Protein AF-E1ZQF3-F1 (afdb_monomer)

pLDDT: mean 72.06, std 17.78, range [33.78, 96.25]

Organism: Chlorella variabilis (NCBI:txid554065)

Mean predicted aligned error: 24.41 Å

Solvent-accessible surface area (backbone atoms only — not comparable to full-atom values): 24942 Å² total; per-residue (Å²): 130,82,91,83,87,82,90,81,90,82,91,88,83,86,89,85,91,80,89,88,89,90,88,86,90,86,90,82,91,83,87,89,81,85,86,82,82,85,81,80,86,78,81,84,76,84,78,78,83,78,80,77,79,77,76,81,76,76,82,74,80,75,76,80,76,79,74,78,80,78,79,75,76,81,77,82,76,80,84,77,85,77,79,81,80,89,78,86,84,88,77,87,81,82,86,79,83,81,84,82,87,78,78,85,77,82,86,78,89,77,83,90,82,90,79,84,92,76,83,88,74,85,84,76,84,78,78,84,78,76,82,76,80,76,77,78,75,77,78,80,77,77,77,84,75,78,80,57,46,77,52,59,48,54,39,35,38,55,85,65,24,44,89,99,40,48,56,54,53,46,35,28,34,56,58,54,34,68,81,52,79,50,63,32,34,18,58,76,45,29,39,22,77,18,9,46,46,37,45,31,22,37,62,68,71,36,54,58,76,29,46,77,50,55,40,28,53,40,84,65,41,63,64,33,52,40,49,77,32,81,82,31,73,29,36,61,41,83,56,72,38,45,24,33,24,70,58,76,76,75,78,73,74,77,72,76,75,75,71,79,76,72,76,79,72,74,79,72,76,73,79,72,76,78,77,71,52,49,55,55,34,36,40,63,84,64,68,47,99,88,41,58,60,42,77,46,56,28,58,56,65,41,45,56,89,89,56,76,51,60,25,32,25,72,74,50,29,42,23,77,17,8,42,49,31,42,33,19,39,61,68,77,34,54,56,76,28,47,77,45,44,39,34,55,42,73,50,54,61,63,46,74,21,55,53,61,54,74,31,80,68,26,61,33,38,54,43,47,79,40,52,101,44,54,22,31,36,68,56,79,90,129

Foldseek 3Di:
DDDDDDDDDDDDDYDDDDDDDDDDDDDDDDDDDDDDDDDDDDDDDDDPDDDDDPDDDDPDPDPDPPDPPPPPDDDDDPPPDDDDDDDDDDDDDDDDDDDDDDDDDDDDDDDDDDDDDDDDDDDDDDDDDPDDPDPPDDPPDDDDADDAAEDEQQDFQLVADDDVHDQKGKHWYAAPSLPDDHAWWAAQKTFRNGRPQLNCQQNVNDASRTGMAMKGKDAFDQWGPWDGGNSHTHHIDHHTGIIMGRDPDPDDDPDDPPDDDDDPDDDPDPDPDPDAAELADFQVVVCDPVDQKDKGFYAADSLDPPDDDAWFAQQKTFRRHRVQLNCQSNVNDANRTGIWMKGKDFWDQAQRRQDWDGGRSHTHDGDRRTDRGIMIHTDHDD

Sequence (382 aa):
MPRAAPTLTALLAAAALAAIWSAAPAAGKRDLLASPKPPSPKPPKPRPPSPKPPKPKPPSPKPPKPKPPSPKPPKPKPPSPKPPKPKPPSPKPPKPKPPSPQPPKPPSPKPPKPSSPKPPKPPSPKPPKPPSPRPPSPPPSPPPSPPPTPVACNAAGWDYVGYDKPLSTSVTCPSGCTAESGDVYGTTTYTADSSICRAAIHAGKLTDAGGVVTFHYLLIYPTFVGSEQNGVSSMSYEEKYDAFVFTPPPPAPPSPPTPPSPPPVPPSPPPAPPTPPTCSSAATNYVSATNNVTVVTCPSGCTGTGLQPYVWGIGLYYARSAMCRAAIHAGILTDAGGDVKVVFRPGQPAGAFSMANTQHGVTSVSYPDGGDGVTFEFAPAS

Structure (mmCIF, N/CA/C/O backbone):
data_AF-E1ZQF3-F1
#
_entry.id   AF-E1ZQF3-F1
#
loop_
_atom_site.group_PDB
_atom_site.id
_atom_site.type_symbol
_atom_site.label_atom_id
_atom_site.label_alt_id
_atom_site.label_comp_id
_atom_site.label_asym_id
_atom_site.label_entity_id
_atom_site.label_seq_id
_atom_site.pdbx_PDB_ins_code
_atom_site.Cartn_x
_atom_site.Cartn_y
_atom_site.Cartn_z
_atom_site.occupancy
_atom_site.B_iso_or_equiv
_atom_site.auth_seq_id
_atom_site.auth_comp_id
_atom_site.auth_asym_id
_atom_site.auth_atom_id
_atom_site.pdbx_PDB_model_num
ATOM 1 N N . MET A 1 1 ? -7.643 -37.740 60.838 1.00 39.28 1 MET A N 1
ATOM 2 C CA . MET A 1 1 ? -7.345 -39.155 61.172 1.00 39.28 1 MET A CA 1
ATOM 3 C C . MET A 1 1 ? -8.625 -39.955 60.970 1.00 39.28 1 MET A C 1
ATOM 5 O O . MET A 1 1 ? -9.667 -39.341 61.181 1.00 39.28 1 MET A O 1
ATOM 9 N N . PRO A 1 2 ? -8.592 -41.257 60.617 1.00 56.56 2 PRO A N 1
ATOM 10 C CA . PRO A 1 2 ? -7.450 -42.100 60.211 1.00 56.56 2 PRO A CA 1
ATOM 11 C C . PRO A 1 2 ? -7.111 -41.866 58.703 1.00 56.56 2 PRO A C 1
ATOM 13 O O . PRO A 1 2 ? -7.546 -40.839 58.192 1.00 56.56 2 PRO A O 1
ATOM 16 N N . ARG A 1 3 ? -6.198 -42.530 57.961 1.00 39.97 3 ARG A N 1
ATOM 17 C CA . ARG A 1 3 ? -5.688 -43.930 57.872 1.00 39.97 3 ARG A CA 1
ATOM 18 C C . ARG A 1 3 ? -6.736 -44.925 57.306 1.00 39.97 3 ARG A C 1
ATOM 20 O O . ARG A 1 3 ? -7.902 -44.798 57.639 1.00 39.97 3 ARG A O 1
ATOM 27 N N . ALA A 1 4 ? -6.405 -45.900 56.447 1.00 39.25 4 ALA A N 1
ATOM 28 C CA . ALA A 1 4 ? -5.103 -46.352 55.917 1.00 39.25 4 ALA A CA 1
ATOM 29 C C . ALA A 1 4 ? -5.206 -46.906 54.466 1.00 39.25 4 ALA A C 1
ATOM 31 O O . ALA A 1 4 ? -6.303 -47.086 53.951 1.00 39.25 4 ALA A O 1
ATOM 32 N N . ALA A 1 5 ? -4.059 -47.199 53.834 1.00 44.00 5 ALA A N 1
ATOM 33 C CA . ALA A 1 5 ? -3.942 -48.101 52.668 1.00 44.00 5 ALA A CA 1
ATOM 34 C C . ALA A 1 5 ? -3.800 -49.574 53.145 1.00 44.00 5 ALA A C 1
ATOM 36 O O . ALA A 1 5 ? -3.687 -49.762 54.364 1.00 44.00 5 ALA A O 1
ATOM 37 N N . PRO A 1 6 ? -3.766 -50.611 52.266 1.00 60.09 6 PRO A N 1
ATOM 38 C CA . PRO A 1 6 ? -2.480 -51.004 51.637 1.00 60.09 6 PRO A CA 1
ATOM 39 C C . PRO A 1 6 ? -2.527 -51.812 50.297 1.00 60.09 6 PRO A C 1
ATOM 41 O O . PRO A 1 6 ? -3.562 -52.332 49.906 1.00 60.09 6 PRO A O 1
ATOM 44 N N . THR A 1 7 ? -1.333 -52.041 49.709 1.00 40.88 7 THR A N 1
ATOM 45 C CA . THR A 1 7 ? -0.877 -53.252 48.942 1.00 40.88 7 THR A CA 1
ATOM 46 C C . THR A 1 7 ? -1.563 -53.710 47.629 1.00 40.88 7 THR A C 1
ATOM 48 O O . THR A 1 7 ? -2.703 -53.362 47.375 1.00 40.88 7 THR A O 1
ATOM 51 N N . LEU A 1 8 ? -0.984 -54.601 46.791 1.00 40.97 8 LEU A N 1
ATOM 52 C CA . LEU A 1 8 ? 0.397 -54.793 46.258 1.00 40.97 8 LEU A CA 1
ATOM 53 C C . LEU A 1 8 ? 0.405 -55.990 45.254 1.00 40.97 8 LEU A C 1
ATOM 55 O O . LEU A 1 8 ? -0.145 -57.029 45.602 1.00 40.97 8 LEU A O 1
ATOM 59 N N . THR A 1 9 ? 1.182 -55.937 44.149 1.00 41.94 9 THR A N 1
ATOM 60 C CA . THR A 1 9 ? 1.701 -57.116 43.364 1.00 41.94 9 THR A CA 1
ATOM 61 C C . THR A 1 9 ? 0.675 -58.057 42.656 1.00 41.94 9 THR A C 1
ATOM 63 O O . THR A 1 9 ? -0.506 -57.990 42.960 1.00 41.94 9 THR A O 1
ATOM 66 N N . ALA A 1 10 ? 0.995 -58.947 41.685 1.00 40.50 10 ALA A N 1
ATOM 67 C CA . ALA A 1 10 ? 2.200 -59.242 40.862 1.00 40.50 10 ALA A CA 1
ATOM 68 C C . ALA A 1 10 ? 1.873 -60.155 39.629 1.00 40.50 10 ALA A C 1
ATOM 70 O O . ALA A 1 10 ? 0.766 -60.673 39.540 1.00 40.50 10 ALA A O 1
ATOM 71 N N . LEU A 1 11 ? 2.903 -60.440 38.798 1.00 39.53 11 LEU A N 1
ATOM 72 C CA . LEU A 1 11 ? 3.072 -61.571 37.837 1.00 39.53 11 LEU A CA 1
ATOM 73 C C . LEU A 1 11 ? 2.227 -61.572 36.531 1.00 39.53 11 LEU A C 1
ATOM 75 O O . LEU A 1 11 ? 1.197 -60.915 36.470 1.00 39.53 11 LEU A O 1
ATOM 79 N N . LEU A 1 12 ? 2.520 -62.377 35.486 1.00 39.22 12 LEU A N 1
ATOM 80 C CA . LEU A 1 12 ? 3.760 -62.703 34.713 1.00 39.22 12 LEU A CA 1
ATOM 81 C C . LEU A 1 12 ? 3.479 -63.884 33.740 1.00 39.22 12 LEU A C 1
ATOM 83 O O . LEU A 1 12 ? 3.058 -64.937 34.208 1.00 39.22 12 LEU A O 1
ATOM 87 N N . ALA A 1 13 ? 3.792 -63.762 32.438 1.00 35.41 13 ALA A N 1
ATOM 88 C CA . ALA A 1 13 ? 3.946 -64.868 31.458 1.00 35.41 13 ALA A CA 1
ATOM 89 C C . ALA A 1 13 ? 4.625 -64.322 30.169 1.00 35.41 13 ALA A C 1
ATOM 91 O O . ALA A 1 13 ? 4.231 -63.260 29.701 1.00 35.41 13 ALA A O 1
ATOM 92 N N . ALA A 1 14 ? 5.798 -64.826 29.750 1.00 37.53 14 ALA A N 1
ATOM 93 C CA . ALA A 1 14 ? 6.054 -65.906 28.761 1.00 37.53 14 ALA A CA 1
ATOM 94 C C . ALA A 1 14 ? 5.946 -65.437 27.274 1.00 37.53 14 ALA A C 1
ATOM 96 O O . ALA A 1 14 ? 4.933 -64.856 26.916 1.00 37.53 14 ALA A O 1
ATOM 97 N N . ALA A 1 15 ? 6.960 -65.489 26.383 1.00 41.09 15 ALA A N 1
ATOM 98 C CA . ALA A 1 15 ? 7.921 -66.547 25.963 1.00 41.09 15 ALA A CA 1
ATOM 99 C C . ALA A 1 15 ? 7.304 -67.552 24.944 1.00 41.09 15 ALA A C 1
ATOM 101 O O . ALA A 1 15 ? 6.199 -68.014 25.195 1.00 41.09 15 ALA A O 1
ATOM 102 N N . ALA A 1 16 ? 7.923 -67.966 23.816 1.00 40.66 16 ALA A N 1
ATOM 103 C CA . ALA A 1 16 ? 9.235 -67.676 23.182 1.00 40.66 16 ALA A CA 1
ATOM 104 C C . ALA A 1 16 ? 9.261 -68.110 21.671 1.00 40.66 16 ALA A C 1
ATOM 106 O O . ALA A 1 16 ? 8.198 -68.338 21.105 1.00 40.66 16 ALA A O 1
ATOM 107 N N . LEU A 1 17 ? 10.470 -68.326 21.092 1.00 39.56 17 LEU A N 1
ATOM 108 C CA . LEU A 1 17 ? 10.832 -68.975 19.791 1.00 39.56 17 LEU A CA 1
ATOM 109 C C . LEU A 1 17 ? 10.887 -68.074 18.521 1.00 39.56 17 LEU A C 1
ATOM 111 O O . LEU A 1 17 ? 10.046 -67.199 18.373 1.00 39.56 17 LEU A O 1
ATOM 115 N N . ALA A 1 18 ? 11.807 -68.247 17.543 1.00 40.41 18 ALA A N 1
ATOM 116 C CA . ALA A 1 18 ? 13.124 -68.934 17.499 1.00 40.41 18 ALA A CA 1
ATOM 117 C C . ALA A 1 18 ? 13.969 -68.567 16.229 1.00 40.41 18 ALA A C 1
ATOM 119 O O . ALA A 1 18 ? 13.396 -68.144 15.236 1.00 40.41 18 ALA A O 1
ATOM 120 N N . ALA A 1 19 ? 15.303 -68.791 16.288 1.00 44.97 19 ALA A N 1
ATOM 121 C CA . ALA A 1 19 ? 16.235 -69.324 15.246 1.00 44.97 19 ALA A CA 1
ATOM 122 C C . ALA A 1 19 ? 16.133 -68.897 13.745 1.00 44.97 19 ALA A C 1
ATOM 124 O O . ALA A 1 19 ? 15.079 -69.054 13.148 1.00 44.97 19 ALA A O 1
ATOM 125 N N . ILE A 1 20 ? 17.188 -68.536 12.978 1.00 49.03 20 ILE A N 1
ATOM 126 C CA . ILE A 1 20 ? 18.625 -68.157 13.177 1.00 49.03 20 ILE A CA 1
ATOM 127 C C . ILE A 1 20 ? 19.005 -67.153 12.011 1.00 49.03 20 ILE A C 1
ATOM 129 O O . ILE A 1 20 ? 18.086 -66.496 11.539 1.00 49.03 20 ILE A O 1
ATOM 133 N N . TRP A 1 21 ? 20.208 -66.884 11.443 1.00 35.53 21 TRP A N 1
ATOM 134 C CA . TRP A 1 21 ? 21.587 -67.436 11.501 1.00 35.53 21 TRP A CA 1
ATOM 135 C C . TRP A 1 21 ? 22.708 -66.364 11.286 1.00 35.53 21 TRP A C 1
ATOM 137 O O . TRP A 1 21 ? 22.570 -65.227 11.724 1.00 35.53 21 TRP A O 1
ATOM 147 N N . SER A 1 22 ? 23.846 -66.750 10.686 1.00 42.72 22 SER A N 1
ATOM 148 C CA . SER A 1 22 ? 25.168 -66.084 10.668 1.00 42.72 22 SER A CA 1
ATOM 149 C C . SER A 1 22 ? 25.511 -65.151 9.487 1.00 42.72 22 SER A C 1
ATOM 151 O O . SER A 1 22 ? 25.310 -65.529 8.337 1.00 42.72 22 SER A O 1
ATOM 153 N N . ALA A 1 23 ? 26.257 -64.067 9.771 1.00 35.59 23 ALA A N 1
ATOM 154 C CA . ALA A 1 23 ? 27.512 -63.686 9.078 1.00 35.59 23 ALA A CA 1
ATOM 155 C C . ALA A 1 23 ? 28.339 -62.664 9.912 1.00 35.59 23 ALA A C 1
ATOM 157 O O . ALA A 1 23 ? 27.762 -61.825 10.599 1.00 35.59 23 ALA A O 1
ATOM 158 N N . ALA A 1 24 ? 29.681 -62.734 9.870 1.00 40.44 24 ALA A N 1
ATOM 159 C CA . ALA A 1 24 ? 30.666 -61.858 10.555 1.00 40.44 24 ALA A CA 1
ATOM 160 C C . ALA A 1 24 ? 32.084 -62.107 9.942 1.00 40.44 24 ALA A C 1
ATOM 162 O O . ALA A 1 24 ? 32.145 -62.941 9.033 1.00 40.44 24 ALA A O 1
ATOM 163 N N . PRO A 1 25 ? 33.234 -61.541 10.411 1.00 58.56 25 PRO A N 1
ATOM 164 C CA . PRO A 1 25 ? 33.475 -60.491 11.425 1.00 58.56 25 PRO A CA 1
ATOM 165 C C . PRO A 1 25 ? 34.539 -59.409 11.039 1.00 58.56 25 PRO A C 1
ATOM 167 O O . PRO A 1 25 ? 35.283 -59.566 10.078 1.00 58.56 25 PRO A O 1
ATOM 170 N N . ALA A 1 26 ? 34.714 -58.379 11.887 1.00 36.09 26 ALA A N 1
ATOM 171 C CA . ALA A 1 26 ? 35.986 -57.651 12.117 1.00 36.09 26 ALA A CA 1
ATOM 172 C C . ALA A 1 26 ? 35.888 -56.854 13.449 1.00 36.09 26 ALA A C 1
ATOM 174 O O . ALA A 1 26 ? 35.158 -55.875 13.526 1.00 36.09 26 ALA A O 1
ATOM 175 N N . ALA A 1 27 ? 36.368 -57.340 14.600 1.00 39.50 27 ALA A N 1
ATOM 176 C CA . ALA A 1 27 ? 37.768 -57.474 15.045 1.00 39.50 27 ALA A CA 1
ATOM 177 C C . ALA A 1 27 ? 38.388 -56.167 15.610 1.00 39.50 27 ALA A C 1
ATOM 179 O O . ALA A 1 27 ? 39.029 -55.401 14.899 1.00 39.50 27 ALA A O 1
ATOM 180 N N . GLY A 1 28 ? 38.249 -55.957 16.928 1.00 33.78 28 GLY A N 1
ATOM 181 C CA . GLY A 1 28 ? 38.907 -54.893 17.704 1.00 33.78 28 GLY A CA 1
ATOM 182 C C . GLY A 1 28 ? 38.752 -55.151 19.211 1.00 33.78 28 GLY A C 1
ATOM 183 O O . GLY A 1 28 ? 37.640 -55.386 19.677 1.00 33.78 28 GLY A O 1
ATOM 184 N N . LYS A 1 29 ? 39.858 -55.202 19.966 1.00 38.94 29 LYS A N 1
ATOM 185 C CA . LYS A 1 29 ? 39.887 -55.746 21.342 1.00 38.94 29 LYS A CA 1
ATOM 186 C C . LYS A 1 29 ? 39.386 -54.757 22.406 1.00 38.94 29 LYS A C 1
ATOM 188 O O . LYS A 1 29 ? 39.584 -53.550 22.284 1.00 38.94 29 LYS A O 1
ATOM 193 N N . ARG A 1 30 ? 38.816 -55.295 23.491 1.00 37.59 30 ARG A N 1
ATOM 194 C CA . ARG A 1 30 ? 38.589 -54.610 24.775 1.00 37.59 30 ARG A CA 1
ATOM 195 C C . ARG A 1 30 ? 38.867 -55.575 25.924 1.00 37.59 30 ARG A C 1
ATOM 197 O O . ARG A 1 30 ? 38.144 -56.553 26.081 1.00 37.59 30 ARG A O 1
ATOM 204 N N . ASP A 1 31 ? 39.886 -55.273 26.716 1.00 43.09 31 ASP A N 1
ATOM 205 C CA . ASP A 1 31 ? 40.222 -56.009 27.933 1.00 43.09 31 ASP A CA 1
ATOM 206 C C . ASP A 1 31 ? 39.406 -55.509 29.139 1.00 43.09 31 ASP A C 1
ATOM 208 O O . ASP A 1 31 ? 38.942 -54.366 29.182 1.00 43.09 31 ASP A O 1
ATOM 212 N N . LEU A 1 32 ? 39.213 -56.388 30.123 1.00 42.28 32 LEU A N 1
ATOM 213 C CA . LEU A 1 32 ? 38.495 -56.118 31.371 1.00 42.28 32 LEU A CA 1
ATOM 214 C C . LEU A 1 32 ? 39.481 -55.742 32.484 1.00 42.28 32 LEU A C 1
ATOM 216 O O . LEU A 1 32 ? 40.455 -56.466 32.659 1.00 42.28 32 LEU A O 1
ATOM 220 N N . LEU A 1 33 ? 39.168 -54.723 33.301 1.00 39.53 33 LEU A N 1
ATOM 221 C CA . LEU A 1 33 ? 39.124 -54.826 34.776 1.00 39.53 33 LEU A CA 1
ATOM 222 C C . LEU A 1 33 ? 38.650 -53.521 35.465 1.00 39.53 33 LEU A C 1
ATOM 224 O O . LEU A 1 33 ? 38.715 -52.440 34.895 1.00 39.53 33 LEU A O 1
ATOM 228 N N . ALA A 1 34 ? 38.248 -53.663 36.737 1.00 38.31 34 ALA A N 1
ATOM 229 C CA . ALA A 1 34 ? 38.166 -52.636 37.791 1.00 38.31 34 ALA A CA 1
ATOM 230 C C . ALA A 1 34 ? 37.279 -51.379 37.578 1.00 38.31 34 ALA A C 1
ATOM 232 O O . ALA A 1 34 ? 37.726 -50.336 37.107 1.00 38.31 34 ALA A O 1
ATOM 233 N N . SER A 1 35 ? 36.055 -51.418 38.122 1.00 45.03 35 SER A N 1
ATOM 234 C CA . SER A 1 35 ? 35.220 -50.228 38.369 1.00 45.03 35 SER A CA 1
ATOM 235 C C . SER A 1 35 ? 35.683 -49.450 39.620 1.00 45.03 35 SER A C 1
ATOM 237 O O . SER A 1 35 ? 35.697 -50.034 40.708 1.00 45.03 35 SER A O 1
ATOM 239 N N . PRO A 1 36 ? 36.003 -48.141 39.541 1.00 49.66 36 PRO A N 1
ATOM 240 C CA . PRO A 1 36 ? 36.358 -47.342 40.717 1.00 49.66 36 PRO A CA 1
ATOM 241 C C . PRO A 1 36 ? 35.158 -47.006 41.620 1.00 49.66 36 PRO A C 1
ATOM 243 O O . PRO A 1 36 ? 34.043 -46.773 41.155 1.00 49.66 36 PRO A O 1
ATOM 246 N N . LYS A 1 37 ? 35.406 -46.912 42.932 1.00 48.16 37 LYS A N 1
ATOM 247 C CA . LYS A 1 37 ? 34.432 -46.464 43.944 1.00 48.16 37 LYS A CA 1
ATOM 248 C C . LYS A 1 37 ? 34.169 -44.948 43.803 1.00 48.16 37 LYS A C 1
ATOM 250 O O . LYS A 1 37 ? 35.139 -44.203 43.655 1.00 48.16 37 LYS A O 1
ATOM 255 N N . PRO A 1 38 ? 32.916 -44.455 43.891 1.00 51.72 38 PRO A N 1
ATOM 256 C CA . PRO A 1 38 ? 32.638 -43.020 43.803 1.00 51.72 38 PRO A CA 1
ATOM 257 C C . PRO A 1 38 ? 33.221 -42.248 45.007 1.00 51.72 38 PRO A C 1
ATOM 259 O O . PRO A 1 38 ? 33.134 -42.738 46.138 1.00 51.72 38 PRO A O 1
ATOM 262 N N . PRO A 1 39 ? 33.798 -41.047 44.802 1.00 48.12 39 PRO A N 1
ATOM 263 C CA . PRO A 1 39 ? 34.348 -40.229 45.880 1.00 48.12 39 PRO A CA 1
ATOM 264 C C . PRO A 1 39 ? 33.256 -39.452 46.632 1.00 48.12 39 PRO A C 1
ATOM 266 O O . PRO A 1 39 ? 32.353 -38.876 46.025 1.00 48.12 39 PRO A O 1
ATOM 269 N N . SER A 1 40 ? 33.375 -39.371 47.959 1.00 54.00 40 SER A N 1
ATOM 270 C CA . SER A 1 40 ? 32.493 -38.549 48.799 1.00 54.00 40 SER A CA 1
ATOM 271 C C . SER A 1 40 ? 32.645 -37.046 48.498 1.00 54.00 40 SER A C 1
ATOM 273 O O . SER A 1 40 ? 33.762 -36.587 48.234 1.00 54.00 40 SER A O 1
ATOM 275 N N . PRO A 1 41 ? 31.563 -36.245 48.581 1.00 56.25 41 PRO A N 1
ATOM 276 C CA . PRO A 1 41 ? 31.627 -34.806 48.338 1.00 56.25 41 PRO A CA 1
ATOM 277 C C . PRO A 1 41 ? 32.474 -34.084 49.398 1.00 56.25 41 PRO A C 1
ATOM 279 O O . PRO A 1 41 ? 32.365 -34.351 50.595 1.00 56.25 41 PRO A O 1
ATOM 282 N N . LYS A 1 42 ? 33.307 -33.132 48.960 1.00 55.09 42 LYS A N 1
ATOM 283 C CA . LYS A 1 42 ? 34.056 -32.237 49.859 1.00 55.09 42 LYS A CA 1
ATOM 284 C C . LYS A 1 42 ? 33.145 -31.124 50.407 1.00 55.09 42 LYS A C 1
ATOM 286 O O . LYS A 1 42 ? 32.281 -30.654 49.666 1.00 55.09 42 LYS A O 1
ATOM 291 N N . PRO A 1 43 ? 33.362 -30.645 51.649 1.00 62.50 43 PRO A N 1
ATOM 292 C CA . PRO A 1 43 ? 32.641 -29.491 52.183 1.00 62.50 43 PRO A CA 1
ATOM 293 C C . PRO A 1 43 ? 32.825 -28.227 51.320 1.00 62.50 43 PRO A C 1
ATOM 295 O O . PRO A 1 43 ? 33.904 -28.040 50.743 1.00 62.50 43 PRO A O 1
ATOM 298 N N . PRO A 1 44 ? 31.826 -27.324 51.254 1.00 59.12 44 PRO A N 1
ATOM 299 C CA . PRO A 1 44 ? 31.969 -26.044 50.566 1.00 59.12 44 PRO A CA 1
ATOM 300 C C . PRO A 1 44 ? 33.095 -25.195 51.172 1.00 59.12 44 PRO A C 1
ATOM 302 O O . PRO A 1 44 ? 33.184 -25.041 52.390 1.00 59.12 44 PRO A O 1
ATOM 305 N N . LYS A 1 45 ? 33.937 -24.589 50.325 1.00 60.12 45 LYS A N 1
ATOM 306 C CA . LYS A 1 45 ? 34.877 -23.552 50.780 1.00 60.12 45 LYS A CA 1
ATOM 307 C C . LYS A 1 45 ? 34.100 -22.290 51.194 1.00 60.12 45 LYS A C 1
ATOM 309 O O . LYS A 1 45 ? 33.154 -21.930 50.491 1.00 60.12 45 LYS A O 1
ATOM 314 N N . PRO A 1 46 ? 34.516 -21.572 52.256 1.00 60.81 46 PRO A N 1
ATOM 315 C CA . PRO A 1 46 ? 33.957 -20.264 52.582 1.00 60.81 46 PRO A CA 1
ATOM 316 C C . PRO A 1 46 ? 34.046 -19.301 51.393 1.00 60.81 46 PRO A C 1
ATOM 318 O O . PRO A 1 46 ? 35.082 -19.204 50.730 1.00 60.81 46 PRO A O 1
ATOM 321 N N . ARG A 1 47 ? 32.954 -18.580 51.122 1.00 57.16 47 ARG A N 1
ATOM 322 C CA . ARG A 1 47 ? 32.899 -17.567 50.063 1.00 57.16 47 ARG A CA 1
ATOM 323 C C . ARG A 1 47 ? 33.770 -16.367 50.472 1.00 57.16 47 ARG A C 1
ATOM 325 O O . ARG A 1 47 ? 33.606 -15.892 51.596 1.00 57.16 47 ARG A O 1
ATOM 332 N N . PRO A 1 48 ? 34.656 -15.842 49.604 1.00 63.00 48 PRO A N 1
ATOM 333 C CA . PRO A 1 48 ? 35.388 -14.619 49.917 1.00 63.00 48 PRO A CA 1
ATOM 334 C C . PRO A 1 48 ? 34.411 -13.444 50.118 1.00 63.00 48 PRO A C 1
ATOM 336 O O . PRO A 1 48 ? 33.347 -13.417 49.481 1.00 63.00 48 PRO A O 1
ATOM 339 N N . PRO A 1 49 ? 34.741 -12.473 50.991 1.00 63.72 49 PRO A N 1
ATOM 340 C CA . PRO A 1 49 ? 33.893 -11.311 51.219 1.00 63.72 49 PRO A CA 1
ATOM 341 C C . PRO A 1 49 ? 33.744 -10.506 49.924 1.00 63.72 49 PRO A C 1
ATOM 343 O O . PRO A 1 49 ? 34.721 -10.261 49.215 1.00 63.72 49 PRO A O 1
ATOM 346 N N . SER A 1 50 ? 32.514 -10.095 49.608 1.00 56.41 50 SER A N 1
ATOM 347 C CA . SER A 1 50 ? 32.246 -9.272 48.425 1.00 56.41 50 SER A CA 1
ATOM 348 C C . SER A 1 50 ? 33.032 -7.951 48.496 1.00 56.41 50 SER A C 1
ATOM 350 O O . SER A 1 50 ? 33.088 -7.347 49.573 1.00 56.41 50 SER A O 1
ATOM 352 N N . PRO A 1 51 ? 33.592 -7.454 47.375 1.00 62.59 51 PRO A N 1
ATOM 353 C CA . PRO A 1 51 ? 34.178 -6.118 47.324 1.00 62.59 51 PRO A CA 1
ATOM 354 C C . PRO A 1 51 ? 33.179 -5.065 47.815 1.00 62.59 51 PRO A C 1
ATOM 356 O O . PRO A 1 51 ? 31.998 -5.114 47.465 1.00 62.59 51 PRO A O 1
ATOM 359 N N . LYS A 1 52 ? 33.642 -4.098 48.619 1.00 62.25 52 LYS A N 1
ATOM 360 C CA . LYS A 1 52 ? 32.803 -2.952 48.999 1.00 62.25 52 LYS A CA 1
ATOM 361 C C . LYS A 1 52 ? 32.387 -2.190 47.731 1.00 62.25 52 LYS A C 1
ATOM 363 O O . LYS A 1 52 ? 33.237 -2.007 46.856 1.00 62.25 52 LYS A O 1
ATOM 368 N N . PRO A 1 53 ? 31.132 -1.709 47.633 1.00 63.34 53 PRO A N 1
ATOM 369 C CA . PRO A 1 53 ? 30.717 -0.855 46.527 1.00 63.34 53 PRO A CA 1
ATOM 370 C C . PRO A 1 53 ? 31.666 0.344 46.372 1.00 63.34 53 PRO A C 1
ATOM 372 O O . PRO A 1 53 ? 32.080 0.916 47.390 1.00 63.34 53 PRO A O 1
ATOM 375 N N . PRO A 1 54 ? 32.006 0.759 45.138 1.00 63.84 54 PRO A N 1
ATOM 376 C CA . PRO A 1 54 ? 32.714 2.012 44.918 1.00 63.84 54 PRO A CA 1
ATOM 377 C C . PRO A 1 54 ? 31.960 3.164 45.589 1.00 63.84 54 PRO A C 1
ATOM 379 O O . PRO A 1 54 ? 30.735 3.251 45.478 1.00 63.84 54 PRO A O 1
ATOM 382 N N . LYS A 1 55 ? 32.677 4.067 46.273 1.00 65.00 55 LYS A N 1
ATOM 383 C CA . LYS A 1 55 ? 32.064 5.318 46.744 1.00 65.00 55 LYS A CA 1
ATOM 384 C C . LYS A 1 55 ? 31.432 6.039 45.542 1.00 65.00 55 LYS A C 1
ATOM 386 O O . LYS A 1 55 ? 32.068 6.066 44.483 1.00 65.00 55 LYS A O 1
ATOM 391 N N . PRO A 1 56 ? 30.243 6.655 45.689 1.00 62.00 56 PRO A N 1
ATOM 392 C CA . PRO A 1 56 ? 29.688 7.508 44.647 1.00 62.00 56 PRO A CA 1
ATOM 393 C C . PRO A 1 56 ? 30.730 8.536 44.201 1.00 62.00 56 PRO A C 1
ATOM 395 O O . PRO A 1 56 ? 31.350 9.197 45.039 1.00 62.00 56 PRO A O 1
ATOM 398 N N . LYS A 1 57 ? 30.939 8.665 42.885 1.00 56.59 57 LYS A N 1
ATOM 399 C CA . LYS A 1 57 ? 31.724 9.784 42.354 1.00 56.59 57 LYS A CA 1
ATOM 400 C C . LYS A 1 57 ? 31.039 11.090 42.786 1.00 56.59 57 LYS A C 1
ATOM 402 O O . LYS A 1 57 ? 29.807 11.145 42.745 1.00 56.59 57 LYS A O 1
ATOM 407 N N . PRO A 1 58 ? 31.792 12.139 43.169 1.00 66.75 58 PRO A N 1
ATOM 408 C CA . PRO A 1 58 ? 31.219 13.470 43.319 1.00 66.75 58 PRO A CA 1
ATOM 409 C C . PRO A 1 58 ? 30.455 13.857 42.044 1.00 66.75 58 PRO A C 1
ATOM 411 O O . PRO A 1 58 ? 30.894 13.472 40.954 1.00 66.75 58 PRO A O 1
ATOM 414 N N . PRO A 1 59 ? 29.344 14.610 42.137 1.00 63.09 59 PRO A N 1
ATOM 415 C CA . PRO A 1 59 ? 28.669 15.115 40.951 1.00 63.09 59 PRO A CA 1
ATOM 416 C C . PRO A 1 59 ? 29.659 15.904 40.093 1.00 63.09 59 PRO A C 1
ATOM 418 O O . PRO A 1 59 ? 30.288 16.842 40.588 1.00 63.09 59 PRO A O 1
ATOM 421 N N . SER A 1 60 ? 29.801 15.539 38.815 1.00 56.53 60 SER A N 1
ATOM 422 C CA . SER A 1 60 ? 30.563 16.358 37.869 1.00 56.53 60 SER A CA 1
ATOM 423 C C . SER A 1 60 ? 30.017 17.790 37.894 1.00 56.53 60 SER A C 1
ATOM 425 O O . SER A 1 60 ? 28.793 17.960 37.962 1.00 56.53 60 SER A O 1
ATOM 427 N N . PRO A 1 61 ? 30.880 18.823 37.843 1.00 65.81 61 PRO A N 1
ATOM 428 C CA . PRO A 1 61 ? 30.426 20.204 37.862 1.00 65.81 61 PRO A CA 1
ATOM 429 C C . PRO A 1 61 ? 29.410 20.426 36.741 1.00 65.81 61 PRO A C 1
ATOM 431 O O . PRO A 1 61 ? 29.625 20.036 35.593 1.00 65.81 61 PRO A O 1
ATOM 434 N N . LYS A 1 62 ? 28.270 21.012 37.114 1.00 58.59 62 LYS A N 1
ATOM 435 C CA . LYS A 1 62 ? 27.118 21.219 36.233 1.00 58.59 62 LYS A CA 1
ATOM 436 C C . LYS A 1 62 ? 27.590 21.954 34.969 1.00 58.59 62 LYS A C 1
ATOM 438 O O . LYS A 1 62 ? 28.213 23.006 35.129 1.00 58.59 62 LYS A O 1
ATOM 443 N N . PRO A 1 63 ? 27.312 21.452 33.747 1.00 63.97 63 PRO A N 1
ATOM 444 C CA . PRO A 1 63 ? 27.707 22.146 32.528 1.00 63.97 63 PRO A CA 1
ATOM 445 C C . PRO A 1 63 ? 27.236 23.605 32.585 1.00 63.97 63 PRO A C 1
ATOM 447 O O . PRO A 1 63 ? 26.095 23.844 33.008 1.00 63.97 63 PRO A O 1
ATOM 450 N N . PRO A 1 64 ? 28.080 24.587 32.216 1.00 63.91 64 PRO A N 1
ATOM 451 C CA . PRO A 1 64 ? 27.666 25.981 32.224 1.00 63.91 64 PRO A CA 1
ATOM 452 C C . PRO A 1 64 ? 26.440 26.115 31.319 1.00 63.91 64 PRO A C 1
ATOM 454 O O . PRO A 1 64 ? 26.491 25.725 30.153 1.00 63.91 64 PRO A O 1
ATOM 457 N N . LYS A 1 65 ? 25.327 26.635 31.862 1.00 57.62 65 LYS A N 1
ATOM 458 C CA . LYS A 1 65 ? 24.108 26.881 31.076 1.00 57.62 65 LYS A CA 1
ATOM 459 C C . LYS A 1 65 ? 24.500 27.658 29.813 1.00 57.62 65 LYS A C 1
ATOM 461 O O . LYS A 1 65 ? 25.054 28.753 29.963 1.00 57.62 65 LYS A O 1
ATOM 466 N N . PRO A 1 66 ? 24.172 27.170 28.603 1.00 60.19 66 PRO A N 1
ATOM 467 C CA . PRO A 1 66 ? 24.215 28.012 27.423 1.00 60.19 66 PRO A CA 1
ATOM 468 C C . PRO A 1 66 ? 23.389 29.265 27.716 1.00 60.19 66 PRO A C 1
ATOM 470 O O . PRO A 1 66 ? 22.216 29.168 28.087 1.00 60.19 66 PRO A O 1
ATOM 473 N N . LYS A 1 67 ? 23.999 30.451 27.604 1.00 56.81 67 LYS A N 1
ATOM 474 C CA . LYS A 1 67 ? 23.210 31.684 27.563 1.00 56.81 67 LYS A CA 1
ATOM 475 C C . LYS A 1 67 ? 22.314 31.573 26.326 1.00 56.81 67 LYS A C 1
ATOM 477 O O . LYS A 1 67 ? 22.861 31.321 25.251 1.00 56.81 67 LYS A O 1
ATOM 482 N N . PRO A 1 68 ? 20.986 31.751 26.437 1.00 58.81 68 PRO A N 1
ATOM 483 C CA . PRO A 1 68 ? 20.157 31.821 25.245 1.00 58.81 68 PRO A CA 1
ATOM 484 C C . PRO A 1 68 ? 20.675 32.982 24.382 1.00 58.81 68 PRO A C 1
ATOM 486 O O . PRO A 1 68 ? 20.885 34.078 24.916 1.00 58.81 68 PRO A O 1
ATOM 489 N N . PRO A 1 69 ? 20.925 32.777 23.078 1.00 57.53 69 PRO A N 1
ATOM 490 C CA . PRO A 1 69 ? 21.274 33.874 22.192 1.00 57.53 69 PRO A CA 1
ATOM 491 C C . PRO A 1 69 ? 20.032 34.751 22.037 1.00 57.53 69 PRO A C 1
ATOM 493 O O . PRO A 1 69 ? 19.131 34.407 21.279 1.00 57.53 69 PRO A O 1
ATOM 496 N N . SER A 1 70 ? 19.955 35.856 22.786 1.00 51.72 70 SER A N 1
ATOM 497 C CA . SER A 1 70 ? 18.831 36.796 22.715 1.00 51.72 70 SER A CA 1
ATOM 498 C C . SER A 1 70 ? 18.615 37.247 21.267 1.00 51.72 70 SER A C 1
ATOM 500 O O . SER A 1 70 ? 19.451 38.002 20.754 1.00 51.72 70 SER A O 1
ATOM 502 N N . PRO A 1 71 ? 17.513 36.853 20.599 1.00 61.69 71 PRO A N 1
ATOM 503 C CA . PRO A 1 71 ? 17.233 37.301 19.246 1.00 61.69 71 PRO A CA 1
ATOM 504 C C . PRO A 1 71 ? 16.809 38.762 19.348 1.00 61.69 71 PRO A C 1
ATOM 506 O O . PRO A 1 71 ? 15.671 39.073 19.694 1.00 61.69 71 PRO A O 1
ATOM 509 N N . LYS A 1 72 ? 17.751 39.681 19.122 1.00 59.00 72 LYS A N 1
ATOM 510 C CA . LYS A 1 72 ? 17.474 41.119 19.106 1.00 59.00 72 LYS A CA 1
ATOM 511 C C . LYS A 1 72 ? 16.526 41.375 17.926 1.00 59.00 72 LYS A C 1
ATOM 513 O O . LYS A 1 72 ? 16.975 41.195 16.793 1.00 59.00 72 LYS A O 1
ATOM 518 N N . PRO A 1 73 ? 15.247 41.745 18.138 1.00 63.31 73 PRO A N 1
ATOM 519 C CA . PRO A 1 73 ? 14.286 41.755 17.042 1.00 63.31 73 PRO A CA 1
ATOM 520 C C . PRO A 1 73 ? 14.725 42.748 15.960 1.00 63.31 73 PRO A C 1
ATOM 522 O O . PRO A 1 73 ? 15.006 43.909 16.293 1.00 63.31 73 PRO A O 1
ATOM 525 N N . PRO A 1 74 ? 14.798 42.345 14.678 1.00 62.88 74 PRO A N 1
ATOM 526 C CA . PRO A 1 74 ? 15.054 43.287 13.602 1.00 62.88 74 PRO A CA 1
ATOM 527 C C . PRO A 1 74 ? 13.861 44.241 13.524 1.00 62.88 74 PRO A C 1
ATOM 529 O O . PRO A 1 74 ? 12.773 43.848 13.113 1.00 62.88 74 PRO A O 1
ATOM 532 N N . LYS A 1 75 ? 14.048 45.497 13.958 1.00 58.50 75 LYS A N 1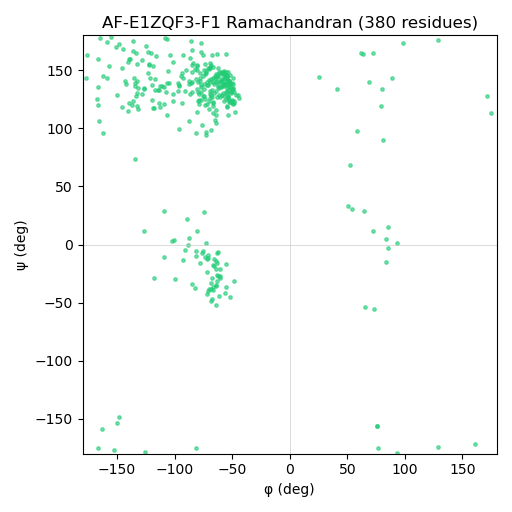
ATOM 533 C CA . LYS A 1 75 ? 13.008 46.534 13.875 1.00 58.50 75 LYS A CA 1
ATOM 534 C C . LYS A 1 75 ? 12.525 46.644 12.422 1.00 58.50 75 LYS A C 1
ATOM 536 O O . LYS A 1 75 ? 13.330 47.051 11.578 1.00 58.50 75 LYS A O 1
ATOM 541 N N . PRO A 1 76 ? 11.242 46.380 12.118 1.00 61.50 76 PRO A N 1
ATOM 542 C CA . PRO A 1 76 ? 10.707 46.674 10.800 1.00 61.50 76 PRO A CA 1
ATOM 543 C C . PRO A 1 76 ? 10.759 48.190 10.587 1.00 61.50 76 PRO A C 1
ATOM 545 O O . PRO A 1 76 ? 10.103 48.948 11.302 1.00 61.50 76 PRO A O 1
ATOM 548 N N . LYS A 1 77 ? 11.547 48.655 9.612 1.00 57.28 77 LYS A N 1
ATOM 549 C CA . LYS A 1 77 ? 11.343 49.997 9.056 1.00 57.28 77 LYS A CA 1
ATOM 550 C C . LYS A 1 77 ? 10.059 49.933 8.223 1.00 57.28 77 LYS A C 1
ATOM 552 O O . LYS A 1 77 ? 10.037 49.141 7.283 1.00 57.28 77 LYS A O 1
ATOM 557 N N . PRO A 1 78 ? 9.016 50.731 8.510 1.00 60.91 78 PRO A N 1
ATOM 558 C CA . PRO A 1 78 ? 7.848 50.776 7.643 1.00 60.91 78 PRO A CA 1
ATOM 559 C C . PRO A 1 78 ? 8.250 51.381 6.285 1.00 60.91 78 PRO A C 1
ATOM 561 O O . PR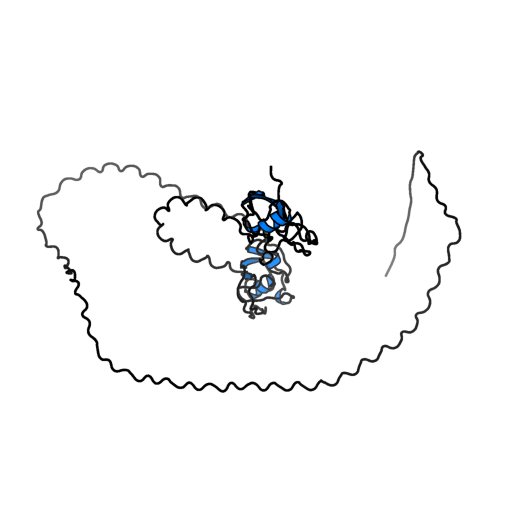O A 1 78 ? 8.752 52.510 6.256 1.00 60.91 78 PRO A O 1
ATOM 564 N N . PRO A 1 79 ? 8.051 50.678 5.154 1.00 59.00 79 PRO A N 1
ATOM 565 C CA . PRO A 1 79 ? 8.222 51.272 3.836 1.00 59.00 79 PRO A CA 1
ATOM 566 C C . PRO A 1 79 ? 7.050 52.228 3.586 1.00 59.00 79 PRO A C 1
ATOM 568 O O . PRO A 1 79 ? 5.975 51.809 3.173 1.00 59.00 79 PRO A O 1
ATOM 571 N N . SER A 1 80 ? 7.238 53.515 3.890 1.00 51.81 80 SER A N 1
ATOM 572 C CA . SER A 1 80 ? 6.196 54.535 3.719 1.00 51.81 80 SER A CA 1
ATOM 573 C C . SER A 1 80 ? 5.878 54.734 2.225 1.00 51.81 80 SER A C 1
ATOM 575 O O . SER A 1 80 ? 6.752 55.198 1.483 1.00 51.81 80 SER A O 1
ATOM 577 N N . PRO A 1 81 ? 4.667 54.383 1.746 1.00 56.12 81 PRO A N 1
ATOM 578 C CA . PRO A 1 81 ? 4.350 54.406 0.324 1.00 56.12 81 PRO A CA 1
ATOM 579 C C . PRO A 1 81 ? 4.006 55.833 -0.114 1.00 56.12 81 PRO A C 1
ATOM 581 O O . PRO A 1 81 ? 2.874 56.292 0.030 1.00 56.12 81 PRO A O 1
ATOM 584 N N . LYS A 1 82 ? 4.986 56.558 -0.663 1.00 55.12 82 LYS A N 1
ATOM 585 C CA . LYS A 1 82 ? 4.763 57.901 -1.218 1.00 55.12 82 LYS A CA 1
ATOM 586 C C . LYS A 1 82 ? 4.163 57.775 -2.634 1.00 55.12 82 LYS A C 1
ATOM 588 O O . LYS A 1 82 ? 4.864 57.271 -3.510 1.00 55.12 82 LYS A O 1
ATOM 593 N N . PRO A 1 83 ? 2.906 58.193 -2.896 1.00 59.62 83 PRO A N 1
ATOM 594 C CA . PRO A 1 83 ? 2.237 57.863 -4.157 1.00 59.62 83 PRO A CA 1
ATOM 595 C C . PRO A 1 83 ? 2.855 58.573 -5.375 1.00 59.62 83 PRO A C 1
ATOM 597 O O . PRO A 1 83 ? 2.949 59.807 -5.370 1.00 59.62 83 PRO A O 1
ATOM 600 N N . PRO A 1 84 ? 3.206 57.851 -6.456 1.00 63.09 84 PRO A N 1
ATOM 601 C CA . PRO A 1 84 ? 3.473 58.465 -7.752 1.00 63.09 84 PRO A CA 1
ATOM 602 C C . PRO A 1 84 ? 2.177 59.073 -8.308 1.00 63.09 84 PRO A C 1
ATOM 604 O O . PRO A 1 84 ? 1.184 58.369 -8.490 1.00 63.09 84 PRO A O 1
ATOM 607 N N . LYS A 1 85 ? 2.160 60.384 -8.586 1.00 54.84 85 LYS A N 1
ATOM 608 C CA . LYS A 1 85 ? 1.007 61.021 -9.247 1.00 54.84 85 LYS A CA 1
ATOM 609 C C . LYS A 1 85 ? 0.885 60.514 -10.694 1.00 54.84 85 LYS A C 1
ATOM 611 O O . LYS A 1 85 ? 1.888 60.538 -11.408 1.00 54.84 85 LYS A O 1
ATOM 616 N N . PRO A 1 86 ? -0.313 60.125 -11.164 1.00 51.91 86 PRO A N 1
ATOM 617 C CA . PRO A 1 86 ? -0.494 59.672 -12.536 1.00 51.91 86 PRO A CA 1
ATOM 618 C C . PRO A 1 86 ? -0.398 60.834 -13.536 1.00 51.91 86 PRO A C 1
ATOM 620 O O . PRO A 1 86 ? -0.962 61.909 -13.323 1.00 51.91 86 PRO A O 1
ATOM 623 N N . LYS A 1 87 ? 0.252 60.581 -14.675 1.00 51.12 87 LYS A N 1
ATOM 624 C CA . LYS A 1 87 ? 0.049 61.307 -15.938 1.00 51.12 87 LYS A CA 1
ATOM 625 C C . LYS A 1 87 ? -0.201 60.269 -17.041 1.00 51.12 87 LYS A C 1
ATOM 627 O O . LYS A 1 87 ? 0.581 59.325 -17.124 1.00 51.12 87 LYS A O 1
ATOM 632 N N . PRO A 1 88 ? -1.265 60.397 -17.853 1.00 53.94 88 PRO A N 1
ATOM 633 C CA . PRO A 1 88 ? -1.651 59.356 -18.802 1.00 53.94 88 PRO A CA 1
ATOM 634 C C . PRO A 1 88 ? -0.912 59.481 -20.147 1.00 53.94 88 PRO A C 1
ATOM 636 O O . PRO A 1 88 ? -0.972 60.539 -20.776 1.00 53.94 88 PRO A O 1
ATOM 639 N N . PRO A 1 89 ? -0.293 58.403 -20.655 1.00 56.38 89 PRO A N 1
ATOM 640 C CA . PRO A 1 89 ? -0.065 58.219 -22.082 1.00 56.38 89 PRO A CA 1
ATOM 641 C C . PRO A 1 89 ? -1.359 57.708 -22.731 1.00 56.38 89 PRO A C 1
ATOM 643 O O . PRO A 1 89 ? -1.938 56.730 -22.264 1.00 56.38 89 PRO A O 1
ATOM 646 N N . SER A 1 90 ? -1.792 58.325 -23.831 1.00 53.03 90 SER A N 1
ATOM 647 C CA . SER A 1 90 ? -2.891 57.807 -24.658 1.00 53.03 90 SER A CA 1
ATOM 648 C C . SER A 1 90 ? -2.358 56.952 -25.808 1.00 53.03 90 SER A C 1
ATOM 650 O O . SER A 1 90 ? -1.674 57.486 -26.681 1.00 53.03 90 SER A O 1
ATOM 652 N N . PRO A 1 91 ? -2.767 55.678 -25.904 1.00 57.31 91 PRO A N 1
ATOM 653 C CA . PRO A 1 91 ? -2.946 55.009 -27.192 1.00 57.31 91 PRO A CA 1
ATOM 654 C C . PRO A 1 91 ? -4.437 54.746 -27.455 1.00 57.31 91 PRO A C 1
ATOM 656 O O . PRO A 1 91 ? -5.162 54.293 -26.573 1.00 57.31 91 PRO A O 1
ATOM 659 N N . LYS A 1 92 ? -4.909 55.002 -28.682 1.00 55.44 92 LYS A N 1
ATOM 660 C CA . LYS A 1 92 ? -6.279 54.656 -29.109 1.00 55.44 92 LYS A CA 1
ATOM 661 C C . LYS A 1 92 ? -6.440 53.130 -29.225 1.00 55.44 92 LYS A C 1
ATOM 663 O O . LYS A 1 92 ? -5.726 52.539 -30.035 1.00 55.44 92 LYS A O 1
ATOM 668 N N . PRO A 1 93 ? -7.436 52.503 -28.577 1.00 61.88 93 PRO A N 1
ATOM 669 C CA . PRO A 1 93 ? -7.948 51.210 -29.021 1.00 61.88 93 PRO A CA 1
ATOM 670 C C . PRO A 1 93 ? -8.725 51.379 -30.345 1.00 61.88 93 PRO A C 1
ATOM 672 O O . PRO A 1 93 ? -9.446 52.373 -30.503 1.00 61.88 93 PRO A O 1
ATOM 675 N N . PRO A 1 94 ? -8.622 50.445 -31.309 1.00 55.19 94 PRO A N 1
ATOM 676 C CA . PRO A 1 94 ? -9.465 50.449 -32.506 1.00 55.19 94 PRO A CA 1
ATOM 677 C C . PRO A 1 94 ? -10.924 50.102 -32.157 1.00 55.19 94 PRO A C 1
ATOM 679 O O . PRO A 1 94 ? -11.178 49.382 -31.197 1.00 55.19 94 PRO A O 1
ATOM 682 N N . LYS A 1 95 ? -11.894 50.590 -32.945 1.00 57.16 95 LYS A N 1
ATOM 683 C CA . LYS A 1 95 ? -13.333 50.304 -32.762 1.00 57.16 95 LYS A CA 1
ATOM 684 C C . LYS A 1 95 ? -13.728 48.922 -33.316 1.00 57.16 95 LYS A C 1
ATOM 686 O O . LYS A 1 95 ? -13.660 48.751 -34.534 1.00 57.16 95 LYS A O 1
ATOM 691 N N . PRO A 1 96 ? -14.318 48.020 -32.514 1.00 57.47 96 PRO A N 1
ATOM 692 C CA . PRO A 1 96 ? -15.281 47.030 -32.992 1.00 57.47 96 PRO A CA 1
ATOM 693 C C . PRO A 1 96 ? -16.688 47.659 -33.032 1.00 57.47 96 PRO A C 1
ATOM 695 O O . PRO A 1 96 ? -17.016 48.516 -32.209 1.00 57.47 96 PRO A O 1
ATOM 698 N N . LYS A 1 97 ? -17.548 47.244 -33.972 1.00 53.72 97 LYS A N 1
ATOM 699 C CA . LYS A 1 97 ? -18.974 47.629 -33.959 1.00 53.72 97 LYS A CA 1
ATOM 700 C C . LYS A 1 97 ? -19.732 46.792 -32.912 1.00 53.72 97 LYS A C 1
ATOM 702 O O . LYS A 1 97 ? -19.552 45.575 -32.915 1.00 53.72 97 LYS A O 1
ATOM 707 N N . PRO A 1 98 ? -20.615 47.379 -32.085 1.00 61.06 98 PRO A N 1
ATOM 708 C CA . PRO A 1 98 ? -21.539 46.596 -31.269 1.00 61.06 98 PRO A CA 1
ATOM 709 C C . PRO A 1 98 ? -22.631 45.956 -32.153 1.00 61.06 98 PRO A C 1
ATOM 711 O O . PRO A 1 98 ? -23.180 46.641 -33.022 1.00 61.06 98 PRO A O 1
ATOM 714 N N . PRO A 1 99 ? -22.992 44.678 -31.939 1.00 59.59 99 PRO A N 1
ATOM 715 C CA . PRO A 1 99 ? -24.243 44.117 -32.444 1.00 59.59 99 PRO A CA 1
ATOM 716 C C . PRO A 1 99 ? -25.444 44.835 -31.812 1.00 59.59 99 PRO A C 1
ATOM 718 O O . PRO A 1 99 ? -25.422 45.156 -30.625 1.00 59.59 99 PRO A O 1
ATOM 721 N N . SER A 1 100 ? -26.497 45.085 -32.593 1.00 53.12 100 SER A N 1
ATOM 722 C CA . SER A 1 100 ? -27.697 45.768 -32.094 1.00 53.12 100 SER A CA 1
ATOM 723 C C . SER A 1 100 ? -28.593 44.805 -31.297 1.00 53.12 100 SER A C 1
ATOM 725 O O . SER A 1 100 ? -28.988 43.775 -31.852 1.00 53.12 100 SER A O 1
ATOM 727 N N . PRO A 1 101 ? -28.953 45.100 -30.032 1.00 56.41 101 PRO A N 1
ATOM 728 C CA . PRO A 1 101 ? -29.894 44.284 -29.273 1.00 56.41 101 PRO A CA 1
ATOM 729 C C . PRO A 1 101 ? -31.326 44.547 -29.759 1.00 56.41 101 PRO A C 1
ATOM 731 O O . PRO A 1 101 ? -31.932 45.565 -29.431 1.00 56.41 101 PRO A O 1
ATOM 734 N N . GLN A 1 102 ? -31.882 43.627 -30.549 1.00 52.81 102 GLN A N 1
ATOM 735 C CA . GLN A 1 102 ? -33.262 43.721 -31.031 1.00 52.81 102 GLN A CA 1
ATOM 736 C C . GLN A 1 102 ? -34.256 43.282 -29.935 1.00 52.81 102 GLN A C 1
ATOM 738 O O . GLN A 1 102 ? -34.203 42.122 -29.519 1.00 52.81 102 GLN A O 1
ATOM 743 N N . PRO A 1 103 ? -35.199 44.138 -29.491 1.00 66.44 103 PRO A N 1
ATOM 744 C CA . PRO A 1 103 ? -36.215 43.733 -28.521 1.00 66.44 103 PRO A CA 1
ATOM 745 C C . PRO A 1 103 ? -37.187 42.689 -29.106 1.00 66.44 103 PRO A C 1
ATOM 747 O O . PRO A 1 103 ? -37.568 42.802 -30.279 1.00 66.44 103 PRO A O 1
ATOM 750 N N . PRO A 1 104 ? -37.646 41.699 -28.318 1.00 58.91 104 PRO A N 1
ATOM 751 C CA . PRO A 1 104 ? -38.719 40.804 -28.739 1.00 58.91 104 PRO A CA 1
ATOM 752 C C . PRO A 1 104 ? -40.031 41.587 -28.902 1.00 58.91 104 PRO A C 1
ATOM 754 O O . PRO A 1 104 ? -40.433 42.347 -28.022 1.00 58.91 104 PRO A O 1
ATOM 757 N N . LYS A 1 105 ? -40.709 41.413 -30.043 1.00 54.41 105 LYS A N 1
ATOM 758 C CA . LYS A 1 105 ? -41.981 42.093 -30.333 1.00 54.41 105 LYS A CA 1
ATOM 759 C C . LYS A 1 105 ? -43.136 41.480 -29.522 1.00 54.41 105 LYS A C 1
ATOM 761 O O . LYS A 1 105 ? -43.233 40.252 -29.486 1.00 54.41 105 LYS A O 1
ATOM 766 N N . PRO A 1 106 ? -44.057 42.287 -28.961 1.00 60.09 106 PRO A N 1
ATOM 767 C CA . PRO A 1 106 ? -45.321 41.782 -28.432 1.00 60.09 106 PRO A CA 1
ATOM 768 C C . PRO A 1 106 ? -46.174 41.132 -29.540 1.00 60.09 106 PRO A C 1
ATOM 770 O O . PRO A 1 106 ? -46.158 41.619 -30.675 1.00 60.09 106 PRO A O 1
ATOM 773 N N . PRO A 1 107 ? -46.941 40.067 -29.246 1.00 60.22 107 PRO A N 1
ATOM 774 C CA . PRO A 1 107 ? -47.865 39.475 -30.207 1.00 60.22 107 PRO A CA 1
ATOM 775 C C . PRO A 1 107 ? -49.125 40.339 -30.376 1.00 60.22 107 PRO A C 1
ATOM 777 O O . PRO A 1 107 ? -49.807 40.657 -29.403 1.00 60.22 107 PRO A O 1
ATOM 780 N N . SER A 1 108 ? -49.476 40.674 -31.619 1.00 49.28 108 SER A N 1
ATOM 781 C CA . SER A 1 108 ? -50.758 41.318 -31.939 1.00 49.28 108 SER A CA 1
ATOM 782 C C . SER A 1 108 ? -51.910 40.296 -31.951 1.00 49.28 108 SER A C 1
ATOM 784 O O . SER A 1 108 ? -51.713 39.170 -32.418 1.00 49.28 108 SER A O 1
ATOM 786 N N . PRO A 1 109 ? -53.124 40.662 -31.495 1.00 53.41 109 PRO A N 1
ATOM 787 C CA . PRO A 1 109 ? -54.273 39.759 -31.482 1.00 53.41 109 PRO A CA 1
ATOM 788 C C . PRO A 1 109 ? -54.797 39.475 -32.898 1.00 53.41 109 PRO A C 1
ATOM 790 O O . PRO A 1 109 ? -54.698 40.317 -33.793 1.00 53.41 109 PRO A O 1
ATOM 793 N N . LYS A 1 110 ? -55.412 38.301 -33.094 1.00 51.75 110 LYS A N 1
ATOM 794 C CA . LYS A 1 110 ? -56.094 37.922 -34.343 1.00 51.75 110 LYS A CA 1
ATOM 795 C C . LYS A 1 110 ? -57.585 37.648 -34.066 1.00 51.75 110 LYS A C 1
ATOM 797 O O . LYS A 1 110 ? -57.868 37.022 -33.046 1.00 51.75 110 LYS A O 1
ATOM 802 N N . PRO A 1 111 ? -58.536 38.110 -34.906 1.00 57.03 111 PRO A N 1
ATOM 803 C CA . PRO A 1 111 ? -59.963 38.063 -34.564 1.00 57.03 111 PRO A CA 1
ATOM 804 C C . PRO A 1 111 ? -60.553 36.641 -34.514 1.00 57.03 111 PRO A C 1
ATOM 806 O O . PRO A 1 111 ? -60.066 35.756 -35.225 1.00 57.03 111 PRO A O 1
ATOM 809 N N . PRO A 1 112 ? -61.634 36.419 -33.740 1.00 52.84 112 PRO A N 1
ATOM 810 C CA . PRO A 1 112 ? -62.359 35.152 -33.735 1.00 52.84 112 PRO A CA 1
ATOM 811 C C . PRO A 1 112 ? -63.125 34.941 -35.050 1.00 52.84 112 PRO A C 1
ATOM 813 O O . PRO A 1 112 ? -63.591 35.896 -35.674 1.00 52.84 112 PRO A O 1
ATOM 816 N N . LYS A 1 113 ? -63.324 33.678 -35.444 1.00 46.12 113 LYS A N 1
ATOM 817 C CA . LYS A 1 113 ? -64.243 33.305 -36.530 1.00 46.12 113 LYS A CA 1
ATOM 818 C C . LYS A 1 113 ? -65.061 32.068 -36.116 1.00 46.12 113 LYS A C 1
ATOM 820 O O . LYS A 1 113 ? -64.447 31.050 -35.803 1.00 46.12 113 LYS A O 1
ATOM 825 N N . PRO A 1 114 ? -66.404 32.145 -36.055 1.00 58.16 114 PRO A N 1
ATOM 826 C CA . PRO A 1 114 ? -67.234 31.073 -35.506 1.00 58.16 114 PRO A CA 1
ATOM 827 C C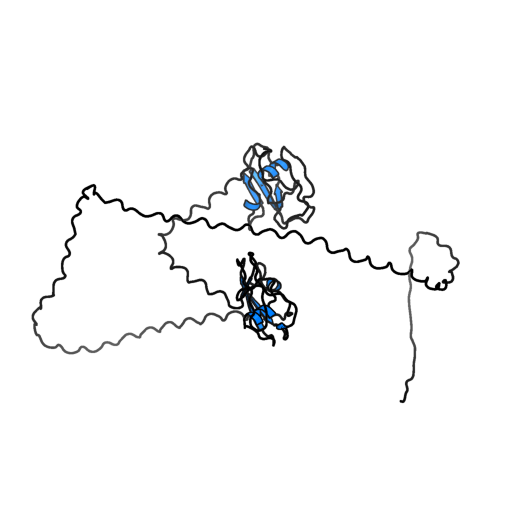 . PRO A 1 114 ? -67.716 30.084 -36.574 1.00 58.16 114 PRO A C 1
ATOM 829 O O . PRO A 1 114 ? -68.101 30.490 -37.668 1.00 58.16 114 PRO A O 1
ATOM 832 N N . SER A 1 115 ? -67.789 28.798 -36.217 1.00 46.16 115 SER A N 1
ATOM 833 C CA . SER A 1 115 ? -68.611 27.799 -36.917 1.00 46.16 115 SER A CA 1
ATOM 834 C C . SER A 1 115 ? -68.779 26.516 -36.082 1.00 46.16 115 SER A C 1
ATOM 836 O O . SER A 1 115 ? -67.832 25.746 -35.959 1.00 46.16 115 SER A O 1
ATOM 838 N N . SER A 1 116 ? -69.983 26.347 -35.527 1.00 53.47 116 SER A N 1
ATOM 839 C CA . SER A 1 116 ? -70.775 25.138 -35.206 1.00 53.47 116 SER A CA 1
ATOM 840 C C . SER A 1 116 ? -70.125 23.751 -34.941 1.00 53.47 116 SER A C 1
ATOM 842 O O . SER A 1 116 ? -69.188 23.341 -35.622 1.00 53.47 116 SER A O 1
ATOM 844 N N . PRO A 1 117 ? -70.692 22.948 -34.010 1.00 55.75 117 PRO A N 1
ATOM 845 C CA . PRO A 1 117 ? -70.157 21.640 -33.619 1.00 55.75 117 PRO A CA 1
ATOM 846 C C . PRO A 1 117 ? -70.379 20.535 -34.666 1.00 55.75 117 PRO A C 1
ATOM 848 O O . PRO A 1 117 ? -71.351 20.551 -35.422 1.00 55.75 117 PRO A O 1
ATOM 851 N N . LYS A 1 118 ? -69.514 19.511 -34.639 1.00 49.88 118 LYS A N 1
ATOM 852 C CA . LYS A 1 118 ? -69.663 18.251 -35.389 1.00 49.88 118 LYS A CA 1
ATOM 853 C C . LYS A 1 118 ? -69.794 17.072 -34.401 1.00 49.88 118 LYS A C 1
ATOM 855 O O . LYS A 1 118 ? -69.128 17.122 -33.367 1.00 49.88 118 LYS A O 1
ATOM 860 N N . PRO A 1 119 ? -70.625 16.039 -34.665 1.00 60.62 119 PRO A N 1
ATOM 861 C CA . PRO A 1 119 ? -70.936 15.008 -33.666 1.00 60.62 119 PRO A CA 1
ATOM 862 C C . PRO A 1 119 ? -69.722 14.186 -33.192 1.00 60.62 119 PRO A C 1
ATOM 864 O O . PRO A 1 119 ? -68.781 13.988 -33.970 1.00 60.62 119 PRO A O 1
ATOM 867 N N . PRO A 1 120 ? -69.744 13.660 -31.950 1.00 56.81 120 PRO A N 1
ATOM 868 C CA . PRO A 1 120 ? -68.681 12.807 -31.432 1.00 56.81 120 PRO A CA 1
ATOM 869 C C . PRO A 1 120 ? -68.591 11.495 -32.222 1.00 56.81 120 PRO A C 1
ATOM 871 O O . PRO A 1 120 ? -69.588 10.815 -32.459 1.00 56.81 120 PRO A O 1
ATOM 874 N N . LYS A 1 121 ? -67.370 11.126 -32.619 1.00 51.62 121 LYS A N 1
ATOM 875 C CA . LYS A 1 121 ? -67.078 9.851 -33.286 1.00 51.62 121 LYS A CA 1
ATOM 876 C C . LYS A 1 121 ? -66.866 8.760 -32.216 1.00 51.62 121 LYS A C 1
ATOM 878 O O . LYS A 1 121 ? -66.228 9.072 -31.209 1.00 51.62 121 LYS A O 1
ATOM 883 N N . PRO A 1 122 ? -67.355 7.516 -32.393 1.00 60.12 122 PRO A N 1
ATOM 884 C CA . PRO A 1 122 ? -67.200 6.470 -31.380 1.00 60.12 122 PRO A CA 1
ATOM 885 C C . PRO A 1 122 ? -65.727 6.199 -31.023 1.00 60.12 122 PRO A C 1
ATOM 887 O O . PRO A 1 122 ? -64.876 6.236 -31.918 1.00 60.12 122 PRO A O 1
ATOM 890 N N . PRO A 1 123 ? -65.403 5.915 -29.748 1.00 59.81 123 PRO A N 1
ATOM 891 C CA . PRO A 1 123 ? -64.039 5.609 -29.339 1.00 59.81 123 PRO A CA 1
ATOM 892 C C . PRO A 1 123 ? -63.605 4.242 -29.883 1.00 59.81 123 PRO A C 1
ATOM 894 O O . PRO A 1 123 ? -64.150 3.208 -29.503 1.00 59.81 123 PR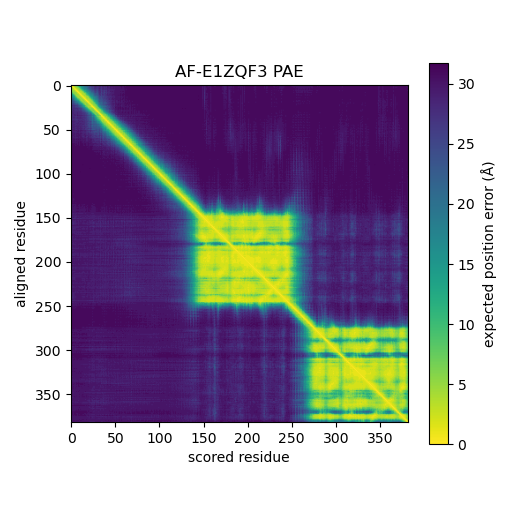O A O 1
ATOM 897 N N . SER A 1 124 ? -62.591 4.228 -30.749 1.00 56.16 124 SER A N 1
ATOM 898 C CA . SER A 1 124 ? -61.933 2.986 -31.166 1.00 56.16 124 SER A CA 1
ATOM 899 C C . SER A 1 124 ? -61.223 2.321 -29.974 1.00 56.16 124 SER A C 1
ATOM 901 O O . SER A 1 124 ? -60.651 3.033 -29.140 1.00 56.16 124 SER A O 1
ATOM 903 N N . PRO A 1 125 ? -61.212 0.977 -29.878 1.00 61.50 125 PRO A N 1
ATOM 904 C CA . PRO A 1 125 ? -60.594 0.274 -28.760 1.00 61.50 125 PRO A CA 1
ATOM 905 C C . PRO A 1 125 ? -59.088 0.550 -28.687 1.00 61.50 125 PRO A C 1
ATOM 907 O O . PRO A 1 125 ? -58.376 0.557 -29.692 1.00 61.50 125 PRO A O 1
ATOM 910 N N . LYS A 1 126 ? -58.601 0.784 -27.467 1.00 57.47 126 LYS A N 1
ATOM 911 C CA . LYS A 1 126 ? -57.197 1.104 -27.192 1.00 57.47 126 LYS A CA 1
ATOM 912 C C . LYS A 1 126 ? -56.367 -0.191 -27.216 1.00 57.47 126 LYS A C 1
ATOM 914 O O . LYS A 1 126 ? -56.760 -1.131 -26.525 1.00 57.47 126 LYS A O 1
ATOM 919 N N . PRO A 1 127 ? -55.245 -0.269 -27.959 1.00 63.72 127 PRO A N 1
ATOM 920 C CA . PRO A 1 127 ? -54.412 -1.471 -27.980 1.00 63.72 127 PRO A CA 1
ATOM 921 C C . PRO A 1 127 ? -53.939 -1.877 -26.572 1.00 63.72 127 PRO A C 1
ATOM 923 O O . PRO A 1 127 ? -53.677 -0.986 -25.753 1.00 63.72 127 PRO A O 1
ATOM 926 N N . PRO A 1 128 ? -53.796 -3.186 -26.277 1.00 63.31 128 PRO A N 1
ATOM 927 C CA . PRO A 1 128 ? -53.258 -3.650 -25.004 1.00 63.31 128 PRO A CA 1
ATOM 928 C C . PRO A 1 128 ? -51.891 -3.025 -24.718 1.00 63.31 128 PRO A C 1
ATOM 930 O O . PRO A 1 128 ? -51.005 -3.003 -25.573 1.00 63.31 128 PRO A O 1
ATOM 933 N N . LYS A 1 129 ? -51.715 -2.506 -23.501 1.00 60.72 129 LYS A N 1
ATOM 934 C CA . LYS A 1 129 ? -50.431 -1.953 -23.064 1.00 60.72 129 LYS A CA 1
ATOM 935 C C . LYS A 1 129 ? -49.431 -3.113 -22.913 1.00 60.72 129 LYS A C 1
ATOM 937 O O . LYS A 1 129 ? -49.785 -4.082 -22.240 1.00 60.72 129 LYS A O 1
ATOM 942 N N . PRO A 1 130 ? -48.217 -3.044 -23.496 1.00 62.34 130 PRO A N 1
ATOM 943 C CA . PRO A 1 130 ? -47.213 -4.089 -23.312 1.00 62.34 130 PRO A CA 1
ATOM 944 C C . PRO A 1 130 ? -46.933 -4.339 -21.821 1.00 62.34 130 PRO A C 1
ATOM 946 O O . PRO A 1 130 ? -46.958 -3.374 -21.046 1.00 62.34 130 PRO A O 1
ATOM 949 N N . PRO A 1 131 ? -46.653 -5.589 -21.403 1.00 64.12 131 PRO A N 1
ATOM 950 C CA . PRO A 1 131 ? -46.244 -5.872 -20.033 1.00 64.12 131 PRO A CA 1
ATOM 951 C C . PRO A 1 131 ? -45.019 -5.034 -19.659 1.00 64.12 131 PRO A C 1
ATOM 953 O O . PRO A 1 131 ? -44.042 -4.993 -20.407 1.00 64.12 131 PRO A O 1
ATOM 956 N N . SER A 1 132 ? -45.062 -4.366 -18.503 1.00 67.25 132 SER A N 1
ATOM 957 C CA . SER A 1 132 ? -43.883 -3.673 -17.977 1.00 67.25 132 SER A CA 1
ATOM 958 C C . SER A 1 132 ? -42.731 -4.672 -17.814 1.00 67.25 132 SER A C 1
ATOM 960 O O . SER A 1 132 ? -42.976 -5.777 -17.317 1.00 67.25 132 SER A O 1
ATOM 962 N N . PRO A 1 133 ? -41.485 -4.316 -18.179 1.00 68.56 133 PRO A N 1
ATOM 963 C CA . PRO A 1 133 ? -40.343 -5.185 -17.931 1.00 68.56 133 PRO A CA 1
ATOM 964 C C . PRO A 1 133 ? -40.247 -5.490 -16.433 1.00 68.56 133 PRO A C 1
ATOM 966 O O . PRO A 1 133 ? -40.428 -4.608 -15.589 1.00 68.56 133 PRO A O 1
ATOM 969 N N . ARG A 1 134 ? -39.988 -6.760 -16.107 1.00 68.25 134 ARG A N 1
ATOM 970 C CA . ARG A 1 134 ? -39.823 -7.216 -14.723 1.00 68.25 134 ARG A CA 1
ATOM 971 C C . ARG A 1 134 ? -38.678 -6.422 -14.076 1.00 68.25 134 ARG A C 1
ATOM 973 O O . ARG A 1 134 ? -37.654 -6.249 -14.740 1.00 68.25 134 ARG A O 1
ATOM 980 N N . PRO A 1 135 ? -38.806 -5.962 -12.816 1.00 70.75 135 PRO A N 1
ATOM 981 C CA . PRO A 1 135 ? -37.686 -5.343 -12.117 1.00 70.75 135 PRO A CA 1
ATOM 982 C C . PRO A 1 135 ? -36.454 -6.258 -12.173 1.00 70.75 135 PRO A C 1
ATOM 984 O O . PRO A 1 135 ? -36.622 -7.478 -12.027 1.00 70.75 135 PRO A O 1
ATOM 987 N N . PRO A 1 136 ? -35.243 -5.713 -12.392 1.00 67.50 136 PRO A N 1
ATOM 988 C CA . PRO A 1 136 ? -34.030 -6.512 -12.309 1.00 67.50 136 PRO A CA 1
ATOM 989 C C . PRO A 1 136 ? -33.958 -7.151 -10.921 1.00 67.50 136 PRO A C 1
ATOM 991 O O . PRO A 1 136 ? -34.284 -6.512 -9.918 1.00 67.50 136 PRO A O 1
ATOM 994 N N . SER A 1 137 ? -33.564 -8.424 -10.868 1.00 67.50 137 SER A N 1
ATOM 995 C CA . SER A 1 137 ? -33.336 -9.109 -9.596 1.00 67.50 137 SER A CA 1
ATOM 996 C C . SER A 1 137 ? -32.344 -8.305 -8.746 1.00 67.50 137 SER A C 1
ATOM 998 O O . SER A 1 137 ? -31.404 -7.739 -9.313 1.00 67.50 137 SER A O 1
ATOM 1000 N N . PRO A 1 138 ? -32.515 -8.248 -7.411 1.00 73.56 138 PRO A N 1
ATOM 1001 C CA . PRO A 1 138 ? -31.505 -7.644 -6.552 1.00 73.56 138 PRO A CA 1
ATOM 1002 C C . PRO A 1 138 ? -30.148 -8.327 -6.796 1.00 73.56 138 PRO A C 1
ATOM 1004 O O . PRO A 1 138 ? -30.125 -9.528 -7.094 1.00 73.56 138 PRO A O 1
ATOM 1007 N N . PRO A 1 139 ? -29.026 -7.590 -6.697 1.00 65.12 139 PRO A N 1
ATOM 1008 C CA . PRO A 1 139 ? -27.706 -8.187 -6.850 1.00 65.12 139 PRO A CA 1
ATOM 1009 C C . PRO A 1 139 ? -27.525 -9.323 -5.830 1.00 65.12 139 PRO A C 1
ATOM 1011 O O . PRO A 1 139 ? -28.082 -9.240 -4.728 1.00 65.12 139 PRO A O 1
ATOM 1014 N N . PRO A 1 140 ? -26.769 -10.383 -6.172 1.00 65.00 140 PRO A N 1
ATOM 1015 C CA . PRO A 1 140 ? -26.496 -11.462 -5.233 1.00 65.00 140 PRO A CA 1
ATOM 1016 C C . PRO A 1 140 ? -25.860 -10.891 -3.963 1.00 65.00 140 PRO A C 1
ATOM 1018 O O . PRO A 1 140 ? -25.012 -9.998 -4.032 1.00 65.00 140 PRO A O 1
ATOM 1021 N N . SER A 1 141 ? -26.290 -11.396 -2.806 1.00 55.72 141 SER A N 1
ATOM 1022 C CA . SER A 1 141 ? -25.735 -10.998 -1.514 1.00 55.72 141 SER A CA 1
ATOM 1023 C C . SER A 1 141 ? -24.209 -11.149 -1.522 1.00 55.72 141 SER A C 1
ATOM 1025 O O . SER A 1 141 ? -23.712 -12.131 -2.084 1.00 55.72 141 SER A O 1
ATOM 1027 N N . PRO A 1 142 ? -23.454 -10.215 -0.910 1.00 63.38 142 PRO A N 1
ATOM 1028 C CA . PRO A 1 142 ? -22.011 -10.378 -0.780 1.00 63.38 142 PRO A CA 1
ATOM 1029 C C . PRO A 1 142 ? -21.693 -11.695 -0.050 1.00 63.38 142 PRO A C 1
ATOM 1031 O O . PRO A 1 142 ? -22.495 -12.134 0.783 1.00 63.38 142 PRO A O 1
ATOM 1034 N N . PRO A 1 143 ? -20.549 -12.338 -0.352 1.00 60.09 143 PRO A N 1
ATOM 1035 C CA . PRO A 1 143 ? -20.152 -13.565 0.327 1.00 60.09 143 PRO A CA 1
ATOM 1036 C C . PRO A 1 143 ? -20.076 -13.334 1.846 1.00 60.09 143 PRO A C 1
ATOM 1038 O O . PRO A 1 143 ? -19.735 -12.227 2.272 1.00 60.09 143 PRO A O 1
ATOM 1041 N N . PRO A 1 144 ? -20.393 -14.350 2.670 1.00 61.88 144 PRO A N 1
ATOM 1042 C CA . PRO A 1 144 ? -20.361 -14.208 4.119 1.00 61.88 144 PRO A CA 1
ATOM 1043 C C . PRO A 1 144 ? -18.955 -13.807 4.578 1.00 61.88 144 PRO A C 1
ATOM 1045 O O . PRO A 1 144 ? -17.970 -14.445 4.205 1.00 61.88 144 PRO A O 1
ATOM 1048 N N . SER A 1 145 ? -18.874 -12.744 5.380 1.00 66.31 145 SER A N 1
ATOM 1049 C CA . SER A 1 145 ? -17.613 -12.255 5.939 1.00 66.31 145 SER A CA 1
ATOM 1050 C C . SER A 1 145 ? -16.882 -13.366 6.706 1.00 66.31 145 SER A C 1
ATOM 1052 O O . SER A 1 145 ? -17.541 -14.159 7.387 1.00 66.31 145 SER A O 1
ATOM 1054 N N . PRO A 1 146 ? -15.537 -13.424 6.650 1.00 72.81 146 PRO A N 1
ATOM 1055 C CA . PRO A 1 146 ? -14.777 -14.375 7.453 1.00 72.81 146 PRO A CA 1
ATOM 1056 C C . PRO A 1 146 ? -15.049 -14.161 8.956 1.00 72.81 146 PRO A C 1
ATOM 1058 O O . PRO A 1 146 ? -15.275 -13.023 9.381 1.00 72.81 146 PRO A O 1
ATOM 1061 N N . PRO A 1 147 ? -15.042 -15.232 9.772 1.00 80.94 147 PRO A N 1
ATOM 1062 C CA . PRO A 1 147 ? -15.300 -15.125 11.205 1.00 80.94 147 PRO A CA 1
ATOM 1063 C C . PRO A 1 147 ? -14.207 -14.288 11.901 1.00 80.94 147 PRO A C 1
ATOM 1065 O O . PRO A 1 147 ? -13.029 -14.465 11.581 1.00 80.94 147 PRO A O 1
ATOM 1068 N N . PRO A 1 148 ? -14.552 -13.408 12.864 1.00 88.19 148 PRO A N 1
ATOM 1069 C CA . PRO A 1 148 ? -13.567 -12.558 13.532 1.00 88.19 148 PRO A CA 1
ATOM 1070 C C . PRO A 1 148 ? -12.525 -13.359 14.321 1.00 88.19 148 PRO A C 1
ATOM 1072 O O . PRO A 1 148 ? -12.874 -14.157 15.194 1.00 88.19 148 PRO A O 1
ATOM 1075 N N . THR A 1 149 ? -11.239 -13.121 14.067 1.00 90.56 149 THR A N 1
ATOM 1076 C CA . THR A 1 149 ? -10.152 -13.856 14.736 1.00 90.56 149 THR A CA 1
ATOM 1077 C C . THR A 1 149 ? -9.931 -13.346 16.165 1.00 90.56 149 THR A C 1
ATOM 1079 O O . THR A 1 149 ? -9.812 -12.133 16.344 1.00 90.56 149 THR A O 1
ATOM 1082 N N . PRO A 1 150 ? -9.855 -14.210 17.195 1.00 93.62 150 PRO A N 1
ATOM 1083 C CA . PRO A 1 150 ? -9.524 -13.783 18.555 1.00 93.62 150 PRO A CA 1
ATOM 1084 C C . PRO A 1 150 ? -8.062 -13.329 18.650 1.00 93.62 150 PRO A C 1
ATOM 1086 O O . PRO A 1 150 ? -7.183 -13.952 18.054 1.00 93.62 150 PRO A O 1
ATOM 1089 N N . VAL A 1 151 ? -7.806 -12.257 19.403 1.00 93.88 151 VAL A N 1
ATOM 1090 C CA . VAL A 1 151 ? -6.472 -11.646 19.555 1.00 93.88 151 VAL A CA 1
ATOM 1091 C C . VAL A 1 151 ? -6.152 -11.338 21.022 1.00 93.88 151 VAL A C 1
ATOM 1093 O O . VAL A 1 151 ? -7.044 -11.327 21.865 1.00 93.88 151 VAL A O 1
ATOM 1096 N N . ALA A 1 152 ? -4.883 -11.082 21.343 1.00 92.06 152 ALA A N 1
ATOM 1097 C CA . ALA A 1 152 ? -4.468 -10.564 22.652 1.00 92.06 152 ALA A CA 1
ATOM 1098 C C . ALA A 1 152 ? -4.548 -9.023 22.693 1.00 92.06 152 ALA A C 1
ATOM 1100 O O . ALA A 1 152 ? -4.529 -8.376 21.646 1.00 92.06 152 ALA A O 1
ATOM 1101 N N . CYS A 1 153 ? -4.586 -8.410 23.884 1.00 91.12 153 CYS A N 1
ATOM 1102 C CA . CYS A 1 153 ? -4.648 -6.945 24.007 1.00 91.12 153 CYS A CA 1
ATOM 1103 C C . CYS A 1 153 ? -3.441 -6.228 23.379 1.00 91.12 153 CYS A C 1
ATOM 1105 O O . CYS A 1 153 ? -3.580 -5.105 22.900 1.00 91.12 153 CYS A O 1
ATOM 1107 N N . ASN A 1 154 ? -2.272 -6.869 23.345 1.00 89.19 154 ASN A N 1
ATOM 1108 C CA . ASN A 1 154 ? -1.047 -6.342 22.741 1.00 89.19 154 ASN A CA 1
ATOM 1109 C C . ASN A 1 154 ? -0.909 -6.640 21.232 1.00 89.19 154 ASN A C 1
ATOM 1111 O O . ASN A 1 154 ? 0.140 -6.352 20.664 1.00 89.19 154 ASN A O 1
ATOM 1115 N N . ALA A 1 155 ? -1.918 -7.232 20.582 1.00 92.12 155 ALA A N 1
ATOM 1116 C CA . ALA A 1 155 ? -1.861 -7.558 19.158 1.00 92.12 155 ALA A CA 1
ATOM 1117 C C . ALA A 1 155 ? -1.842 -6.290 18.287 1.00 92.12 155 ALA A C 1
ATOM 1119 O O . ALA A 1 155 ? -2.724 -5.434 18.412 1.00 92.12 155 ALA A O 1
ATOM 1120 N N . ALA A 1 156 ? -0.855 -6.192 17.396 1.00 93.38 156 ALA A N 1
ATOM 1121 C CA . ALA A 1 156 ? -0.635 -5.039 16.531 1.00 93.38 156 ALA A CA 1
ATOM 1122 C C . ALA A 1 156 ? -1.383 -5.170 15.193 1.00 93.38 156 ALA A C 1
ATOM 1124 O O . ALA A 1 156 ? -1.597 -6.271 14.683 1.00 93.38 156 ALA A O 1
ATOM 1125 N N . GLY A 1 157 ? -1.776 -4.042 14.593 1.00 90.56 157 GLY A N 1
ATOM 1126 C CA . GLY A 1 157 ? -2.541 -4.017 13.336 1.00 90.56 157 GLY A CA 1
ATOM 1127 C C . GLY A 1 157 ? -1.860 -4.752 12.174 1.00 90.56 157 GLY A C 1
ATOM 1128 O O . GLY A 1 157 ? -2.514 -5.515 11.456 1.00 90.56 157 GLY A O 1
ATOM 1129 N N . TRP A 1 158 ? -0.545 -4.572 12.033 1.00 91.69 158 TRP A N 1
ATOM 1130 C CA . TRP A 1 158 ? 0.294 -5.108 10.953 1.00 91.69 158 TRP A CA 1
ATOM 1131 C C . TRP A 1 158 ? 0.316 -6.646 10.865 1.00 91.69 158 TRP A C 1
ATOM 1133 O O . TRP A 1 158 ? 0.586 -7.208 9.804 1.00 91.69 158 TRP A O 1
ATOM 1143 N N . ASP A 1 159 ? -0.025 -7.352 11.948 1.00 92.19 159 ASP A N 1
ATOM 1144 C CA . ASP A 1 159 ? -0.087 -8.813 11.969 1.00 92.19 159 ASP A CA 1
ATOM 1145 C C . ASP A 1 159 ? -1.301 -9.325 11.171 1.00 92.19 159 ASP A C 1
ATOM 1147 O O . ASP A 1 159 ? -1.269 -10.433 10.626 1.00 92.19 159 ASP A O 1
ATOM 1151 N N . TYR A 1 160 ? -2.337 -8.493 11.019 1.00 91.38 160 TYR A N 1
ATOM 1152 C CA . TYR A 1 160 ? -3.646 -8.860 10.469 1.00 91.38 160 TYR A CA 1
ATOM 1153 C C . TYR A 1 160 ? -4.001 -8.112 9.174 1.00 91.38 160 TYR A C 1
ATOM 1155 O O . TYR A 1 160 ? -4.721 -8.669 8.345 1.00 91.38 160 TYR A O 1
ATOM 1163 N N . VAL A 1 161 ? -3.490 -6.892 8.972 1.00 89.06 161 VAL A N 1
ATOM 1164 C CA . VAL A 1 161 ? -3.680 -6.082 7.751 1.00 89.06 161 VAL A CA 1
ATOM 1165 C C . VAL A 1 161 ? -2.346 -5.509 7.259 1.00 89.06 161 VAL A C 1
ATOM 1167 O O . VAL A 1 161 ? -1.409 -5.372 8.038 1.00 89.06 161 VAL A O 1
ATOM 1170 N N . GLY A 1 162 ? -2.231 -5.195 5.969 1.00 88.00 162 GLY A N 1
ATOM 1171 C CA . GLY A 1 162 ? -0.957 -4.804 5.349 1.00 88.00 162 GLY A CA 1
ATOM 1172 C C . GLY A 1 162 ? -0.972 -4.953 3.827 1.00 88.00 162 GLY A C 1
ATOM 1173 O O . GLY A 1 162 ? -2.016 -5.252 3.253 1.00 88.00 162 GLY A O 1
ATOM 1174 N N . TYR A 1 163 ? 0.187 -4.787 3.180 1.00 81.75 163 TYR A N 1
ATOM 1175 C CA . TYR A 1 163 ? 0.343 -4.943 1.726 1.00 81.75 163 TYR A CA 1
ATOM 1176 C C . TYR A 1 163 ? 0.075 -6.386 1.249 1.00 81.75 163 TYR A C 1
ATOM 1178 O O . TYR A 1 163 ? -0.789 -6.606 0.405 1.00 81.75 163 TYR A O 1
ATOM 1186 N N . ASP A 1 164 ? 0.735 -7.379 1.855 1.00 86.00 164 ASP A N 1
ATOM 1187 C CA . ASP A 1 164 ? 0.571 -8.818 1.559 1.00 86.00 164 ASP A CA 1
ATOM 1188 C C . ASP A 1 164 ? -0.541 -9.491 2.399 1.00 86.00 164 ASP A C 1
ATOM 1190 O O . ASP A 1 164 ? -0.531 -10.698 2.651 1.00 86.00 164 ASP A O 1
ATOM 1194 N N . LYS A 1 165 ? -1.484 -8.692 2.906 1.00 87.94 165 LYS A N 1
ATOM 1195 C CA . LYS A 1 165 ? -2.519 -9.060 3.887 1.00 87.94 165 LYS A CA 1
ATOM 1196 C C . LYS A 1 165 ? -3.868 -8.456 3.454 1.00 87.94 165 LYS A C 1
ATOM 1198 O O . LYS A 1 165 ? -3.903 -7.613 2.559 1.00 87.94 165 LYS A O 1
ATOM 1203 N N . PRO A 1 166 ? -5.016 -8.861 4.031 1.00 87.25 166 PRO A N 1
ATOM 1204 C CA . PRO A 1 166 ? -6.285 -8.215 3.701 1.00 87.25 166 PRO A CA 1
ATOM 1205 C C . PRO A 1 166 ? -6.265 -6.727 4.088 1.00 87.25 166 PRO A C 1
ATOM 1207 O O . PRO A 1 166 ? -5.872 -6.367 5.193 1.00 87.25 166 PRO A O 1
ATOM 1210 N N . LEU A 1 167 ? -6.765 -5.858 3.200 1.00 87.94 167 LEU A N 1
ATOM 1211 C CA . LEU A 1 167 ? -6.862 -4.407 3.440 1.00 87.94 167 LEU A CA 1
ATOM 1212 C C . LEU A 1 167 ? -7.844 -4.032 4.567 1.00 87.94 167 LEU A C 1
ATOM 1214 O O . LEU A 1 167 ? -7.879 -2.885 5.008 1.00 87.94 167 LEU A O 1
ATOM 1218 N N . SER A 1 168 ? -8.666 -4.976 5.025 1.00 90.56 168 SER A N 1
ATOM 1219 C CA . SER A 1 168 ? -9.540 -4.818 6.186 1.00 90.56 168 SER A CA 1
ATOM 1220 C C . SER A 1 168 ? -9.944 -6.170 6.754 1.00 90.56 168 SER A C 1
ATOM 1222 O O . SER A 1 168 ? -10.209 -7.094 5.984 1.00 90.56 168 SER A O 1
ATOM 1224 N N . THR A 1 169 ? -10.059 -6.272 8.076 1.00 92.06 169 THR A N 1
ATOM 1225 C CA . THR A 1 169 ? -10.464 -7.509 8.758 1.00 92.06 169 THR A CA 1
ATOM 1226 C C . THR A 1 169 ? -11.183 -7.222 10.080 1.00 92.06 169 THR A C 1
ATOM 1228 O O . THR A 1 169 ? -11.218 -6.077 10.541 1.00 92.06 169 THR A O 1
ATOM 1231 N N . SER A 1 170 ? -11.774 -8.258 10.677 1.00 93.56 170 SER A N 1
ATOM 1232 C CA . SER A 1 170 ? -12.443 -8.213 11.979 1.00 93.56 170 SER A CA 1
ATOM 1233 C C . SER A 1 170 ? -11.688 -9.064 12.997 1.00 93.56 170 SER A C 1
ATOM 1235 O O . SER A 1 170 ? -11.372 -10.222 12.725 1.00 93.56 170 SER A O 1
ATOM 1237 N N . VAL A 1 171 ? -11.455 -8.520 14.190 1.00 94.69 171 VAL A N 1
ATOM 1238 C CA . VAL A 1 171 ? -10.836 -9.234 15.320 1.00 94.69 171 VAL A CA 1
ATOM 1239 C C . VAL A 1 171 ? -11.749 -9.229 16.541 1.00 94.69 171 VAL A C 1
ATOM 1241 O O . VAL A 1 171 ? -12.585 -8.337 16.686 1.00 94.69 171 VAL A O 1
ATOM 1244 N N . THR A 1 172 ? -11.578 -10.209 17.429 1.00 96.25 172 THR A N 1
ATOM 1245 C CA . THR A 1 172 ? -12.253 -10.267 18.734 1.00 96.25 172 THR A CA 1
ATOM 1246 C C . THR A 1 172 ? -11.256 -9.948 19.843 1.00 96.25 172 THR A C 1
ATOM 1248 O O . THR A 1 172 ? -10.348 -10.737 20.107 1.00 96.25 172 THR A O 1
ATOM 1251 N N . CYS A 1 173 ? -11.439 -8.801 20.491 1.00 95.25 173 CYS A N 1
ATOM 1252 C CA . CYS A 1 173 ? -10.646 -8.349 21.629 1.00 95.25 173 CYS A CA 1
ATOM 1253 C C . CYS A 1 173 ? -11.214 -8.880 22.959 1.00 95.25 173 CYS A C 1
ATOM 1255 O O . CYS A 1 173 ? -12.439 -8.879 23.131 1.00 95.25 173 CYS A O 1
ATOM 1257 N N . PRO A 1 174 ? -10.362 -9.288 23.917 1.00 94.69 174 PRO A N 1
ATOM 1258 C CA . PRO A 1 174 ? -10.777 -9.654 25.267 1.00 94.69 174 PRO A CA 1
ATOM 1259 C C . PRO A 1 174 ? -11.063 -8.405 26.120 1.00 94.69 174 PRO A C 1
ATOM 1261 O O . PRO A 1 174 ? -10.823 -7.271 25.703 1.00 94.69 174 PRO A O 1
ATOM 1264 N N . SER A 1 175 ? -11.584 -8.623 27.326 1.00 92.69 175 SER A N 1
ATOM 1265 C CA . SER A 1 175 ? -11.791 -7.583 28.338 1.00 92.69 175 SER A CA 1
ATOM 1266 C C . SER A 1 175 ? -10.506 -7.239 29.103 1.00 92.69 175 SER A C 1
ATOM 1268 O O . SER A 1 175 ? -9.659 -8.114 29.281 1.00 92.69 175 SER A O 1
ATOM 1270 N N . GLY A 1 176 ? -10.402 -6.022 29.645 1.00 90.62 176 GLY A N 1
ATOM 1271 C CA . GLY A 1 176 ? -9.285 -5.575 30.494 1.00 90.62 176 GLY A CA 1
ATOM 1272 C C . GLY A 1 176 ? -8.140 -4.870 29.754 1.00 90.62 176 GLY A C 1
ATOM 1273 O O . GLY A 1 176 ? -7.155 -4.471 30.377 1.00 90.62 176 GLY A O 1
ATOM 1274 N N . CYS A 1 177 ? -8.246 -4.697 28.432 1.00 90.88 177 CYS A N 1
ATOM 1275 C CA . CYS A 1 177 ? -7.162 -4.157 27.611 1.00 90.88 177 CYS A CA 1
ATOM 1276 C C . CYS A 1 177 ? -6.764 -2.705 27.930 1.00 90.88 177 CYS A C 1
ATOM 1278 O O . CYS A 1 177 ? -5.691 -2.290 27.496 1.00 90.88 177 CYS A O 1
ATOM 1280 N N . THR A 1 178 ? -7.557 -1.928 28.678 1.00 86.44 178 THR A N 1
ATOM 1281 C CA . THR A 1 178 ? -7.138 -0.587 29.144 1.00 86.44 178 THR A CA 1
ATOM 1282 C C . THR A 1 178 ? -5.932 -0.630 30.086 1.00 86.44 178 THR A C 1
ATOM 1284 O O . THR A 1 178 ? -5.119 0.293 30.066 1.00 86.44 178 THR A O 1
ATOM 1287 N N . ALA A 1 179 ? -5.790 -1.697 30.879 1.00 77.44 179 ALA A N 1
ATOM 1288 C CA . ALA A 1 179 ? -4.717 -1.848 31.862 1.00 77.44 179 ALA A CA 1
ATOM 1289 C C . ALA A 1 179 ? -3.478 -2.599 31.330 1.00 77.44 179 ALA A C 1
ATOM 1291 O O . ALA A 1 179 ? -2.429 -2.577 31.975 1.00 77.44 179 ALA A O 1
ATOM 1292 N N . GLU A 1 180 ? -3.578 -3.267 30.176 1.00 70.44 180 GLU A N 1
ATOM 1293 C CA . GLU A 1 180 ? -2.491 -4.086 29.621 1.00 70.44 180 GLU A CA 1
ATOM 1294 C C . GLU A 1 180 ? -1.461 -3.284 28.806 1.00 70.44 180 GLU A C 1
ATOM 1296 O O . GLU A 1 180 ? -1.736 -2.214 28.253 1.00 70.44 180 GLU A O 1
ATOM 1301 N N . SER A 1 181 ? -0.246 -3.830 28.696 1.00 66.12 181 SER A N 1
ATOM 1302 C CA . SER A 1 181 ? 0.834 -3.267 27.883 1.00 66.12 181 SER A CA 1
ATOM 1303 C C . SER A 1 181 ? 0.549 -3.398 26.385 1.00 66.12 181 SER A C 1
ATOM 1305 O O . SER A 1 181 ? 0.395 -4.506 25.874 1.00 66.12 181 SER A O 1
ATOM 1307 N N . GLY A 1 182 ? 0.562 -2.275 25.676 1.00 69.88 182 GLY A N 1
ATOM 1308 C CA . GLY A 1 182 ? 0.463 -2.213 24.221 1.00 69.88 182 GLY A CA 1
ATOM 1309 C C . GLY A 1 182 ? 0.389 -0.759 23.788 1.00 69.88 182 GLY A C 1
ATOM 1310 O O . GLY A 1 182 ? -0.571 -0.068 24.126 1.00 69.88 182 GLY A O 1
ATOM 1311 N N . ASP A 1 183 ? 1.413 -0.273 23.098 1.00 88.06 183 ASP A N 1
ATOM 1312 C CA . ASP A 1 183 ? 1.477 1.130 22.711 1.00 88.06 183 ASP A CA 1
ATOM 1313 C C . ASP A 1 183 ? 0.431 1.478 21.642 1.00 88.06 183 ASP A C 1
ATOM 1315 O O . ASP A 1 183 ? -0.049 0.630 20.882 1.00 88.06 183 ASP A O 1
ATOM 1319 N N . VAL A 1 184 ? 0.022 2.745 21.642 1.00 94.25 184 VAL A N 1
ATOM 1320 C CA . VAL A 1 184 ? -0.943 3.310 20.698 1.00 94.25 184 VAL A CA 1
ATOM 1321 C C . VAL A 1 184 ? -0.397 4.655 20.250 1.00 94.25 184 VAL A C 1
ATOM 1323 O O . VAL A 1 184 ? -0.159 5.532 21.081 1.00 94.25 184 VAL A O 1
ATOM 1326 N N . TYR A 1 185 ? -0.234 4.833 18.946 1.00 94.19 185 TYR A N 1
ATOM 1327 C CA . TYR A 1 185 ? 0.198 6.085 18.336 1.00 94.19 185 TYR A CA 1
ATOM 1328 C C . TYR A 1 185 ? -0.909 6.608 17.425 1.00 94.19 185 TYR A C 1
ATOM 1330 O O . TYR A 1 185 ? -1.463 5.861 16.621 1.00 94.19 185 TYR A O 1
ATOM 1338 N N . GLY A 1 186 ? -1.225 7.896 17.534 1.00 93.12 186 GLY A N 1
ATOM 1339 C CA . GLY A 1 186 ? -2.260 8.550 16.739 1.00 93.12 186 GLY A CA 1
ATOM 1340 C C . GLY A 1 186 ? -3.651 8.599 17.375 1.00 93.12 186 GLY A C 1
ATOM 1341 O O . GLY A 1 186 ? -3.887 8.175 18.506 1.00 93.12 186 GLY A O 1
ATOM 1342 N N . THR A 1 187 ? -4.574 9.195 16.625 1.00 93.00 187 THR A N 1
ATOM 1343 C CA . THR A 1 187 ? -5.948 9.509 17.027 1.00 93.00 187 THR A CA 1
ATOM 1344 C C . THR A 1 187 ? -6.823 9.460 15.783 1.00 93.00 187 THR A C 1
ATOM 1346 O O . THR A 1 187 ? -6.505 10.113 14.788 1.00 93.00 187 THR A O 1
ATOM 1349 N N . THR A 1 188 ? -7.930 8.711 15.831 1.00 89.25 188 THR A N 1
ATOM 1350 C CA . THR A 1 188 ? -8.777 8.332 14.674 1.00 89.25 188 THR A CA 1
ATOM 1351 C C . THR A 1 188 ? -8.057 7.419 13.675 1.00 89.25 188 THR A C 1
ATOM 1353 O O . THR A 1 188 ? -8.557 6.331 13.390 1.00 89.25 188 THR A O 1
ATOM 1356 N N . THR A 1 189 ? -6.884 7.844 13.204 1.00 93.94 189 THR A N 1
ATOM 1357 C CA . THR A 1 189 ? -5.897 7.059 12.458 1.00 93.94 189 THR A CA 1
ATOM 1358 C C . THR A 1 189 ? -4.769 6.660 13.404 1.00 93.94 189 THR A C 1
ATOM 1360 O O . THR A 1 189 ? -4.210 7.527 14.081 1.00 93.94 189 THR A O 1
ATOM 1363 N N . TYR A 1 190 ? -4.432 5.372 13.431 1.00 95.12 190 TYR A N 1
ATOM 1364 C CA . TYR A 1 190 ? -3.406 4.792 14.303 1.00 95.12 190 TYR A CA 1
ATOM 1365 C C . TYR A 1 190 ? -2.285 4.167 13.478 1.00 95.12 190 TYR A C 1
ATOM 1367 O O . TYR A 1 190 ? -2.541 3.765 12.345 1.00 95.12 190 TYR A O 1
ATOM 1375 N N . THR A 1 191 ? -1.064 4.082 14.007 1.00 94.75 191 THR A N 1
ATOM 1376 C CA . THR A 1 191 ? 0.048 3.400 13.317 1.00 94.75 191 THR A CA 1
ATOM 1377 C C . THR A 1 191 ? -0.200 1.891 13.214 1.00 94.75 191 THR A C 1
ATOM 1379 O O . THR A 1 191 ? -0.882 1.307 14.054 1.00 94.75 191 THR A O 1
ATOM 1382 N N . ALA A 1 192 ? 0.356 1.232 12.197 1.00 93.31 192 ALA A N 1
ATOM 1383 C CA . ALA A 1 192 ? 0.146 -0.199 11.965 1.00 93.31 192 ALA A CA 1
ATOM 1384 C C . ALA A 1 192 ? 0.685 -1.101 13.095 1.00 93.31 192 ALA A C 1
ATOM 1386 O O . ALA A 1 192 ? 0.147 -2.184 13.307 1.00 93.31 192 ALA A O 1
ATOM 1387 N N . ASP A 1 193 ? 1.691 -0.657 13.846 1.00 92.44 193 ASP A N 1
ATOM 1388 C CA . ASP A 1 193 ? 2.242 -1.345 15.021 1.00 92.44 193 ASP A CA 1
ATOM 1389 C C . ASP A 1 193 ? 1.432 -1.112 16.318 1.00 92.44 193 ASP A C 1
ATOM 1391 O O . ASP A 1 193 ? 1.642 -1.814 17.306 1.00 92.44 193 ASP A O 1
ATOM 1395 N N . SER A 1 194 ? 0.468 -0.181 16.324 1.00 95.00 194 SER A N 1
ATOM 1396 C CA . SER A 1 194 ? -0.383 0.088 17.493 1.00 95.00 194 SER A CA 1
ATOM 1397 C C . SER A 1 194 ? 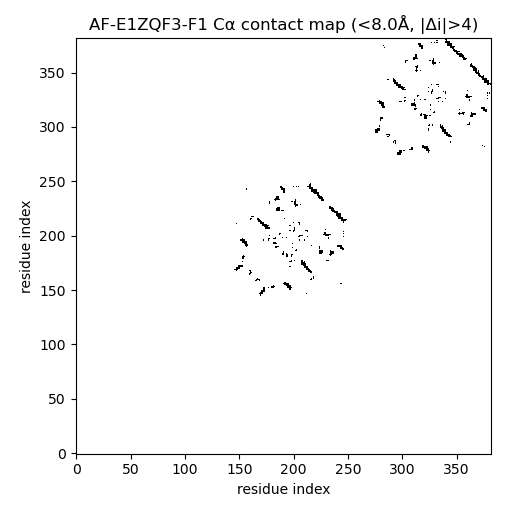-1.255 -1.113 17.879 1.00 95.00 194 SER A C 1
ATOM 1399 O O . SER A 1 194 ? -1.822 -1.793 17.016 1.00 95.00 194 SER A O 1
ATOM 1401 N N . SER A 1 195 ? -1.460 -1.305 19.189 1.00 95.19 195 SER A N 1
ATOM 1402 C CA . SER A 1 195 ? -2.416 -2.277 19.744 1.00 95.19 195 SER A CA 1
ATOM 1403 C C . SER A 1 195 ? -3.822 -2.053 19.177 1.00 95.19 195 SER A C 1
ATOM 1405 O O . SER A 1 195 ? -4.433 -1.007 19.414 1.00 95.19 195 SER A O 1
ATOM 1407 N N . ILE A 1 196 ? -4.377 -3.053 18.482 1.00 95.38 196 ILE A N 1
ATOM 1408 C CA . ILE A 1 196 ? -5.714 -2.960 17.872 1.00 95.38 196 ILE A CA 1
ATOM 1409 C C . ILE A 1 196 ? -6.775 -2.740 18.955 1.00 95.38 196 ILE A C 1
ATOM 1411 O O . ILE A 1 196 ? -7.649 -1.888 18.811 1.00 95.38 196 ILE A O 1
ATOM 1415 N N . CYS A 1 197 ? -6.693 -3.478 20.064 1.00 95.19 197 CYS A N 1
ATOM 1416 C CA . CYS A 1 197 ? -7.707 -3.439 21.115 1.00 95.19 197 CYS A CA 1
ATOM 1417 C C . CYS A 1 197 ? -7.666 -2.134 21.920 1.00 95.19 197 CYS A C 1
ATOM 1419 O O . CYS A 1 197 ? -8.717 -1.534 22.155 1.00 95.19 197 CYS A O 1
ATOM 1421 N N . ARG A 1 198 ? -6.476 -1.628 22.277 1.00 94.31 198 ARG A N 1
ATOM 1422 C CA . ARG A 1 198 ? -6.364 -0.319 22.941 1.00 94.31 198 ARG A CA 1
ATOM 1423 C C . ARG A 1 198 ? -6.704 0.830 21.997 1.00 94.31 198 ARG A C 1
ATOM 1425 O O . ARG A 1 198 ? -7.396 1.752 22.421 1.00 94.31 198 ARG A O 1
ATOM 1432 N N . ALA A 1 199 ? -6.317 0.761 20.722 1.00 95.31 199 ALA A N 1
ATOM 1433 C CA . ALA A 1 199 ? -6.724 1.746 19.721 1.00 95.31 199 ALA A CA 1
ATOM 1434 C C . ALA A 1 199 ? -8.249 1.733 19.480 1.00 95.31 199 ALA A C 1
ATOM 1436 O O . ALA A 1 199 ? -8.845 2.794 19.296 1.00 95.31 199 ALA A O 1
ATOM 1437 N N . ALA A 1 200 ? -8.905 0.568 19.533 1.00 95.31 200 ALA A N 1
ATOM 1438 C CA . ALA A 1 200 ? -10.358 0.446 19.395 1.00 95.31 200 ALA A CA 1
ATOM 1439 C C . ALA A 1 200 ? -11.112 1.058 20.586 1.00 95.31 200 ALA A C 1
ATOM 1441 O O . ALA A 1 200 ? -12.142 1.708 20.388 1.00 95.31 200 ALA A O 1
ATOM 1442 N N . ILE A 1 201 ? -10.591 0.890 21.806 1.00 95.00 201 ILE A N 1
ATOM 1443 C CA . ILE A 1 201 ? -11.129 1.546 23.005 1.00 95.00 201 ILE A CA 1
ATOM 1444 C C . ILE A 1 201 ? -10.880 3.058 22.928 1.00 95.00 201 ILE A C 1
ATOM 1446 O O . ILE A 1 201 ? -11.832 3.828 23.030 1.00 95.00 201 ILE A O 1
ATOM 1450 N N . HIS A 1 202 ? -9.651 3.493 22.618 1.00 95.31 202 HIS A N 1
ATOM 1451 C CA . HIS A 1 202 ? -9.309 4.903 22.386 1.00 95.31 202 HIS A CA 1
ATOM 1452 C C . HIS A 1 202 ? -10.252 5.559 21.360 1.00 95.31 202 HIS A C 1
ATOM 1454 O O . HIS A 1 202 ? -10.805 6.625 21.613 1.00 95.31 202 HIS A O 1
ATOM 1460 N N . ALA A 1 203 ? -10.533 4.881 20.242 1.00 94.06 203 ALA A N 1
ATOM 1461 C CA . ALA A 1 203 ? -11.452 5.325 19.190 1.00 94.06 203 ALA A CA 1
ATOM 1462 C C . ALA A 1 203 ? -12.956 5.270 19.550 1.00 94.06 203 ALA A C 1
ATOM 1464 O O . ALA A 1 203 ? -13.791 5.556 18.682 1.00 94.06 203 ALA A O 1
ATOM 1465 N N . GLY A 1 204 ? -13.323 4.854 20.768 1.00 93.69 204 GLY A N 1
ATOM 1466 C CA . GLY A 1 204 ? -14.714 4.708 21.209 1.00 93.69 204 GLY A CA 1
ATOM 1467 C C . GLY A 1 204 ? -15.497 3.638 20.439 1.00 93.69 204 GLY A C 1
ATOM 1468 O O . GLY A 1 204 ? -16.702 3.784 20.233 1.00 93.69 204 GLY A O 1
ATOM 1469 N N . LYS A 1 205 ? -14.813 2.603 19.933 1.00 95.25 205 LYS A N 1
ATOM 1470 C CA . LYS A 1 205 ? -15.403 1.496 19.150 1.00 95.25 205 LYS A CA 1
ATOM 1471 C C . LYS A 1 205 ? -15.639 0.246 19.983 1.00 95.25 205 LYS A C 1
ATOM 1473 O O . LYS A 1 205 ? -16.570 -0.497 19.696 1.00 95.25 205 LYS A O 1
ATOM 1478 N N . LEU A 1 206 ? -14.817 0.048 21.008 1.00 93.94 206 LEU A N 1
ATOM 1479 C CA . LEU A 1 206 ? -15.009 -0.932 22.069 1.00 93.94 206 LEU A CA 1
ATOM 1480 C C . LEU A 1 206 ? -15.001 -0.218 23.426 1.00 93.94 206 LEU A C 1
ATOM 1482 O O . LEU A 1 206 ? -14.571 0.930 23.538 1.00 93.94 206 LEU A O 1
ATOM 1486 N N . THR A 1 207 ? -15.447 -0.920 24.461 1.00 93.88 207 THR A N 1
ATOM 1487 C CA . THR A 1 207 ? -15.166 -0.572 25.860 1.00 93.88 207 THR A CA 1
ATOM 1488 C C . THR A 1 207 ? -14.178 -1.588 26.434 1.00 93.88 207 THR A C 1
ATOM 1490 O O . THR A 1 207 ? -13.825 -2.564 25.771 1.00 93.88 207 THR A O 1
ATOM 1493 N N . ASP A 1 208 ? -13.758 -1.413 27.687 1.00 92.62 208 ASP A N 1
ATOM 1494 C CA . ASP A 1 208 ? -12.893 -2.380 28.377 1.00 92.62 208 ASP A CA 1
ATOM 1495 C C . ASP A 1 208 ? -13.535 -3.776 28.571 1.00 92.62 208 ASP A C 1
ATOM 1497 O O . ASP A 1 208 ? -12.857 -4.722 28.953 1.00 92.62 208 ASP A O 1
ATOM 1501 N N . ALA A 1 209 ? -14.820 -3.953 28.235 1.00 92.56 209 ALA A N 1
ATOM 1502 C CA . ALA A 1 209 ? -15.452 -5.271 28.130 1.00 92.56 209 ALA A CA 1
ATOM 1503 C C . ALA A 1 209 ? -14.971 -6.099 26.915 1.00 92.56 209 ALA A C 1
ATOM 1505 O O . ALA A 1 209 ? -15.305 -7.281 26.819 1.00 92.56 209 ALA A O 1
ATOM 1506 N N . GLY A 1 210 ? -14.202 -5.507 25.994 1.00 92.19 210 GLY A N 1
ATOM 1507 C CA . GLY A 1 210 ? -13.771 -6.153 24.753 1.00 92.19 210 GLY A CA 1
ATOM 1508 C C . GLY A 1 210 ? -14.889 -6.235 23.709 1.00 92.19 210 GLY A C 1
ATOM 1509 O O . GLY A 1 210 ? -15.836 -5.445 23.723 1.00 92.19 210 GLY A O 1
ATOM 1510 N N . GLY A 1 211 ? -14.773 -7.188 22.782 1.00 93.50 211 GLY A N 1
ATOM 1511 C CA . GLY A 1 211 ? -15.749 -7.433 21.714 1.00 93.50 211 GLY A CA 1
ATOM 1512 C C . GLY A 1 211 ? -15.140 -7.493 20.312 1.00 93.50 211 GLY A C 1
ATOM 1513 O O . GLY A 1 211 ? -13.922 -7.473 20.136 1.00 93.50 211 GLY A O 1
ATOM 1514 N N . VAL A 1 212 ? -16.002 -7.591 19.297 1.00 94.81 212 VAL A N 1
ATOM 1515 C CA . VAL A 1 212 ? -15.594 -7.640 17.883 1.00 94.81 212 VAL A CA 1
ATOM 1516 C C . VAL A 1 212 ? -15.410 -6.229 17.331 1.00 94.81 212 VAL A C 1
ATOM 1518 O O . VAL A 1 212 ? -16.311 -5.399 17.449 1.00 94.81 212 VAL A O 1
ATOM 1521 N N . VAL A 1 213 ? -14.285 -5.975 16.661 1.00 94.62 213 VAL A N 1
ATOM 1522 C CA . VAL A 1 213 ? -14.012 -4.712 15.964 1.00 94.62 213 VAL A CA 1
ATOM 1523 C C . VAL A 1 213 ? -13.472 -4.959 14.552 1.00 94.62 213 VAL A C 1
ATOM 1525 O O . VAL A 1 213 ? -12.671 -5.866 14.330 1.00 94.62 213 VAL A O 1
ATOM 1528 N N . THR A 1 214 ? -13.912 -4.143 13.591 1.00 93.75 214 THR A N 1
ATOM 1529 C CA . THR A 1 214 ? -13.419 -4.131 12.203 1.00 93.75 214 THR A CA 1
ATOM 1530 C C . THR A 1 214 ? -12.519 -2.920 11.984 1.00 93.75 214 THR A C 1
ATOM 1532 O O . THR A 1 214 ? -12.839 -1.824 12.447 1.00 93.75 214 THR A O 1
ATOM 1535 N N . PHE A 1 215 ? -11.415 -3.101 11.263 1.00 93.81 215 PHE A N 1
ATOM 1536 C CA . PHE A 1 215 ? -10.475 -2.031 10.926 1.00 93.81 215 PHE A CA 1
ATOM 1537 C C . PHE A 1 215 ? -9.950 -2.172 9.495 1.00 93.81 215 PHE A C 1
ATOM 1539 O O . PHE A 1 215 ? -9.988 -3.253 8.902 1.00 93.81 215 PHE A O 1
ATOM 1546 N N . HIS A 1 216 ? -9.496 -1.051 8.937 1.00 92.94 216 HIS A N 1
ATOM 1547 C CA . HIS A 1 216 ? -9.062 -0.901 7.550 1.00 92.94 216 HIS A CA 1
ATOM 1548 C C . HIS A 1 216 ? -7.652 -0.307 7.509 1.00 92.94 216 HIS A C 1
ATOM 1550 O O . HIS A 1 216 ? -7.377 0.664 8.214 1.00 92.94 216 HIS A O 1
ATOM 1556 N N . TYR A 1 217 ? -6.782 -0.877 6.682 1.00 92.62 217 TYR A N 1
ATOM 1557 C CA . TYR A 1 217 ? -5.401 -0.446 6.469 1.00 92.62 217 TYR A CA 1
ATOM 1558 C C . TYR A 1 217 ? -5.319 0.819 5.608 1.00 92.62 217 TYR A C 1
ATOM 1560 O O . TYR A 1 217 ? -6.102 1.009 4.673 1.00 92.62 217 TYR A O 1
ATOM 1568 N N . LEU A 1 218 ? -4.340 1.667 5.913 1.00 89.50 218 LEU A N 1
ATOM 1569 C CA . LEU A 1 218 ? -3.970 2.861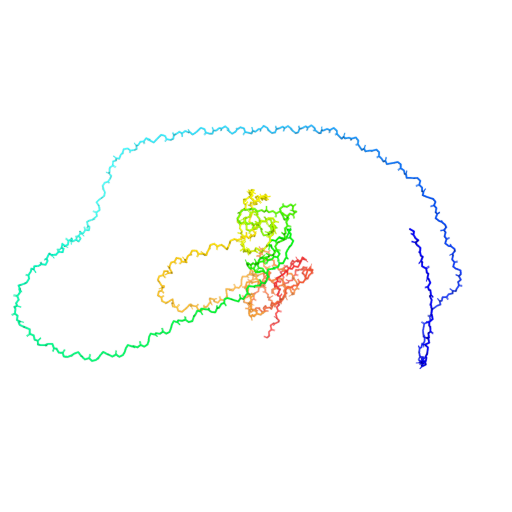 5.162 1.00 89.50 218 LEU A CA 1
ATOM 1570 C C . LEU A 1 218 ? -2.448 2.860 4.967 1.00 89.50 218 LEU A C 1
ATOM 1572 O O . LEU A 1 218 ? -1.687 2.948 5.927 1.00 89.50 218 LEU A O 1
ATOM 1576 N N . LEU A 1 219 ? -2.019 2.775 3.711 1.00 85.56 219 LEU A N 1
ATOM 1577 C CA . LEU A 1 219 ? -0.612 2.771 3.311 1.00 85.56 219 LEU A CA 1
ATOM 1578 C C . LEU A 1 219 ? -0.011 4.187 3.433 1.00 85.56 219 LEU A C 1
ATOM 1580 O O . LEU A 1 219 ? -0.558 5.128 2.854 1.00 85.56 219 LEU A O 1
ATOM 1584 N N . ILE A 1 220 ? 1.123 4.328 4.130 1.00 80.31 220 ILE A N 1
ATOM 1585 C CA . ILE A 1 220 ? 1.953 5.552 4.212 1.00 80.31 220 ILE A CA 1
ATOM 1586 C C . ILE A 1 220 ? 1.149 6.816 4.620 1.00 80.31 220 ILE A C 1
ATOM 1588 O O . ILE A 1 220 ? 0.979 7.770 3.850 1.00 80.31 220 ILE A O 1
ATOM 1592 N N . TYR A 1 221 ? 0.680 6.856 5.868 1.00 86.00 221 TYR A N 1
ATOM 1593 C CA . TYR A 1 221 ? 0.071 8.042 6.483 1.00 86.00 221 TYR A CA 1
ATOM 1594 C C . TYR A 1 221 ? 1.160 9.018 6.994 1.00 86.00 221 TYR A C 1
ATOM 1596 O O . TYR A 1 221 ? 2.207 8.560 7.453 1.00 86.00 221 TYR A O 1
ATOM 1604 N N . PRO A 1 222 ? 0.994 10.357 6.883 1.00 83.94 222 PRO A N 1
ATOM 1605 C CA . PRO A 1 222 ? 2.129 11.284 6.978 1.00 83.94 222 PRO A CA 1
ATOM 1606 C C . PRO A 1 222 ? 2.586 11.652 8.394 1.00 83.94 222 PRO A C 1
ATOM 1608 O O . PRO A 1 222 ? 3.783 11.842 8.579 1.00 83.94 222 PRO A O 1
ATOM 1611 N N . THR A 1 223 ? 1.661 11.810 9.345 1.00 87.19 223 THR A N 1
ATOM 1612 C CA . THR A 1 223 ? 1.921 12.142 10.758 1.00 87.19 223 THR A CA 1
ATOM 1613 C C . THR A 1 223 ? 0.744 11.693 11.627 1.00 87.19 223 THR A C 1
ATOM 1615 O O . THR A 1 223 ? -0.398 11.641 11.168 1.00 87.19 223 THR A O 1
ATOM 1618 N N . PHE A 1 224 ? 1.004 11.408 12.899 1.00 92.69 224 PHE A N 1
ATOM 1619 C CA . PHE A 1 224 ? 0.043 10.888 13.869 1.00 92.69 224 PHE A CA 1
ATOM 1620 C C . PHE A 1 224 ? 0.043 11.777 15.116 1.00 92.69 224 PHE A C 1
ATOM 1622 O O . PHE A 1 224 ? 1.103 12.116 15.640 1.00 92.69 224 PHE A O 1
ATOM 1629 N N . VAL A 1 225 ? -1.142 12.145 15.607 1.00 93.56 225 VAL A N 1
ATOM 1630 C CA . VAL A 1 225 ? -1.308 13.014 16.784 1.00 93.56 225 VAL A CA 1
ATOM 1631 C C . VAL A 1 225 ? -1.832 12.191 17.956 1.00 93.56 225 VAL A C 1
ATOM 1633 O O . VAL A 1 225 ? -2.907 11.599 17.855 1.00 93.56 225 VAL A O 1
ATOM 1636 N N . GLY A 1 226 ? -1.088 12.157 19.059 1.00 92.88 226 GLY A N 1
ATOM 1637 C CA . GLY A 1 226 ? -1.520 11.524 20.304 1.00 92.88 226 GLY A CA 1
ATOM 1638 C C . GLY A 1 226 ? -2.605 12.324 21.028 1.00 92.88 226 GLY A C 1
ATOM 1639 O O . GLY A 1 226 ? -2.650 13.553 20.930 1.00 92.88 226 GLY A O 1
ATOM 1640 N N . SER A 1 227 ? -3.483 11.641 21.759 1.00 94.44 227 SER A N 1
ATOM 1641 C CA . SER A 1 227 ? -4.427 12.262 22.696 1.00 94.44 227 SER A CA 1
ATOM 1642 C C . SER A 1 227 ? -4.792 11.288 23.825 1.00 94.44 227 SER A C 1
ATOM 1644 O O . SER A 1 227 ? -4.234 10.200 23.911 1.00 94.44 227 SER A O 1
ATOM 1646 N N . GLU A 1 228 ? -5.689 11.681 24.730 1.00 93.81 228 GLU A N 1
ATOM 1647 C CA . GLU A 1 228 ? -6.227 10.779 25.754 1.00 93.81 228 GLU A CA 1
ATOM 1648 C C . GLU A 1 228 ? -7.738 10.657 25.565 1.00 93.81 228 GLU A C 1
ATOM 1650 O O . GLU A 1 228 ? -8.464 11.653 25.634 1.00 93.81 228 GLU A O 1
ATOM 1655 N N . GLN A 1 229 ? -8.217 9.445 25.279 1.00 91.75 229 GLN A N 1
ATOM 1656 C CA . GLN A 1 229 ? -9.620 9.172 24.965 1.00 91.75 229 GLN A CA 1
ATOM 1657 C C . GLN A 1 229 ? -10.059 7.841 25.573 1.00 91.75 229 GLN A C 1
ATOM 1659 O O . GLN A 1 229 ? -9.342 6.845 25.519 1.00 91.75 229 GLN A O 1
ATOM 1664 N N . ASN A 1 230 ? -11.268 7.817 26.144 1.00 92.44 230 ASN A N 1
ATOM 1665 C CA . ASN A 1 230 ? -11.916 6.602 26.658 1.00 92.44 230 ASN A CA 1
ATOM 1666 C C . ASN A 1 230 ? -11.072 5.797 27.677 1.00 92.44 230 ASN A C 1
ATOM 1668 O O . ASN A 1 230 ? -11.193 4.578 27.765 1.00 92.44 230 ASN A O 1
ATOM 1672 N N . GLY A 1 231 ? -10.219 6.478 28.453 1.00 87.88 231 GLY A N 1
ATOM 1673 C CA . GLY A 1 231 ? -9.332 5.856 29.446 1.00 87.88 231 GLY A CA 1
ATOM 1674 C C . GLY A 1 231 ? -8.014 5.305 28.888 1.00 87.88 231 GLY A C 1
ATOM 1675 O O . GLY A 1 231 ? -7.248 4.713 29.642 1.00 87.88 231 GLY A O 1
ATOM 1676 N N . VAL A 1 232 ? -7.729 5.511 27.599 1.00 92.44 232 VAL A N 1
ATOM 1677 C CA . VAL A 1 232 ? -6.461 5.152 26.951 1.00 92.44 232 VAL A CA 1
ATOM 1678 C C . VAL A 1 232 ? -5.724 6.429 26.546 1.00 92.44 232 VAL A C 1
ATOM 1680 O O . VAL A 1 232 ? -6.327 7.341 25.983 1.00 92.44 232 VAL A O 1
ATOM 1683 N N . SER A 1 233 ? -4.415 6.477 26.785 1.00 92.38 233 SER A N 1
ATOM 1684 C CA . SER A 1 233 ? -3.517 7.513 26.258 1.00 92.38 233 SER A CA 1
ATOM 1685 C C . SER A 1 233 ? -2.816 7.007 24.993 1.00 92.38 233 SER A C 1
ATOM 1687 O O . SER A 1 233 ? -2.376 5.852 24.953 1.00 92.38 233 SER A O 1
ATOM 1689 N N . SER A 1 234 ? -2.685 7.864 23.979 1.00 94.88 234 SER A N 1
ATOM 1690 C CA . SER A 1 234 ? -1.920 7.612 22.756 1.00 94.88 234 SER A CA 1
ATOM 1691 C C . SER A 1 234 ? -0.831 8.664 22.520 1.00 94.88 234 SER A C 1
ATOM 1693 O O . SER A 1 234 ? -0.905 9.803 22.984 1.00 94.88 234 SER A O 1
ATOM 1695 N N . MET A 1 235 ? 0.210 8.272 21.790 1.00 93.38 235 MET A N 1
ATOM 1696 C CA . MET A 1 235 ? 1.391 9.089 21.503 1.00 93.38 235 MET A CA 1
ATOM 1697 C C . MET A 1 235 ? 1.345 9.697 20.093 1.00 93.38 235 MET A C 1
ATOM 1699 O O . MET A 1 235 ? 0.667 9.193 19.199 1.00 93.38 235 MET A O 1
ATOM 1703 N N . SER A 1 236 ? 2.079 10.789 19.875 1.00 92.00 236 SER A N 1
ATOM 1704 C CA . SER A 1 236 ? 2.313 11.326 18.527 1.00 92.00 236 SER A CA 1
ATOM 1705 C C . SER A 1 236 ? 3.456 10.582 17.831 1.00 92.00 236 SER A C 1
ATOM 1707 O O . SER A 1 236 ? 4.388 10.125 18.492 1.00 92.00 236 SER A O 1
ATOM 1709 N N . TYR A 1 237 ? 3.412 10.513 16.501 1.00 89.88 237 TYR A N 1
ATOM 1710 C CA . TYR A 1 237 ? 4.490 9.987 15.658 1.00 89.88 237 TYR A CA 1
ATOM 1711 C C . TYR A 1 237 ? 4.622 10.875 14.413 1.00 89.88 237 TYR A C 1
ATOM 1713 O O . TYR A 1 237 ? 3.645 11.087 13.698 1.00 89.88 237 TYR A O 1
ATOM 1721 N N . GLU A 1 238 ? 5.796 11.462 14.178 1.00 88.94 238 GLU A N 1
ATOM 1722 C CA . GLU A 1 238 ? 5.969 12.546 13.187 1.00 88.94 238 GLU A CA 1
ATOM 1723 C C . GLU A 1 238 ? 6.558 12.088 11.842 1.00 88.94 238 GLU A C 1
ATOM 1725 O O . GLU A 1 238 ? 6.787 12.909 10.955 1.00 88.94 238 GLU A O 1
ATOM 1730 N N . GLU A 1 239 ? 6.781 10.785 11.666 1.00 86.62 239 GLU A N 1
ATOM 1731 C CA . GLU A 1 239 ? 7.263 10.214 10.408 1.00 86.62 239 GLU A CA 1
ATOM 1732 C C . GLU A 1 239 ? 6.146 9.517 9.622 1.00 86.62 239 GLU A C 1
ATOM 1734 O O . GLU A 1 239 ? 5.098 9.143 10.154 1.00 86.62 239 GLU A O 1
ATOM 1739 N N . LYS A 1 240 ? 6.417 9.286 8.333 1.00 86.25 240 LYS A N 1
ATOM 1740 C CA . LYS A 1 240 ? 5.559 8.480 7.466 1.00 86.25 240 LYS A CA 1
ATOM 1741 C C . LYS A 1 240 ? 5.564 7.028 7.926 1.00 86.25 240 LYS A C 1
ATOM 1743 O O . LYS A 1 240 ? 6.607 6.381 7.866 1.00 86.25 240 LYS A O 1
ATOM 1748 N N . TYR A 1 241 ? 4.398 6.513 8.291 1.00 90.12 241 TYR A N 1
ATOM 1749 C CA . TYR A 1 241 ? 4.228 5.122 8.702 1.00 90.12 241 TYR A CA 1
ATOM 1750 C C . TYR A 1 241 ? 2.935 4.545 8.131 1.00 90.12 241 TYR A C 1
ATOM 1752 O O . TYR A 1 241 ? 2.017 5.283 7.767 1.00 90.12 241 TYR A O 1
ATOM 1760 N N . ASP A 1 242 ? 2.851 3.225 8.059 1.00 92.19 242 ASP A N 1
ATOM 1761 C CA . ASP A 1 242 ? 1.592 2.559 7.745 1.00 92.19 242 ASP A CA 1
ATOM 1762 C C . ASP A 1 242 ? 0.595 2.701 8.893 1.00 92.19 242 ASP A C 1
ATOM 1764 O O . ASP A 1 242 ? 0.967 2.933 10.045 1.00 92.19 242 ASP A O 1
ATOM 1768 N N . ALA A 1 243 ? -0.692 2.591 8.582 1.00 93.44 243 ALA A N 1
ATOM 1769 C CA . ALA A 1 243 ? -1.747 2.960 9.507 1.00 93.44 243 ALA A CA 1
ATOM 1770 C C . ALA A 1 243 ? -2.992 2.073 9.408 1.00 93.44 243 ALA A C 1
ATOM 1772 O O . ALA A 1 243 ? -3.179 1.324 8.447 1.00 93.44 243 ALA A O 1
ATOM 1773 N N . PHE A 1 244 ? -3.888 2.208 10.384 1.00 95.19 244 PHE A N 1
ATOM 1774 C CA . PHE A 1 244 ? -5.257 1.711 10.297 1.00 95.19 244 PHE A CA 1
ATOM 1775 C C . PHE A 1 244 ? -6.294 2.681 10.879 1.00 95.19 244 PHE A C 1
ATOM 1777 O O . PHE A 1 244 ? -5.992 3.564 11.686 1.00 95.19 244 PHE A O 1
ATOM 1784 N N . VAL A 1 245 ? -7.546 2.492 10.458 1.00 95.12 245 VAL A N 1
ATOM 1785 C CA . VAL A 1 245 ? -8.738 3.232 10.902 1.00 95.12 245 VAL A CA 1
ATOM 1786 C C . VAL A 1 245 ? -9.905 2.276 11.174 1.00 95.12 245 VAL A C 1
ATOM 1788 O O . VAL A 1 245 ? -10.108 1.301 10.453 1.00 95.12 245 VAL A O 1
ATOM 1791 N N . PHE A 1 246 ? -10.712 2.572 12.197 1.00 93.75 246 PHE A N 1
ATOM 1792 C CA . PHE A 1 246 ? -11.908 1.785 12.562 1.00 93.75 246 PHE A CA 1
ATOM 1793 C C . PHE A 1 246 ? -13.206 2.244 11.889 1.00 93.75 246 PHE A C 1
ATOM 1795 O O . PHE A 1 246 ? -14.273 1.664 12.079 1.00 93.75 246 PHE A O 1
ATOM 1802 N N . THR A 1 247 ? -13.143 3.334 11.136 1.00 88.00 247 THR A N 1
ATOM 1803 C CA . THR A 1 247 ? -14.162 3.699 10.154 1.00 88.00 247 THR A CA 1
ATOM 1804 C C . THR A 1 247 ? -13.541 3.493 8.783 1.00 88.00 247 THR A C 1
ATOM 1806 O O . THR A 1 247 ? -12.402 3.934 8.612 1.00 88.00 247 THR A O 1
ATOM 1809 N N . PRO A 1 248 ? -14.239 2.889 7.805 1.00 73.94 248 PRO A N 1
ATOM 1810 C CA . PRO A 1 248 ? -13.732 2.872 6.440 1.00 73.94 248 PRO A CA 1
ATOM 1811 C C . PRO A 1 248 ? -13.435 4.316 6.006 1.00 73.94 248 PRO A C 1
ATOM 1813 O O . PRO A 1 248 ? -14.202 5.219 6.368 1.00 73.94 248 PRO A O 1
ATOM 1816 N N . PRO A 1 249 ? -12.334 4.565 5.272 1.00 63.03 249 PRO A N 1
ATOM 1817 C CA . PRO A 1 249 ? -12.081 5.891 4.727 1.00 63.03 249 PRO A CA 1
ATOM 1818 C C . PRO A 1 249 ? -13.304 6.333 3.906 1.00 63.03 249 PRO A C 1
ATOM 1820 O O . PRO A 1 249 ? -13.934 5.480 3.268 1.00 63.03 249 PRO A O 1
ATOM 1823 N N . PRO A 1 250 ? -13.673 7.631 3.919 1.00 65.50 250 PRO A N 1
ATOM 1824 C CA . PRO A 1 250 ? -14.806 8.114 3.141 1.00 65.50 250 PRO A CA 1
ATOM 1825 C C . PRO A 1 250 ? -14.696 7.623 1.693 1.00 65.50 250 PRO A C 1
ATOM 1827 O O . PRO A 1 250 ? -13.595 7.691 1.135 1.00 65.50 250 PRO A O 1
ATOM 1830 N N . PRO A 1 251 ? -15.787 7.119 1.081 1.00 57.25 251 PRO A N 1
ATOM 1831 C CA . PRO A 1 251 ? -15.743 6.687 -0.309 1.00 57.25 251 PRO A CA 1
ATOM 1832 C C . PRO A 1 251 ? -15.195 7.846 -1.136 1.00 57.25 251 PRO A C 1
ATOM 1834 O O . PRO A 1 251 ? -15.667 8.977 -0.987 1.00 57.25 251 PRO A O 1
ATOM 1837 N N . ALA A 1 252 ? -14.158 7.568 -1.934 1.00 52.44 252 ALA A N 1
ATOM 1838 C CA . ALA A 1 252 ? -13.437 8.601 -2.668 1.00 52.44 252 ALA A CA 1
ATOM 1839 C C . ALA A 1 252 ? -14.450 9.503 -3.392 1.00 52.44 252 ALA A C 1
ATOM 1841 O O . ALA A 1 252 ? -15.378 8.966 -4.012 1.00 52.44 252 ALA A O 1
ATOM 1842 N N . PRO A 1 253 ? -14.331 10.844 -3.276 1.00 59.91 253 PRO A N 1
ATOM 1843 C CA . PRO A 1 253 ? -15.330 11.756 -3.815 1.00 59.91 253 PRO A CA 1
ATOM 1844 C C . PRO A 1 253 ? -15.562 11.405 -5.286 1.00 59.91 253 PRO A C 1
ATOM 1846 O O . PRO A 1 253 ? -14.575 11.163 -5.992 1.00 59.91 253 PRO A O 1
ATOM 1849 N N . PRO A 1 254 ? -16.833 11.309 -5.731 1.00 52.00 254 PRO A N 1
ATOM 1850 C CA . PRO A 1 254 ? -17.168 10.745 -7.031 1.00 52.00 254 PRO A CA 1
ATOM 1851 C C . PRO A 1 254 ? -16.325 11.439 -8.090 1.00 52.00 254 PRO A C 1
ATOM 1853 O O . PRO A 1 254 ? -16.323 12.672 -8.152 1.00 52.00 254 PRO A O 1
ATOM 1856 N N . SER A 1 255 ? -15.558 10.642 -8.844 1.00 45.53 255 SER A N 1
ATOM 1857 C CA . SER A 1 255 ? -14.544 11.147 -9.768 1.00 45.53 255 SER A CA 1
ATOM 1858 C C . SER A 1 255 ? -15.142 12.284 -10.594 1.00 45.53 255 SER A C 1
ATOM 1860 O O . SER A 1 255 ? -16.247 12.096 -11.118 1.00 45.53 255 SER A O 1
ATOM 1862 N N . PRO A 1 256 ? -14.480 13.460 -10.669 1.00 65.06 256 PRO A N 1
ATOM 1863 C CA . PRO A 1 256 ? -15.062 14.637 -11.303 1.00 65.06 256 PRO A CA 1
ATOM 1864 C C . PRO A 1 256 ? -15.569 14.238 -12.690 1.00 65.06 256 PRO A C 1
ATOM 1866 O O . PRO A 1 256 ? -14.840 13.528 -13.392 1.00 65.06 256 PRO A O 1
ATOM 1869 N N . PRO A 1 257 ? -16.823 14.602 -13.034 1.00 61.53 257 PRO A N 1
ATOM 1870 C CA . PRO A 1 257 ? -17.578 13.957 -14.101 1.00 61.53 257 PRO A CA 1
ATOM 1871 C C . PRO A 1 257 ? -16.721 13.901 -15.352 1.00 61.53 257 PRO A C 1
ATOM 1873 O O . PRO A 1 257 ? -16.224 14.941 -15.792 1.00 61.53 257 PRO A O 1
ATOM 1876 N N . THR A 1 258 ? -16.500 12.683 -15.855 1.00 54.69 258 THR A N 1
ATOM 1877 C CA . THR A 1 258 ? -15.527 12.418 -16.914 1.00 54.69 258 THR A CA 1
ATOM 1878 C C . THR A 1 258 ? -15.752 13.425 -18.036 1.00 54.69 258 THR A C 1
ATOM 1880 O O . THR A 1 258 ? -16.875 13.487 -18.552 1.00 54.69 258 THR A O 1
ATOM 1883 N N . PRO A 1 259 ? -14.744 14.252 -18.388 1.00 66.38 259 PRO A N 1
ATOM 1884 C CA . PRO A 1 259 ? -14.919 15.237 -19.444 1.00 66.38 259 PRO A CA 1
ATOM 1885 C C . PRO A 1 259 ? -15.402 14.502 -20.698 1.00 66.38 259 PRO A C 1
ATOM 1887 O O . PRO A 1 259 ? -14.942 13.379 -20.934 1.00 66.38 259 PRO A O 1
ATOM 1890 N N . PRO A 1 260 ? -16.359 15.082 -21.450 1.00 68.94 260 PRO A N 1
ATOM 1891 C CA . PRO A 1 260 ? -17.049 14.382 -22.528 1.00 68.94 260 PRO A CA 1
ATOM 1892 C C . PRO A 1 260 ? -16.013 13.738 -23.436 1.00 68.94 260 PRO A C 1
ATOM 1894 O O . PRO A 1 260 ? -15.097 14.433 -23.882 1.00 68.94 260 PRO A O 1
ATOM 1897 N N . SER A 1 261 ? -16.128 12.415 -23.612 1.00 52.75 261 SER A N 1
ATOM 1898 C CA . SER A 1 261 ? -15.054 11.580 -24.148 1.00 52.75 261 SER A CA 1
ATOM 1899 C C . SER A 1 261 ? -14.410 12.253 -25.358 1.00 52.75 261 SER A C 1
ATOM 1901 O O . SER A 1 261 ? -15.147 12.612 -26.284 1.00 52.75 261 SER A O 1
ATOM 1903 N N . PRO A 1 262 ? -13.074 12.446 -25.374 1.00 66.38 262 PRO A N 1
ATOM 1904 C CA . PRO A 1 262 ? -12.419 13.002 -26.547 1.00 66.38 262 PRO A CA 1
ATOM 1905 C C . PRO A 1 262 ? -12.805 12.163 -27.775 1.00 66.38 262 PRO A C 1
ATOM 1907 O O . PRO A 1 262 ? -13.051 10.958 -27.624 1.00 66.38 262 PRO A O 1
ATOM 1910 N N . PRO A 1 263 ? -12.896 12.777 -28.973 1.00 75.75 263 PRO A N 1
ATOM 1911 C CA . PRO A 1 263 ? -13.248 12.052 -30.191 1.00 75.75 263 PRO A CA 1
ATOM 1912 C C . PRO A 1 263 ? -12.372 10.800 -30.296 1.00 75.75 263 PRO A C 1
ATOM 1914 O O . PRO A 1 263 ? -11.190 10.891 -29.949 1.00 75.75 263 PRO A O 1
ATOM 1917 N N . PRO A 1 264 ? -12.952 9.647 -30.689 1.00 64.06 264 PRO A N 1
ATOM 1918 C CA . PRO A 1 264 ? -12.366 8.330 -30.466 1.00 64.06 264 PRO A CA 1
ATOM 1919 C C . PRO A 1 264 ? -10.904 8.336 -30.884 1.00 64.06 264 PRO A C 1
ATOM 1921 O O . PRO A 1 264 ? -10.595 8.564 -32.055 1.00 64.06 264 PRO A O 1
ATOM 1924 N N . VAL A 1 265 ? -10.026 8.164 -29.890 1.00 59.81 265 VAL A N 1
ATOM 1925 C CA . VAL A 1 265 ? -8.580 8.278 -30.078 1.00 59.81 265 VAL A CA 1
ATOM 1926 C C . VAL A 1 265 ? -8.208 7.335 -31.224 1.00 59.81 265 VAL A C 1
ATOM 1928 O O . VAL A 1 265 ? -8.606 6.166 -31.165 1.00 59.81 265 VAL A O 1
ATOM 1931 N N . PRO A 1 266 ? -7.518 7.814 -32.282 1.00 68.38 266 PRO A N 1
ATOM 1932 C CA . PRO A 1 266 ? -7.091 6.934 -33.364 1.00 68.38 266 PRO A CA 1
ATOM 1933 C C . PRO A 1 266 ? -6.328 5.757 -32.748 1.00 68.38 266 PRO A C 1
ATOM 1935 O O . PRO A 1 266 ? -5.619 5.978 -31.761 1.00 68.38 266 PRO A O 1
ATOM 1938 N N . PRO A 1 267 ? -6.515 4.526 -33.266 1.00 64.31 267 PRO A N 1
ATOM 1939 C CA . PRO A 1 267 ? -6.065 3.307 -32.603 1.00 64.31 267 PRO A CA 1
ATOM 1940 C C . PRO A 1 267 ? -4.620 3.482 -32.158 1.00 64.31 267 PRO A C 1
ATOM 1942 O O . PRO A 1 267 ? -3.774 3.822 -32.988 1.00 64.31 267 PRO A O 1
ATOM 1945 N N . SER A 1 268 ? -4.390 3.337 -30.846 1.00 55.84 268 SER A N 1
ATOM 1946 C CA . SER A 1 268 ? -3.122 3.686 -30.208 1.00 55.84 268 SER A CA 1
ATOM 1947 C C . SER A 1 268 ? -1.969 3.163 -31.056 1.00 55.84 268 SER A C 1
ATOM 1949 O O . SER A 1 268 ? -2.004 1.975 -31.404 1.00 55.84 268 SER A O 1
ATOM 1951 N N . PRO A 1 269 ? -0.971 4.000 -31.411 1.00 59.75 269 PRO A N 1
ATOM 1952 C CA . PRO A 1 269 ? 0.176 3.509 -32.159 1.00 59.75 269 PRO A CA 1
ATOM 1953 C C . PRO A 1 269 ? 0.736 2.293 -31.411 1.00 59.75 269 PRO A C 1
ATOM 1955 O O . PRO A 1 269 ? 0.747 2.317 -30.172 1.00 59.75 269 PRO A O 1
ATOM 1958 N N . PRO A 1 270 ? 1.126 1.218 -32.127 1.00 55.72 270 PRO A N 1
ATOM 1959 C CA . PRO A 1 270 ? 1.577 -0.013 -31.490 1.00 55.72 270 PRO A CA 1
ATOM 1960 C C . PRO A 1 270 ? 2.643 0.330 -30.446 1.00 55.72 270 PRO A C 1
ATOM 1962 O O . PRO A 1 270 ? 3.446 1.235 -30.707 1.00 55.72 270 PRO A O 1
ATOM 1965 N N . PRO A 1 271 ? 2.612 -0.317 -29.261 1.00 51.75 271 PRO A N 1
ATOM 1966 C CA . PRO A 1 271 ? 3.432 0.077 -28.121 1.00 51.75 271 PRO A CA 1
ATOM 1967 C C . PRO A 1 271 ? 4.869 0.267 -28.588 1.00 51.75 271 PRO A C 1
ATOM 1969 O O . PRO A 1 271 ? 5.422 -0.626 -29.231 1.00 51.75 271 PRO A O 1
ATOM 1972 N N . ALA A 1 272 ? 5.405 1.470 -28.346 1.00 45.62 272 ALA A N 1
ATOM 1973 C CA . ALA A 1 272 ? 6.659 1.905 -28.946 1.00 45.62 272 ALA A CA 1
ATOM 1974 C C . ALA A 1 272 ? 7.727 0.818 -28.751 1.00 45.62 272 ALA A C 1
ATOM 1976 O O . ALA A 1 272 ? 7.815 0.278 -27.641 1.00 45.62 272 ALA A O 1
ATOM 1977 N N . PRO A 1 273 ? 8.492 0.462 -29.805 1.00 54.84 273 PRO A N 1
ATOM 1978 C CA . PRO A 1 273 ? 9.434 -0.648 -29.736 1.00 54.84 273 PRO A CA 1
ATOM 1979 C C . PRO A 1 273 ? 10.342 -0.461 -28.516 1.00 54.84 273 PRO A C 1
ATOM 1981 O O . PRO A 1 273 ? 10.759 0.675 -28.260 1.00 54.84 273 PRO A O 1
ATOM 1984 N N . PRO A 1 274 ? 10.591 -1.532 -27.735 1.00 61.56 274 PRO A N 1
ATOM 1985 C CA . PRO A 1 274 ? 11.232 -1.426 -26.431 1.00 61.56 274 PRO A CA 1
ATOM 1986 C C . PRO A 1 274 ? 12.530 -0.640 -26.571 1.00 61.56 274 PRO A C 1
ATOM 1988 O O . PRO A 1 274 ? 13.369 -0.971 -27.410 1.00 61.56 274 PRO A O 1
ATOM 1991 N N . THR A 1 275 ? 12.661 0.436 -25.793 1.00 67.12 275 THR A N 1
ATOM 1992 C CA . THR A 1 275 ? 13.778 1.366 -25.952 1.00 67.12 275 THR A CA 1
ATOM 1993 C C . THR A 1 275 ? 15.095 0.602 -25.807 1.00 67.12 275 THR A C 1
ATOM 1995 O O . THR A 1 275 ? 15.263 -0.142 -24.829 1.00 67.12 275 THR A O 1
ATOM 1998 N N . PRO A 1 276 ? 16.020 0.732 -26.780 1.00 76.81 276 PRO A N 1
ATOM 1999 C CA . PRO A 1 276 ? 17.235 -0.068 -26.786 1.00 76.81 276 PRO A CA 1
ATOM 2000 C C . PRO A 1 276 ? 18.017 0.196 -25.494 1.00 76.81 276 PRO A C 1
ATOM 2002 O O . PRO A 1 276 ? 18.091 1.350 -25.051 1.00 76.81 276 PRO A O 1
ATOM 2005 N N . PRO A 1 277 ? 18.557 -0.849 -24.844 1.00 85.12 277 PRO A N 1
ATOM 2006 C CA . PRO A 1 277 ? 19.290 -0.676 -23.604 1.00 85.12 277 PRO A CA 1
ATOM 2007 C C . PRO A 1 277 ? 20.488 0.248 -23.816 1.00 85.12 277 PRO A C 1
ATOM 2009 O O . PRO A 1 277 ? 21.182 0.196 -24.826 1.00 85.12 277 PRO A O 1
ATOM 2012 N N . THR A 1 278 ? 20.764 1.083 -22.824 1.00 87.75 278 THR A N 1
ATOM 2013 C CA . THR A 1 278 ? 22.048 1.779 -22.731 1.00 87.75 278 THR A CA 1
ATOM 2014 C C . THR A 1 278 ? 23.056 0.868 -22.030 1.00 87.75 278 THR A C 1
ATOM 2016 O O . THR A 1 278 ? 22.668 -0.080 -21.342 1.00 87.75 278 THR A O 1
ATOM 2019 N N . CYS A 1 279 ? 24.348 1.205 -22.077 1.00 86.44 279 CYS A N 1
ATOM 2020 C CA . CYS A 1 279 ? 25.349 0.572 -21.207 1.00 86.44 279 CYS A CA 1
ATOM 2021 C C . CYS A 1 279 ? 25.007 0.675 -19.705 1.00 86.44 279 CYS A C 1
ATOM 2023 O O . CYS A 1 279 ? 25.566 -0.070 -18.905 1.00 86.44 279 CYS A O 1
ATOM 2025 N N . SER A 1 280 ? 24.084 1.570 -19.331 1.00 85.62 280 SER A N 1
ATOM 2026 C CA . SER A 1 280 ? 23.604 1.781 -17.967 1.00 85.62 280 SER A CA 1
ATOM 2027 C C . SER A 1 280 ? 22.227 1.168 -17.668 1.00 85.62 280 SER A C 1
ATOM 2029 O O . SER A 1 280 ? 21.723 1.329 -16.558 1.00 85.62 280 SER A O 1
ATOM 2031 N N . SER A 1 281 ? 21.602 0.458 -18.613 1.00 87.44 281 SER A N 1
ATOM 2032 C CA . SER A 1 281 ? 20.288 -0.158 -18.391 1.00 87.44 281 SER A CA 1
ATOM 2033 C C . SER A 1 281 ? 20.387 -1.392 -17.482 1.00 87.44 281 SER A C 1
ATOM 2035 O O . SER A 1 281 ? 21.122 -2.338 -17.774 1.00 87.44 281 SER A O 1
ATOM 2037 N N . ALA A 1 282 ? 19.608 -1.396 -16.397 1.00 87.12 282 ALA A N 1
ATOM 2038 C CA . ALA A 1 282 ? 19.463 -2.531 -15.485 1.00 87.12 282 ALA A CA 1
ATOM 2039 C C . ALA A 1 282 ? 18.527 -3.604 -16.066 1.00 87.12 282 ALA A C 1
ATOM 2041 O O . ALA A 1 282 ? 17.497 -3.274 -16.662 1.00 87.12 282 ALA A O 1
ATOM 2042 N N . ALA A 1 283 ? 18.857 -4.886 -15.877 1.00 85.81 283 ALA A N 1
ATOM 2043 C CA . ALA A 1 283 ? 18.079 -5.999 -16.434 1.00 85.81 283 ALA A CA 1
ATOM 2044 C C . ALA A 1 283 ? 16.632 -6.059 -15.898 1.00 85.81 283 ALA A C 1
ATOM 2046 O O . ALA A 1 283 ? 15.734 -6.480 -16.625 1.00 85.81 283 ALA A O 1
ATOM 2047 N N . THR A 1 284 ? 16.378 -5.552 -14.682 1.00 84.44 284 THR A N 1
ATOM 2048 C CA . THR A 1 284 ? 15.027 -5.367 -14.106 1.00 84.44 284 THR A CA 1
ATOM 2049 C C . THR A 1 284 ? 14.045 -4.671 -15.044 1.00 84.44 284 THR A C 1
ATOM 2051 O O . THR A 1 284 ? 12.856 -4.967 -15.001 1.00 84.44 284 THR A O 1
ATOM 2054 N N . ASN A 1 285 ? 14.524 -3.773 -15.908 1.00 83.75 285 ASN A N 1
ATOM 2055 C CA . ASN A 1 285 ? 13.672 -2.980 -16.797 1.00 83.75 285 ASN A CA 1
ATOM 2056 C C . ASN A 1 285 ? 13.139 -3.790 -18.000 1.00 83.75 285 ASN A C 1
ATOM 2058 O O . ASN A 1 285 ? 12.320 -3.278 -18.757 1.00 83.75 285 ASN A O 1
ATOM 2062 N N . TYR A 1 286 ? 13.612 -5.031 -18.182 1.00 81.38 286 TYR A N 1
ATOM 2063 C CA . TYR A 1 286 ? 13.312 -5.913 -19.318 1.00 81.38 286 TYR A CA 1
ATOM 2064 C C . TYR A 1 286 ? 12.789 -7.296 -18.868 1.00 81.38 286 TYR A C 1
ATOM 2066 O O . TYR A 1 286 ? 12.680 -8.219 -19.680 1.00 81.38 286 TYR A O 1
ATOM 2074 N N . VAL A 1 287 ? 12.452 -7.438 -17.578 1.00 79.19 287 VAL A N 1
ATOM 2075 C CA . VAL A 1 287 ? 11.772 -8.615 -17.014 1.00 79.19 287 VAL A CA 1
ATOM 2076 C C . VAL A 1 287 ? 10.308 -8.598 -17.453 1.00 79.19 287 VAL A C 1
ATOM 2078 O O . VAL A 1 287 ? 9.573 -7.672 -17.114 1.00 79.19 287 VAL A O 1
ATOM 2081 N N . SER A 1 288 ? 9.860 -9.632 -18.168 1.00 71.62 288 SER A N 1
ATOM 2082 C CA . SER A 1 288 ? 8.439 -9.822 -18.478 1.00 71.62 288 SER A CA 1
ATOM 2083 C C . SER A 1 288 ? 7.783 -10.781 -17.486 1.00 71.62 288 SER A C 1
ATOM 2085 O O . SER A 1 288 ? 8.311 -11.854 -17.203 1.00 71.62 288 SER A O 1
ATOM 2087 N N . ALA A 1 289 ? 6.582 -10.435 -17.015 1.00 59.75 289 ALA A N 1
ATOM 2088 C CA . ALA A 1 289 ? 5.766 -11.310 -16.171 1.00 59.75 289 ALA A CA 1
ATOM 2089 C C . ALA A 1 289 ? 5.255 -12.569 -16.906 1.00 59.75 289 ALA A C 1
ATOM 2091 O O . ALA A 1 289 ? 4.837 -13.525 -16.259 1.00 59.75 289 ALA A O 1
ATOM 2092 N N . THR A 1 290 ? 5.279 -12.578 -18.244 1.00 62.56 290 THR A N 1
ATOM 2093 C CA . THR A 1 290 ? 4.814 -13.703 -19.077 1.00 62.56 290 THR A CA 1
ATOM 2094 C C . THR A 1 290 ? 5.935 -14.461 -19.781 1.00 62.56 290 THR A C 1
ATOM 2096 O O . THR A 1 290 ? 5.670 -15.525 -20.333 1.00 62.56 290 THR A O 1
ATOM 2099 N N . ASN A 1 291 ? 7.171 -13.949 -19.782 1.00 71.00 291 ASN A N 1
ATOM 2100 C CA . ASN A 1 291 ? 8.290 -14.591 -20.470 1.00 71.00 291 ASN A CA 1
ATOM 2101 C C . ASN A 1 291 ? 9.601 -14.380 -19.701 1.00 71.00 291 ASN A C 1
ATOM 2103 O O . ASN A 1 291 ? 10.078 -13.256 -19.560 1.00 71.00 291 ASN A O 1
ATOM 2107 N N . ASN A 1 292 ? 10.224 -15.467 -19.249 1.00 81.75 292 ASN A N 1
ATOM 2108 C CA . ASN A 1 292 ? 11.502 -15.434 -18.530 1.00 81.75 292 ASN A CA 1
ATOM 2109 C C . ASN A 1 292 ? 12.727 -15.309 -19.460 1.00 81.75 292 ASN A C 1
ATOM 2111 O O . ASN A 1 292 ? 13.854 -15.505 -19.015 1.00 81.75 292 ASN A O 1
ATOM 2115 N N . VAL A 1 293 ? 12.522 -15.002 -20.743 1.00 82.62 293 VAL A N 1
ATOM 2116 C CA . VAL A 1 293 ? 13.581 -14.831 -21.744 1.00 82.62 293 VAL A CA 1
ATOM 2117 C C . VAL A 1 293 ? 13.320 -13.556 -22.542 1.00 82.62 293 VAL A C 1
ATOM 2119 O O . VAL A 1 293 ? 12.238 -13.395 -23.107 1.00 82.62 293 VAL A O 1
ATOM 2122 N N . THR A 1 294 ? 14.320 -12.683 -22.641 1.00 84.38 294 THR A N 1
ATOM 2123 C CA . THR A 1 294 ? 14.244 -11.443 -23.428 1.00 84.38 294 THR A CA 1
ATOM 2124 C C . THR A 1 294 ? 15.498 -11.315 -24.289 1.00 84.38 294 THR A C 1
ATOM 2126 O O . THR A 1 294 ? 16.611 -11.461 -23.789 1.00 84.38 294 THR A O 1
ATOM 2129 N N . VAL A 1 295 ? 15.338 -11.044 -25.586 1.00 85.56 295 VAL A N 1
ATOM 2130 C CA . VAL A 1 295 ? 16.458 -10.671 -26.468 1.00 85.56 295 VAL A CA 1
ATOM 2131 C C . VAL A 1 295 ? 16.586 -9.151 -26.457 1.00 85.56 295 VAL A C 1
ATOM 2133 O O . VAL A 1 295 ? 15.579 -8.457 -26.593 1.00 85.56 295 VAL A O 1
ATOM 2136 N N . VAL A 1 296 ? 17.803 -8.638 -26.272 1.00 86.88 296 VAL A N 1
ATOM 2137 C CA . VAL A 1 296 ? 18.086 -7.196 -26.234 1.00 86.88 296 VAL A CA 1
ATOM 2138 C C . VAL A 1 296 ? 19.311 -6.855 -27.083 1.00 86.88 296 VAL A C 1
ATOM 2140 O O . VAL A 1 296 ? 20.333 -7.533 -27.005 1.00 86.88 296 VAL A O 1
ATOM 2143 N N . THR A 1 297 ? 19.219 -5.782 -27.869 1.00 90.12 297 THR A N 1
ATOM 2144 C CA . THR A 1 297 ? 20.321 -5.269 -28.697 1.00 90.12 297 THR A CA 1
ATOM 2145 C C . THR A 1 297 ? 21.169 -4.295 -27.885 1.00 90.12 297 THR A C 1
ATOM 2147 O O . THR A 1 297 ? 20.744 -3.173 -27.610 1.00 90.12 297 THR A O 1
ATOM 2150 N N . CYS A 1 298 ? 22.363 -4.712 -27.475 1.00 89.44 298 CYS A N 1
ATOM 2151 C CA . CYS A 1 298 ? 23.271 -3.893 -26.679 1.00 89.44 298 CYS A CA 1
ATOM 2152 C C . CYS A 1 298 ? 24.159 -2.982 -27.550 1.00 89.44 298 CYS A C 1
ATOM 2154 O O . CYS A 1 298 ? 24.673 -3.435 -28.574 1.00 89.44 298 CYS A O 1
ATOM 2156 N N . PRO A 1 299 ? 24.390 -1.717 -27.147 1.00 90.81 299 PRO A N 1
ATOM 2157 C CA . PRO A 1 299 ? 25.270 -0.792 -27.854 1.00 90.81 299 PRO A CA 1
ATOM 2158 C C . PRO A 1 299 ? 26.752 -1.095 -27.593 1.00 90.81 299 PRO A C 1
ATOM 2160 O O . PRO A 1 299 ? 27.107 -1.812 -26.656 1.00 90.81 299 PRO A O 1
ATOM 2163 N N . SER A 1 300 ? 27.619 -0.500 -28.411 1.00 89.12 300 SER A N 1
ATOM 2164 C CA . SER A 1 300 ? 29.075 -0.520 -28.243 1.00 89.12 300 SER A CA 1
ATOM 2165 C C . SER A 1 300 ? 29.570 0.420 -27.130 1.00 89.12 300 SER A C 1
ATOM 2167 O O . SER A 1 300 ? 28.875 1.369 -26.760 1.00 89.12 300 SER A O 1
ATOM 2169 N N . GLY A 1 301 ? 30.806 0.227 -26.656 1.00 87.38 301 GLY A N 1
ATOM 2170 C CA . GLY A 1 301 ? 31.488 1.131 -25.713 1.00 87.38 301 GLY A CA 1
ATOM 2171 C C . GLY A 1 301 ? 31.180 0.891 -24.228 1.00 87.38 301 GLY A C 1
ATOM 2172 O O . GLY A 1 301 ? 31.447 1.754 -23.387 1.00 87.38 301 GLY A O 1
ATOM 2173 N N . CYS A 1 302 ? 30.593 -0.255 -23.875 1.00 86.44 302 CYS A N 1
ATOM 2174 C CA . CYS A 1 302 ? 30.138 -0.546 -22.513 1.00 86.44 302 CYS A CA 1
ATOM 2175 C C . CYS A 1 302 ? 31.241 -1.024 -21.537 1.00 86.44 302 CYS A C 1
ATOM 2177 O O . CYS A 1 302 ? 30.977 -1.142 -20.333 1.00 86.44 302 CYS A O 1
ATOM 2179 N N . THR A 1 303 ? 32.474 -1.250 -22.005 1.00 82.69 303 THR A N 1
ATOM 2180 C CA . THR A 1 303 ? 33.648 -1.545 -21.150 1.00 82.69 303 THR A CA 1
ATOM 2181 C C . THR A 1 303 ? 34.160 -0.345 -20.346 1.00 82.69 303 THR A C 1
ATOM 2183 O O . THR A 1 303 ? 34.934 -0.529 -19.409 1.00 82.69 303 THR A O 1
ATOM 2186 N N . GLY A 1 304 ? 33.712 0.881 -20.646 1.00 72.69 304 GLY A N 1
ATOM 2187 C CA . GLY A 1 304 ? 34.180 2.103 -19.982 1.00 72.69 304 GLY A CA 1
ATOM 2188 C C . GLY A 1 304 ? 34.154 2.041 -18.445 1.00 72.69 304 GLY A C 1
ATOM 2189 O O . GLY A 1 304 ? 33.152 1.672 -17.828 1.00 72.69 304 GLY A O 1
ATOM 2190 N N . THR A 1 305 ? 35.259 2.446 -17.813 1.00 58.56 305 THR A N 1
ATOM 2191 C CA . THR A 1 305 ? 35.458 2.402 -16.350 1.00 58.56 305 THR A CA 1
ATOM 2192 C C . THR A 1 305 ? 34.745 3.522 -15.585 1.00 58.56 305 THR A C 1
ATOM 2194 O O . THR A 1 305 ? 34.576 3.419 -14.374 1.00 58.56 305 THR A O 1
ATOM 2197 N N . GLY A 1 306 ? 34.313 4.585 -16.273 1.00 55.56 306 GLY A N 1
ATOM 2198 C CA . GLY A 1 306 ? 33.731 5.789 -15.664 1.00 55.56 306 GLY A CA 1
ATOM 2199 C C . GLY A 1 306 ? 32.214 5.777 -15.438 1.00 55.56 306 GLY A C 1
ATOM 2200 O O . GLY A 1 306 ? 31.685 6.769 -14.944 1.00 55.56 306 GLY A O 1
ATOM 2201 N N . LEU A 1 307 ? 31.500 4.705 -15.804 1.00 53.44 307 LEU A N 1
ATOM 2202 C CA . LEU A 1 307 ? 30.036 4.645 -15.717 1.00 53.44 307 LEU A CA 1
ATOM 2203 C C . LEU A 1 307 ? 29.558 3.629 -14.669 1.00 53.44 307 LEU A C 1
ATOM 2205 O O . LEU A 1 307 ? 29.751 2.420 -14.812 1.00 53.44 307 LEU A O 1
ATOM 2209 N N . GLN A 1 308 ? 28.846 4.124 -13.652 1.00 59.16 308 GLN A N 1
ATOM 2210 C CA . GLN A 1 308 ? 27.809 3.330 -12.985 1.00 59.16 308 GLN A CA 1
ATOM 2211 C C . GLN A 1 308 ? 26.683 3.040 -14.004 1.00 59.16 308 GLN A C 1
ATOM 2213 O O . GLN A 1 308 ? 26.425 3.878 -14.877 1.00 59.16 308 GLN A O 1
ATOM 2218 N N . PRO A 1 309 ? 26.009 1.876 -13.940 1.00 64.06 309 PRO A N 1
ATOM 2219 C CA . PRO A 1 309 ? 25.875 0.960 -12.812 1.00 64.06 309 PRO A CA 1
ATOM 2220 C C . PRO A 1 309 ? 26.918 -0.157 -12.787 1.00 64.06 309 PRO A C 1
ATOM 2222 O O . PRO A 1 309 ? 27.564 -0.489 -13.783 1.00 64.06 309 PRO A O 1
ATOM 2225 N N . TYR A 1 310 ? 27.028 -0.763 -11.610 1.00 81.00 310 TYR A N 1
ATOM 2226 C CA . TYR A 1 310 ? 27.831 -1.950 -11.360 1.00 81.00 310 TYR A CA 1
ATOM 2227 C C . TYR A 1 310 ? 27.268 -3.193 -12.074 1.00 81.00 310 TYR A C 1
ATOM 2229 O O . TYR A 1 310 ? 26.106 -3.245 -12.490 1.00 81.00 310 TYR A O 1
ATOM 2237 N N . VAL A 1 311 ? 28.117 -4.211 -12.181 1.00 87.25 311 VAL A N 1
ATOM 2238 C CA . VAL A 1 311 ? 27.728 -5.596 -12.459 1.00 87.25 311 VAL A CA 1
ATOM 2239 C C . VAL A 1 311 ? 27.919 -6.371 -11.160 1.00 87.25 311 VAL A C 1
ATOM 2241 O O . VAL A 1 311 ? 28.968 -6.238 -10.535 1.00 87.25 311 VAL A O 1
ATOM 2244 N N . TRP A 1 312 ? 26.927 -7.154 -10.741 1.00 87.50 312 TRP A N 1
ATOM 2245 C CA . TRP A 1 312 ? 26.995 -7.957 -9.518 1.00 87.50 312 TRP A CA 1
ATOM 2246 C C . TRP A 1 312 ? 26.850 -9.441 -9.840 1.00 87.50 312 TRP A C 1
ATOM 2248 O O . TRP A 1 312 ? 25.848 -9.834 -10.441 1.00 87.50 312 TRP A O 1
ATOM 2258 N N . GLY A 1 313 ? 27.823 -10.246 -9.407 1.00 84.25 313 GLY A N 1
ATOM 2259 C CA . GLY A 1 313 ? 27.906 -11.679 -9.704 1.00 84.25 313 GLY A CA 1
ATOM 2260 C C . GLY A 1 313 ? 28.847 -12.037 -10.858 1.00 84.25 313 GLY A C 1
ATOM 2261 O O . GLY A 1 313 ? 29.382 -11.163 -11.539 1.00 84.25 313 GLY A O 1
ATOM 2262 N N . ILE A 1 314 ? 29.049 -13.344 -11.049 1.00 84.75 314 ILE A N 1
ATOM 2263 C CA . ILE A 1 314 ? 29.921 -13.937 -12.070 1.00 84.75 314 ILE A CA 1
ATOM 2264 C C . ILE A 1 314 ? 29.174 -15.073 -12.785 1.00 84.75 314 ILE A C 1
ATOM 2266 O O . ILE A 1 314 ? 28.745 -16.038 -12.156 1.00 84.75 314 ILE A O 1
ATOM 2270 N N . GLY A 1 315 ? 28.972 -14.954 -14.101 1.00 81.81 315 GLY A N 1
ATOM 2271 C CA . GLY A 1 315 ? 28.175 -15.897 -14.908 1.00 81.81 315 GLY A CA 1
ATOM 2272 C C . GLY A 1 315 ? 26.660 -15.790 -14.676 1.00 81.81 315 GLY A C 1
ATOM 2273 O O . GLY A 1 315 ? 25.915 -15.534 -15.621 1.00 81.81 315 GLY A O 1
ATOM 2274 N N . LEU A 1 316 ? 26.222 -15.920 -13.421 1.00 86.50 316 LEU A N 1
ATOM 2275 C CA . LEU A 1 316 ? 24.894 -15.526 -12.951 1.00 86.50 316 LEU A CA 1
ATOM 2276 C C . LEU A 1 316 ? 24.986 -14.135 -12.307 1.00 86.50 316 LEU A C 1
ATOM 2278 O O . LEU A 1 316 ? 25.853 -13.888 -11.464 1.00 86.50 316 LEU A O 1
ATOM 2282 N N . TYR A 1 317 ? 24.075 -13.242 -12.684 1.00 87.75 317 TYR A N 1
ATOM 2283 C CA . TYR A 1 317 ? 24.093 -11.831 -12.309 1.00 87.75 317 TYR A CA 1
ATOM 2284 C C . TYR A 1 317 ? 22.804 -11.410 -11.596 1.00 87.75 317 TYR A C 1
ATOM 2286 O O . TYR A 1 317 ? 21.713 -11.899 -11.892 1.00 87.75 317 TYR A O 1
ATOM 2294 N N . TYR A 1 318 ? 22.894 -10.459 -10.668 1.00 87.44 318 TYR A N 1
ATOM 2295 C CA . TYR A 1 318 ? 21.705 -9.891 -10.019 1.00 87.44 318 TYR A CA 1
ATOM 2296 C C . TYR A 1 318 ? 20.992 -8.897 -10.952 1.00 87.44 318 TYR A C 1
ATOM 2298 O O . TYR A 1 318 ? 21.668 -8.077 -11.575 1.00 87.44 318 TYR A O 1
ATOM 2306 N N . ALA A 1 319 ? 19.652 -8.898 -11.046 1.00 86.50 319 ALA A N 1
ATOM 2307 C CA . ALA A 1 319 ? 18.925 -8.157 -12.094 1.00 86.50 319 ALA A CA 1
ATOM 2308 C C . ALA A 1 319 ? 19.075 -6.627 -12.073 1.00 86.50 319 ALA A C 1
ATOM 2310 O O . ALA A 1 319 ? 18.802 -5.982 -13.085 1.00 86.50 319 ALA A O 1
ATOM 2311 N N . ARG A 1 320 ? 19.556 -6.022 -10.979 1.00 86.31 320 ARG A N 1
ATOM 2312 C CA . ARG A 1 320 ? 19.915 -4.590 -10.975 1.00 86.31 320 ARG A CA 1
ATOM 2313 C C . ARG A 1 320 ? 21.218 -4.278 -11.731 1.00 86.31 320 ARG A C 1
ATOM 2315 O O . ARG A 1 320 ? 21.499 -3.109 -11.975 1.00 86.31 320 ARG A O 1
ATOM 232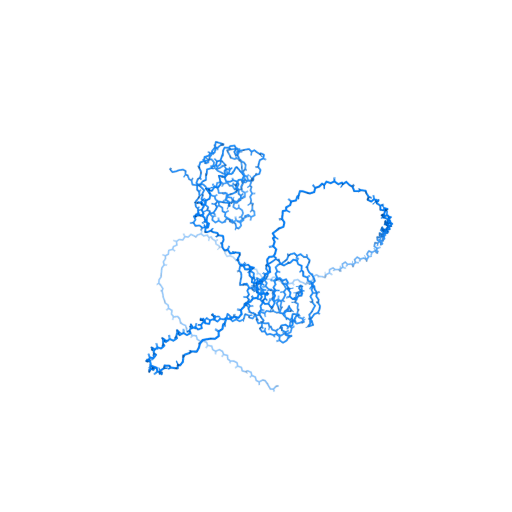2 N N . SER A 1 321 ? 21.992 -5.295 -12.120 1.00 88.81 321 SER A N 1
ATOM 2323 C CA . SER A 1 321 ? 23.226 -5.154 -12.905 1.00 88.81 321 SER A CA 1
ATOM 2324 C C . SER A 1 321 ? 22.973 -4.547 -14.283 1.00 88.81 321 SER A C 1
ATOM 2326 O O . SER A 1 321 ? 21.967 -4.842 -14.934 1.00 88.81 321 SER A O 1
ATOM 2328 N N . ALA A 1 322 ? 23.943 -3.769 -14.762 1.00 89.94 322 ALA A N 1
ATOM 2329 C CA . ALA A 1 322 ? 23.975 -3.259 -16.129 1.00 89.94 322 ALA A CA 1
ATOM 2330 C C . ALA A 1 322 ? 24.098 -4.413 -17.148 1.00 89.94 322 ALA A C 1
ATOM 2332 O O . ALA A 1 322 ? 25.177 -4.990 -17.300 1.00 89.94 322 ALA A O 1
ATOM 2333 N N . MET A 1 323 ? 23.013 -4.778 -17.845 1.00 89.44 323 MET A N 1
ATOM 2334 C CA . MET A 1 323 ? 22.955 -6.077 -18.545 1.00 89.44 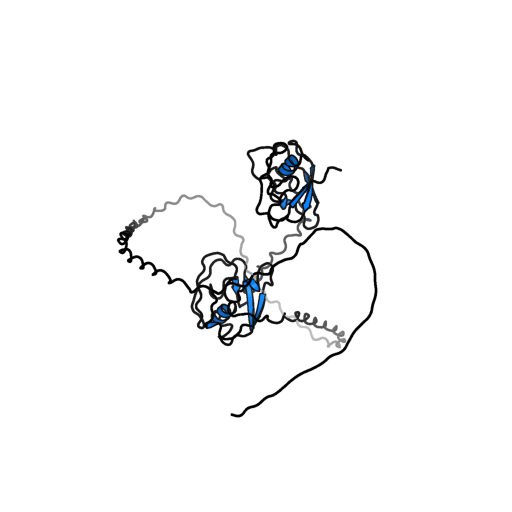323 MET A CA 1
ATOM 2335 C C . MET A 1 323 ? 23.936 -6.185 -19.719 1.00 89.44 323 MET A C 1
ATOM 2337 O O . MET A 1 323 ? 24.564 -7.222 -19.893 1.00 89.44 323 MET A O 1
ATOM 2341 N N . CYS A 1 324 ? 24.156 -5.100 -20.465 1.00 90.62 324 CYS A N 1
ATOM 2342 C CA . CYS A 1 324 ? 25.125 -5.082 -21.564 1.00 90.62 324 CYS A CA 1
ATOM 2343 C C . CYS A 1 324 ? 26.574 -5.190 -21.063 1.00 90.62 324 CYS A C 1
ATOM 2345 O O . CYS A 1 324 ? 27.405 -5.840 -21.691 1.00 90.62 324 CYS A O 1
ATOM 2347 N N . ARG A 1 325 ? 26.871 -4.629 -19.882 1.00 90.38 325 ARG A N 1
ATOM 2348 C CA . ARG A 1 325 ? 28.178 -4.787 -19.223 1.00 90.38 325 ARG A CA 1
ATOM 2349 C C . ARG A 1 325 ? 28.350 -6.209 -18.691 1.00 90.38 325 ARG A C 1
ATOM 2351 O O . ARG A 1 325 ? 29.419 -6.785 -18.844 1.00 90.38 325 ARG A O 1
ATOM 2358 N N . ALA A 1 326 ? 27.291 -6.800 -18.133 1.00 90.88 326 ALA A N 1
ATOM 2359 C CA . ALA A 1 326 ? 27.279 -8.197 -17.705 1.00 90.88 326 ALA A CA 1
ATOM 2360 C C . ALA A 1 326 ? 27.446 -9.177 -18.886 1.00 90.88 326 ALA A C 1
ATOM 2362 O O . ALA A 1 326 ? 28.118 -10.192 -18.736 1.00 90.88 326 ALA A O 1
ATOM 2363 N N . ALA A 1 327 ? 26.906 -8.862 -20.069 1.00 91.19 327 ALA A N 1
ATOM 2364 C CA . ALA A 1 327 ? 27.068 -9.676 -21.278 1.00 91.19 327 ALA A CA 1
ATOM 2365 C C . ALA A 1 327 ? 28.519 -9.687 -21.780 1.00 91.19 327 ALA A C 1
ATOM 2367 O O . ALA A 1 327 ? 29.030 -10.739 -22.165 1.00 91.19 327 ALA A O 1
ATOM 2368 N N . ILE A 1 328 ? 29.204 -8.540 -21.706 1.00 90.50 328 ILE A N 1
ATOM 2369 C CA . ILE A 1 328 ? 30.645 -8.454 -21.974 1.00 90.50 328 ILE A CA 1
ATOM 2370 C C . ILE A 1 328 ? 31.435 -9.188 -20.884 1.00 90.50 328 ILE A C 1
ATOM 2372 O O . ILE A 1 328 ? 32.276 -10.022 -21.200 1.00 90.50 328 ILE A O 1
ATOM 2376 N N . HIS A 1 329 ? 31.116 -8.970 -19.604 1.00 90.44 329 HIS A N 1
ATOM 2377 C CA . HIS A 1 329 ? 31.734 -9.679 -18.476 1.00 90.44 329 HIS A CA 1
ATOM 2378 C C . HIS A 1 329 ? 31.619 -11.212 -18.603 1.00 90.44 329 HIS A C 1
ATOM 2380 O O . HIS A 1 329 ? 32.547 -11.939 -18.263 1.00 90.44 329 HIS A O 1
ATOM 2386 N N . ALA A 1 330 ? 30.497 -11.711 -19.127 1.00 88.94 330 ALA A N 1
ATOM 2387 C CA . ALA A 1 330 ? 30.263 -13.129 -19.397 1.00 88.94 330 ALA A CA 1
ATOM 2388 C C . ALA A 1 330 ? 30.998 -13.673 -20.642 1.00 88.94 330 ALA A C 1
ATOM 2390 O O . ALA A 1 330 ? 30.905 -14.867 -20.913 1.00 88.94 330 ALA A O 1
ATOM 2391 N N . GLY A 1 331 ? 31.674 -12.821 -21.422 1.00 89.31 331 GLY A N 1
ATOM 2392 C CA . GLY A 1 331 ? 32.304 -13.188 -22.695 1.00 89.31 331 GLY A CA 1
ATOM 2393 C C . GLY A 1 331 ? 31.316 -13.451 -23.840 1.00 89.31 331 GLY A C 1
ATOM 2394 O O . GLY A 1 331 ? 31.715 -13.981 -24.873 1.00 89.31 331 GLY A O 1
ATOM 2395 N N . ILE A 1 332 ? 30.037 -13.099 -23.664 1.00 90.56 332 ILE A N 1
ATOM 2396 C CA . ILE A 1 332 ? 28.956 -13.336 -24.637 1.00 90.56 332 ILE A CA 1
ATOM 2397 C C . ILE A 1 332 ? 28.892 -12.213 -25.679 1.00 90.56 332 ILE A C 1
ATOM 2399 O O . ILE A 1 332 ? 28.596 -12.465 -26.844 1.00 90.56 332 ILE A O 1
ATOM 2403 N N . LEU A 1 333 ? 29.197 -10.979 -25.268 1.00 89.94 333 LEU A N 1
ATOM 2404 C CA . LEU A 1 333 ? 29.386 -9.833 -26.159 1.00 89.94 333 LEU A CA 1
ATOM 2405 C C . LEU A 1 333 ? 30.825 -9.310 -26.077 1.00 89.94 333 LEU A C 1
ATOM 2407 O O . LEU A 1 333 ? 31.551 -9.557 -25.116 1.00 89.94 333 LEU A O 1
ATOM 2411 N N . THR A 1 334 ? 31.215 -8.529 -27.080 1.00 89.94 334 THR A N 1
ATOM 2412 C CA . THR A 1 334 ? 32.425 -7.693 -27.037 1.00 89.94 334 THR A CA 1
ATOM 2413 C C . THR A 1 334 ? 32.032 -6.224 -26.873 1.00 89.94 334 THR A C 1
ATOM 2415 O O . THR A 1 334 ? 30.849 -5.882 -26.903 1.00 89.94 334 THR A O 1
ATOM 2418 N N . ASP A 1 335 ? 33.009 -5.322 -26.752 1.00 88.25 335 ASP A N 1
ATOM 2419 C CA . ASP A 1 335 ? 32.746 -3.876 -26.700 1.00 88.25 335 ASP A CA 1
ATOM 2420 C C . ASP A 1 335 ? 32.114 -3.307 -27.990 1.00 88.25 335 ASP A C 1
ATOM 2422 O O . ASP A 1 335 ? 31.667 -2.165 -27.997 1.00 88.25 335 ASP A O 1
ATOM 2426 N N . ALA A 1 336 ? 32.002 -4.101 -29.063 1.00 87.06 336 ALA A N 1
ATOM 2427 C CA . ALA A 1 336 ? 31.217 -3.760 -30.251 1.00 87.06 336 ALA A CA 1
ATOM 2428 C C . ALA A 1 336 ? 29.688 -3.798 -30.021 1.00 87.06 336 ALA A C 1
ATOM 2430 O O . ALA A 1 336 ? 28.940 -3.309 -30.867 1.00 87.06 336 ALA A O 1
ATOM 2431 N N . GLY A 1 337 ? 29.213 -4.351 -28.898 1.00 87.19 337 GLY A N 1
ATOM 2432 C CA . GLY A 1 337 ? 27.787 -4.579 -28.654 1.00 87.19 337 GLY A CA 1
ATOM 2433 C C . GLY A 1 337 ? 27.239 -5.777 -29.441 1.00 87.19 337 GLY A C 1
ATOM 2434 O O . GLY A 1 337 ? 27.990 -6.685 -29.802 1.00 87.19 337 GLY A O 1
ATOM 2435 N N . GLY A 1 338 ? 25.927 -5.786 -29.684 1.00 88.06 338 GLY A N 1
ATOM 2436 C CA . GLY A 1 338 ? 25.209 -6.844 -30.406 1.00 88.06 338 GLY A CA 1
ATOM 2437 C C . GLY A 1 338 ? 23.981 -7.377 -29.662 1.00 88.06 338 GLY A C 1
ATOM 2438 O O . GLY A 1 338 ? 23.694 -6.976 -28.532 1.00 88.06 338 GLY A O 1
ATOM 2439 N N . ASP A 1 339 ? 23.241 -8.279 -30.305 1.00 88.19 339 ASP A N 1
ATOM 2440 C CA . ASP A 1 339 ? 22.075 -8.937 -29.709 1.00 88.19 339 ASP A CA 1
ATOM 2441 C C . ASP A 1 339 ? 22.482 -9.991 -28.676 1.00 88.19 339 ASP A C 1
ATOM 2443 O O . ASP A 1 339 ? 23.336 -10.840 -28.933 1.00 88.19 339 ASP A O 1
ATOM 2447 N N . VAL A 1 340 ? 21.831 -9.975 -27.511 1.00 89.06 340 VAL A N 1
ATOM 2448 C CA . VAL A 1 340 ? 22.038 -10.975 -26.460 1.00 89.06 340 VAL A CA 1
ATOM 2449 C C . VAL A 1 340 ? 20.716 -11.482 -25.882 1.00 89.06 340 VAL A C 1
ATOM 2451 O O . VAL A 1 340 ? 19.769 -10.727 -25.658 1.00 89.06 340 VAL A O 1
ATOM 2454 N N . LYS A 1 341 ? 20.650 -12.795 -25.638 1.00 89.12 341 LYS A N 1
ATOM 2455 C CA . LYS A 1 341 ? 19.480 -13.509 -25.113 1.00 89.12 341 LYS A CA 1
ATOM 2456 C C . LYS A 1 341 ? 19.602 -13.674 -23.596 1.00 89.12 341 LYS A C 1
ATOM 2458 O O . LYS A 1 341 ? 20.297 -14.566 -23.109 1.00 89.12 341 LYS A O 1
ATOM 2463 N N . VAL A 1 342 ? 18.926 -12.798 -22.859 1.00 89.69 342 VAL A N 1
ATOM 2464 C CA . VAL A 1 342 ? 18.879 -12.780 -21.391 1.00 89.69 342 VAL A CA 1
ATOM 2465 C C . VAL A 1 342 ? 17.867 -13.814 -20.899 1.00 89.69 342 VAL A C 1
ATOM 2467 O O . VAL A 1 342 ? 16.746 -13.870 -21.409 1.00 89.69 342 VAL A O 1
ATOM 2470 N N . VAL A 1 343 ? 18.244 -14.613 -19.900 1.00 89.94 343 VAL A N 1
ATOM 2471 C CA . VAL A 1 343 ? 17.369 -15.591 -19.237 1.00 89.94 343 VAL A CA 1
ATOM 2472 C C . VAL A 1 343 ? 17.237 -15.212 -17.767 1.00 89.94 343 VAL A C 1
ATOM 2474 O O . VAL A 1 343 ? 18.221 -15.212 -17.030 1.00 89.94 343 VAL A O 1
ATOM 2477 N N . PHE A 1 344 ? 16.020 -14.899 -17.337 1.00 89.19 344 PHE A N 1
ATOM 2478 C CA . PHE A 1 344 ? 15.706 -14.525 -15.963 1.00 89.19 344 PHE A CA 1
ATOM 2479 C C . PHE A 1 344 ? 15.409 -15.754 -15.094 1.00 89.19 344 PHE A C 1
ATOM 2481 O O . PHE A 1 344 ? 14.704 -16.684 -15.501 1.00 89.19 344 PHE A O 1
ATOM 2488 N N . ARG A 1 345 ? 15.930 -15.734 -13.866 1.00 85.81 345 ARG A N 1
ATOM 2489 C CA . ARG A 1 345 ? 15.779 -16.771 -12.839 1.00 85.81 345 ARG A CA 1
ATOM 2490 C C . ARG A 1 345 ? 15.303 -16.163 -11.509 1.00 85.81 345 ARG A C 1
ATOM 2492 O O . ARG A 1 345 ? 15.501 -14.967 -11.276 1.00 85.81 345 ARG A O 1
ATOM 2499 N N . PRO A 1 346 ? 14.703 -16.967 -10.610 1.00 84.12 346 PRO A N 1
ATOM 2500 C CA . PRO A 1 346 ? 14.401 -16.542 -9.244 1.00 84.12 346 PRO A CA 1
ATOM 2501 C C . PRO A 1 346 ? 15.629 -16.034 -8.472 1.00 84.12 346 PRO A C 1
ATOM 2503 O O . PRO A 1 346 ? 16.779 -16.287 -8.852 1.00 84.12 346 PRO A O 1
ATOM 2506 N N . GLY A 1 347 ? 15.370 -15.341 -7.361 1.00 77.44 347 GLY A N 1
ATOM 2507 C CA . GLY A 1 347 ? 16.403 -14.906 -6.422 1.00 77.44 347 GLY A CA 1
ATOM 2508 C C . GLY A 1 347 ? 17.267 -16.059 -5.920 1.00 77.44 347 GLY A C 1
ATOM 2509 O O . GLY A 1 347 ? 16.813 -17.200 -5.825 1.00 77.44 347 GLY A O 1
ATOM 2510 N N . GLN A 1 348 ? 18.530 -15.755 -5.634 1.00 76.25 348 GLN A N 1
ATOM 2511 C CA . GLN A 1 348 ? 19.480 -16.698 -5.045 1.00 76.25 348 GLN A CA 1
ATOM 2512 C C . GLN A 1 348 ? 19.709 -16.352 -3.566 1.00 76.25 348 GLN A C 1
ATOM 2514 O O . GLN A 1 348 ? 19.637 -15.173 -3.209 1.00 76.25 348 GLN A O 1
ATOM 2519 N N . PRO A 1 349 ? 19.991 -17.347 -2.705 1.00 70.31 349 PRO A N 1
ATOM 2520 C CA . PRO A 1 349 ? 20.232 -17.111 -1.284 1.00 70.31 349 PRO A CA 1
ATOM 2521 C C . PRO A 1 349 ? 21.473 -16.238 -1.031 1.00 70.31 349 PRO A C 1
ATOM 2523 O O . PRO A 1 349 ? 22.343 -16.080 -1.893 1.00 70.31 349 PRO A O 1
ATOM 2526 N N . ALA A 1 350 ? 21.570 -15.705 0.190 1.00 64.69 350 ALA A N 1
ATOM 2527 C CA . ALA A 1 350 ? 22.741 -14.972 0.665 1.00 64.69 350 ALA A CA 1
ATOM 2528 C C . ALA A 1 350 ? 24.052 -15.740 0.405 1.00 64.69 350 ALA A C 1
ATOM 2530 O O . ALA A 1 350 ? 24.106 -16.970 0.470 1.00 64.69 350 ALA A O 1
ATOM 2531 N N . GLY A 1 351 ? 25.114 -15.007 0.074 1.00 66.12 351 GLY A N 1
ATOM 2532 C CA . GLY A 1 351 ? 26.412 -15.558 -0.320 1.00 66.12 351 GLY A CA 1
ATOM 2533 C C . GLY A 1 351 ? 26.542 -15.971 -1.794 1.00 66.12 351 GLY A C 1
ATOM 2534 O O . GLY A 1 351 ? 27.674 -16.105 -2.262 1.00 66.12 351 GLY A O 1
ATOM 2535 N N . ALA A 1 352 ? 25.451 -16.101 -2.564 1.00 67.75 352 ALA A N 1
ATOM 2536 C CA . ALA A 1 352 ? 25.510 -16.520 -3.975 1.00 67.75 352 ALA A CA 1
ATOM 2537 C C . ALA A 1 352 ? 26.322 -15.571 -4.884 1.00 67.75 352 ALA A C 1
ATOM 2539 O O . ALA A 1 352 ? 26.910 -16.009 -5.869 1.00 67.75 352 ALA A O 1
ATOM 2540 N N . PHE A 1 353 ? 26.413 -14.286 -4.524 1.00 75.75 353 PHE A N 1
ATOM 2541 C CA . PHE A 1 353 ? 27.215 -13.275 -5.224 1.00 75.75 353 PHE A CA 1
ATOM 2542 C C . PHE A 1 353 ? 28.449 -12.841 -4.416 1.00 75.75 353 PHE A C 1
ATOM 2544 O O . PHE A 1 353 ? 28.902 -11.706 -4.524 1.00 75.75 353 PHE A O 1
ATOM 2551 N N . SER A 1 354 ? 28.998 -13.720 -3.575 1.00 69.31 354 SER A N 1
ATOM 2552 C CA . SER A 1 354 ? 30.190 -13.435 -2.753 1.00 69.31 354 SER A CA 1
ATOM 2553 C C . SER A 1 354 ? 31.471 -13.172 -3.562 1.00 69.31 354 SER A C 1
ATOM 2555 O O . SER A 1 354 ? 32.387 -12.526 -3.055 1.00 69.31 354 SER A O 1
ATOM 2557 N N . MET A 1 355 ? 31.528 -13.626 -4.817 1.00 76.06 355 MET A N 1
ATOM 2558 C CA . MET A 1 355 ? 32.693 -13.499 -5.698 1.00 76.06 355 MET A CA 1
ATOM 2559 C C . MET A 1 355 ? 32.630 -12.252 -6.592 1.00 76.06 355 MET A C 1
ATOM 2561 O O . MET A 1 355 ? 31.561 -11.842 -7.039 1.00 76.06 355 MET A O 1
ATOM 2565 N N . ALA A 1 356 ? 33.804 -11.689 -6.881 1.00 79.69 356 ALA A N 1
ATOM 2566 C CA . ALA A 1 356 ? 34.016 -10.535 -7.751 1.00 79.69 356 ALA A CA 1
ATOM 2567 C C . ALA A 1 356 ? 35.316 -10.721 -8.547 1.00 79.69 356 ALA A C 1
ATOM 2569 O O . ALA A 1 356 ? 36.306 -11.213 -7.999 1.00 79.69 356 ALA A O 1
ATOM 2570 N N . ASN A 1 357 ? 35.334 -10.336 -9.821 1.00 84.75 357 ASN A N 1
ATOM 2571 C CA . ASN A 1 357 ? 36.528 -10.353 -10.670 1.00 84.75 357 ASN A CA 1
ATOM 2572 C C . ASN A 1 357 ? 36.418 -9.323 -11.815 1.00 84.75 357 ASN A C 1
ATOM 2574 O O . ASN A 1 357 ? 35.426 -8.609 -11.945 1.00 84.75 357 ASN A O 1
ATOM 2578 N N . THR A 1 358 ? 37.458 -9.229 -12.646 1.00 87.62 358 THR A N 1
ATOM 2579 C CA . THR A 1 358 ? 37.430 -8.450 -13.892 1.00 87.62 358 THR A CA 1
ATOM 2580 C C . THR A 1 358 ? 37.535 -9.406 -15.071 1.00 87.62 358 THR A C 1
ATOM 2582 O O . THR A 1 358 ? 38.515 -10.145 -15.172 1.00 87.62 358 THR A O 1
ATOM 2585 N N . GLN A 1 359 ? 36.548 -9.387 -15.965 1.00 85.12 359 GLN A N 1
ATOM 2586 C C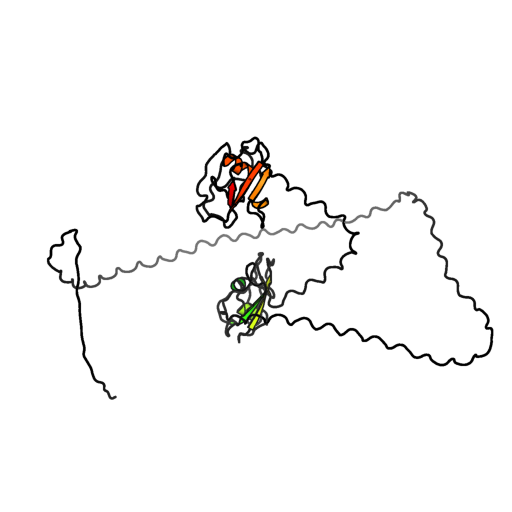A . GLN A 1 359 ? 36.495 -10.219 -17.168 1.00 85.12 359 GLN A CA 1
ATOM 2587 C C . GLN A 1 359 ? 36.153 -9.343 -18.382 1.00 85.12 359 GLN A C 1
ATOM 2589 O O . GLN A 1 359 ? 35.292 -8.469 -18.309 1.00 85.12 359 GLN A O 1
ATOM 2594 N N . HIS A 1 360 ? 36.872 -9.538 -19.493 1.00 88.25 360 HIS A N 1
ATOM 2595 C CA . HIS A 1 360 ? 36.658 -8.832 -20.770 1.00 88.25 360 HIS A CA 1
ATOM 2596 C C . HIS A 1 360 ? 36.575 -7.288 -20.667 1.00 88.25 360 HIS A C 1
ATOM 2598 O O . HIS A 1 360 ? 35.851 -6.640 -21.416 1.00 88.25 360 HIS A O 1
ATOM 2604 N N . GLY A 1 361 ? 37.323 -6.688 -19.734 1.00 83.19 361 GLY A N 1
ATOM 2605 C CA . GLY A 1 361 ? 37.348 -5.236 -19.505 1.00 83.19 361 GLY A CA 1
ATOM 2606 C C . GLY A 1 361 ? 36.253 -4.699 -18.574 1.00 83.19 361 GLY A C 1
ATOM 2607 O O . GLY A 1 361 ? 36.271 -3.515 -18.252 1.00 83.19 361 GLY A O 1
ATOM 2608 N N . VAL A 1 362 ? 35.338 -5.544 -18.090 1.00 86.69 362 VAL A N 1
ATOM 2609 C CA . VAL A 1 362 ? 34.309 -5.176 -17.105 1.00 86.69 362 VAL A CA 1
ATOM 2610 C C . VAL A 1 362 ? 34.654 -5.783 -15.745 1.00 86.69 362 VAL A C 1
ATOM 2612 O O . VAL A 1 362 ? 35.060 -6.938 -15.664 1.00 86.69 362 VAL A O 1
ATOM 2615 N N . THR A 1 363 ? 34.468 -5.023 -14.664 1.00 86.50 363 THR A N 1
ATOM 2616 C CA . THR A 1 363 ? 34.632 -5.503 -13.281 1.00 86.50 363 THR A CA 1
ATOM 2617 C C . THR A 1 363 ? 33.270 -5.790 -12.655 1.00 86.50 363 THR A C 1
ATOM 2619 O O . THR A 1 363 ? 32.422 -4.895 -12.587 1.00 86.50 363 THR A O 1
ATOM 2622 N N . SER A 1 364 ? 33.070 -7.022 -12.187 1.00 87.06 364 SER A N 1
ATOM 2623 C CA . SER A 1 364 ? 31.979 -7.385 -11.282 1.00 87.06 364 SER A CA 1
ATOM 2624 C C . SER A 1 364 ? 32.318 -7.014 -9.836 1.00 87.06 364 SER A C 1
ATOM 2626 O O . SER A 1 364 ? 33.481 -6.931 -9.441 1.00 87.06 364 SER A O 1
ATOM 2628 N N . VAL A 1 365 ? 31.284 -6.780 -9.032 1.00 84.81 365 VAL A N 1
ATOM 2629 C CA . VAL A 1 365 ? 31.370 -6.483 -7.598 1.00 84.81 365 VAL A CA 1
ATOM 2630 C C . VAL A 1 365 ? 30.565 -7.532 -6.836 1.00 84.81 365 VAL A C 1
ATOM 2632 O O . VAL A 1 365 ? 29.512 -7.974 -7.298 1.00 84.81 365 VAL A O 1
ATOM 2635 N N . SER A 1 366 ? 31.045 -7.937 -5.665 1.00 80.88 366 SER A N 1
ATOM 2636 C CA . SER A 1 366 ? 30.342 -8.905 -4.831 1.00 80.88 366 SER A CA 1
ATOM 2637 C C . SER A 1 366 ? 29.124 -8.274 -4.149 1.00 80.88 366 SER A C 1
ATOM 2639 O O . SER A 1 366 ? 29.084 -7.077 -3.861 1.00 80.88 366 SER A O 1
ATOM 2641 N N . TYR A 1 367 ? 28.107 -9.094 -3.904 1.00 75.44 367 TYR A N 1
ATOM 2642 C CA . TYR A 1 367 ? 26.876 -8.727 -3.208 1.00 75.44 367 TYR A CA 1
ATOM 2643 C C . TYR A 1 367 ? 26.548 -9.819 -2.172 1.00 75.44 367 TYR A C 1
ATOM 2645 O O . TYR A 1 367 ? 25.708 -10.690 -2.416 1.00 75.44 367 TYR A O 1
ATOM 2653 N N . PRO A 1 368 ? 27.302 -9.865 -1.053 1.00 64.38 368 PRO A N 1
ATOM 2654 C CA . PRO A 1 368 ? 27.320 -11.013 -0.147 1.00 64.38 368 PRO A CA 1
ATOM 2655 C C . PRO A 1 368 ? 26.000 -11.217 0.602 1.00 64.38 368 PRO A C 1
ATOM 2657 O O . PRO A 1 368 ? 25.658 -12.357 0.904 1.00 64.38 368 PRO A O 1
ATOM 2660 N N . ASP A 1 369 ? 25.243 -10.147 0.848 1.00 64.38 369 ASP A N 1
ATOM 2661 C CA . ASP A 1 369 ? 23.992 -10.174 1.618 1.00 64.38 369 ASP A CA 1
ATOM 2662 C C . ASP A 1 369 ? 22.874 -10.978 0.927 1.00 64.38 369 ASP A C 1
ATOM 2664 O O . ASP A 1 369 ? 21.920 -11.407 1.571 1.00 64.38 369 ASP A O 1
ATOM 2668 N N . GLY A 1 370 ? 23.005 -11.226 -0.383 1.00 57.22 370 GLY A N 1
ATOM 2669 C CA . GLY A 1 370 ? 21.924 -11.745 -1.217 1.00 57.22 370 GLY A CA 1
ATOM 2670 C C . GLY A 1 370 ? 20.897 -10.664 -1.558 1.00 57.22 370 GLY A C 1
ATOM 2671 O O . GLY A 1 370 ? 21.073 -9.484 -1.260 1.00 57.22 370 GLY A O 1
ATOM 2672 N N . GLY A 1 371 ? 19.820 -11.059 -2.230 1.00 57.09 371 GLY A N 1
ATOM 2673 C CA . GLY A 1 371 ? 18.718 -10.149 -2.516 1.00 57.09 371 GLY A CA 1
ATOM 2674 C C . GLY A 1 371 ? 17.482 -10.893 -2.988 1.00 57.09 371 GLY A C 1
ATOM 2675 O O . GLY A 1 371 ? 17.569 -11.760 -3.858 1.00 57.09 371 GLY A O 1
ATOM 2676 N N . ASP A 1 372 ? 16.329 -10.501 -2.454 1.00 56.53 372 ASP A N 1
ATOM 2677 C CA . ASP A 1 372 ? 15.013 -11.132 -2.650 1.00 56.53 372 ASP A CA 1
ATOM 2678 C C . ASP A 1 372 ? 14.400 -10.848 -4.040 1.00 56.53 372 ASP A C 1
ATOM 2680 O O . ASP A 1 372 ? 13.186 -10.779 -4.219 1.00 56.53 372 ASP A O 1
ATOM 2684 N N . GLY A 1 373 ? 15.253 -10.618 -5.040 1.00 71.69 373 GLY A N 1
ATOM 2685 C CA . GLY A 1 373 ? 14.898 -10.151 -6.374 1.00 71.69 373 GLY A CA 1
ATOM 2686 C C . GLY A 1 373 ? 15.415 -11.056 -7.487 1.00 71.69 373 GLY A C 1
ATOM 2687 O O . GLY A 1 373 ? 16.207 -11.969 -7.277 1.00 71.69 373 GLY A O 1
ATOM 2688 N N . VAL A 1 374 ? 14.960 -10.776 -8.706 1.00 83.88 374 VAL A N 1
ATOM 2689 C CA . VAL A 1 374 ? 15.279 -11.550 -9.914 1.00 83.88 374 VAL A CA 1
ATOM 2690 C C . VAL A 1 374 ? 16.793 -11.598 -10.180 1.00 83.88 374 VAL A C 1
ATOM 2692 O O . VAL A 1 374 ? 17.532 -10.644 -9.916 1.00 83.88 374 VAL A O 1
ATOM 2695 N N . THR A 1 375 ? 17.255 -12.707 -10.750 1.00 88.00 375 THR A N 1
ATOM 2696 C CA . THR A 1 375 ? 18.626 -12.898 -11.248 1.00 88.00 375 THR A CA 1
ATOM 2697 C C . THR A 1 375 ? 18.591 -13.209 -12.744 1.00 88.00 375 THR A C 1
ATOM 2699 O O . THR A 1 375 ? 17.523 -13.490 -13.291 1.00 88.00 375 THR A O 1
ATOM 2702 N N . PHE A 1 376 ? 19.717 -13.110 -13.446 1.00 90.25 376 PHE A N 1
ATOM 2703 C CA . PHE A 1 376 ? 19.789 -13.461 -14.862 1.00 90.25 376 PHE A CA 1
ATOM 2704 C C . PHE A 1 376 ? 21.127 -14.065 -15.267 1.00 90.25 376 PHE A C 1
ATOM 2706 O O . PHE A 1 376 ? 22.179 -13.758 -14.711 1.00 90.25 376 PHE A O 1
ATOM 2713 N N . GLU A 1 377 ? 21.060 -14.889 -16.298 1.00 91.06 377 GLU A N 1
ATOM 2714 C CA . GLU A 1 377 ? 22.191 -15.406 -17.058 1.00 91.06 377 GLU A CA 1
ATOM 2715 C C . GLU A 1 377 ? 21.975 -15.094 -18.546 1.00 91.06 377 GLU A C 1
ATOM 2717 O O . GLU A 1 377 ? 20.967 -14.497 -18.941 1.00 91.06 377 GLU A O 1
ATOM 2722 N N . PHE A 1 378 ? 22.911 -15.525 -19.383 1.00 90.56 378 PHE A N 1
ATOM 2723 C CA . PHE A 1 378 ? 22.793 -15.429 -20.832 1.00 90.56 378 PHE A CA 1
ATOM 2724 C C . PHE A 1 378 ? 22.711 -16.823 -21.437 1.00 90.56 378 PHE A C 1
ATOM 2726 O O . PHE A 1 378 ? 23.512 -17.698 -21.106 1.00 90.56 378 PHE A O 1
ATOM 2733 N N . ALA A 1 379 ? 21.757 -17.026 -22.342 1.00 81.81 379 ALA A N 1
ATOM 2734 C CA . ALA A 1 379 ? 21.743 -18.228 -23.162 1.00 81.81 379 ALA A CA 1
ATOM 2735 C C . ALA A 1 379 ? 22.851 -18.141 -24.229 1.00 81.81 379 ALA A C 1
ATOM 2737 O O . ALA A 1 379 ? 23.101 -17.046 -24.745 1.00 81.81 379 ALA A O 1
ATOM 2738 N N . PRO A 1 380 ? 23.478 -19.267 -24.615 1.00 68.00 380 PRO A N 1
ATOM 2739 C CA . PRO A 1 380 ? 24.365 -19.288 -25.771 1.00 68.00 380 PRO A CA 1
ATOM 2740 C C . PRO A 1 380 ? 23.605 -18.875 -27.039 1.00 68.00 380 PRO A C 1
ATOM 2742 O O . PRO A 1 380 ? 22.407 -19.153 -27.183 1.00 68.00 380 PRO A O 1
ATOM 2745 N N . ALA A 1 381 ? 24.316 -18.234 -27.969 1.00 55.94 381 ALA A N 1
ATOM 2746 C CA . ALA A 1 381 ? 23.823 -18.038 -29.328 1.00 55.94 381 ALA A CA 1
ATOM 2747 C C . ALA A 1 381 ? 23.490 -19.403 -29.960 1.00 55.94 381 ALA A C 1
ATOM 2749 O O . ALA A 1 381 ? 24.157 -20.401 -29.680 1.00 55.94 381 ALA A O 1
ATOM 2750 N N . SER A 1 382 ? 22.415 -19.441 -30.748 1.00 49.38 382 SER A N 1
ATOM 2751 C CA . SER A 1 382 ? 21.867 -20.640 -31.401 1.00 49.38 382 SER A CA 1
ATOM 2752 C C . SER A 1 382 ? 22.001 -20.518 -32.913 1.00 49.38 382 SER A C 1
ATOM 2754 O O . SER A 1 382 ? 21.774 -19.386 -33.392 1.00 49.38 382 SER A O 1
#

Radius of gyration: 44.33 Å; Cα contacts (8 Å, |Δi|>4): 539; chains: 1; bounding box: 111×131×98 Å

InterPro domains:
  IPR004043 LCCL domain [PF03815] (168-240)
  IPR004043 LCCL domain [PF03815] (286-368)
  IPR004043 LCCL domain [PS50820] (147-244)
  IPR004043 LCCL domain [PS50820] (273-357)
  IPR004043 LCCL domain [SM00603] (149-235)
  IPR004043 LCCL domain [SM00603] (275-365)
  IPR036609 LCCL domain superfamily [G3DSA:2.170.130.20] (147-248)
  IPR036609 LCCL domain superfamily [G3DSA:2.170.130.20] (275-378)
  IPR036609 LCCL domain superfamily [SSF69848] (151-247)
  IPR036609 LCCL domain superfamily [SSF69848] (282-376)
  IPR051957 Cysteine-rich secretory LCCL domain-containing protein [PTHR31331] (167-246)

Nearest PDB structures (foldseek):
  1jbi-assembly1_A  TM=8.861E-01  e=1.489E-07  Homo sapiens

Secondary structure (DSSP, 8-state):
----------------------------------PPPPPPPPPPPPPPPPPPPPPPPPPPPPPPPPPP------PPPP----PPPP-PPP-PPPPPPPPP-PPPPPPPP---------PPPPPPPPPPPPPPPPPPPPPPPPPPPPPPEE--TT-BGGGTSSTTS-SEEEEEEPS-TTTS----BEESEEETTSBHHHHHHHTTSSBTTBEEEEEEEEEEE--B---EETTEE-B-B-S-EEEEESSPPPPPPPPPPPPS--S-PPP-PPPPPPPPPPTT-BGGGG--SS-SEEEEEEPS-TT-TT-PPPEEEESEEETTSBHHHHHHHTTSSBTTBEEEEEEEE----TTTB----EETTEEEE-BTT--SS-EEEEPPP-